Protein AF-A0A8C0J5W0-F1 (afdb_monomer_lite)

Radius of gyration: 32.65 Å; chains: 1; bounding box: 94×63×84 Å

pLDDT: mean 86.7, std 15.34, range [29.44, 98.12]

Structure (mmCIF, N/CA/C/O backbone):
data_AF-A0A8C0J5W0-F1
#
_entry.id   AF-A0A8C0J5W0-F1
#
loop_
_atom_site.group_PDB
_atom_site.id
_atom_site.type_symbol
_atom_site.label_atom_id
_atom_site.label_alt_id
_atom_site.label_comp_id
_atom_site.label_asym_id
_atom_site.label_entity_id
_atom_site.label_seq_id
_atom_site.pdbx_PDB_ins_code
_atom_site.Cartn_x
_atom_site.Cartn_y
_atom_site.Cartn_z
_atom_site.occupancy
_atom_site.B_iso_or_equiv
_atom_site.auth_seq_id
_atom_site.auth_comp_id
_atom_site.auth_asym_id
_atom_site.auth_atom_id
_atom_site.pdbx_PDB_model_num
ATOM 1 N N . MET A 1 1 ? 12.563 29.951 -26.095 1.00 89.62 1 MET A N 1
ATOM 2 C CA . MET A 1 1 ? 12.897 28.520 -25.918 1.00 89.62 1 MET A CA 1
ATOM 3 C C . MET A 1 1 ? 12.861 28.134 -24.445 1.00 89.62 1 MET A C 1
ATOM 5 O O . MET A 1 1 ? 12.051 27.298 -24.085 1.00 89.62 1 MET A O 1
ATOM 9 N N . GLU A 1 2 ? 13.643 28.791 -23.590 1.00 89.81 2 GLU A N 1
ATOM 10 C CA . GLU A 1 2 ? 13.725 28.536 -22.140 1.00 89.81 2 GLU A CA 1
ATOM 11 C C . GLU A 1 2 ? 12.363 28.408 -21.432 1.00 89.81 2 GLU A C 1
ATOM 13 O O . GLU A 1 2 ? 12.077 27.363 -20.859 1.00 89.81 2 GLU A O 1
ATOM 18 N N . HIS A 1 3 ? 11.456 29.377 -21.612 1.00 92.81 3 HIS A N 1
ATOM 19 C CA . HIS A 1 3 ? 10.097 29.312 -21.053 1.00 92.81 3 HIS A CA 1
ATOM 20 C C . HIS A 1 3 ? 9.329 28.031 -21.443 1.00 92.81 3 HIS A C 1
ATOM 22 O O . HIS A 1 3 ? 8.628 27.449 -20.619 1.00 92.81 3 HIS A O 1
ATOM 28 N N . LEU A 1 4 ? 9.468 27.550 -22.687 1.00 94.25 4 LEU A N 1
ATOM 29 C CA . LEU A 1 4 ? 8.811 26.310 -23.125 1.00 94.25 4 LEU A CA 1
ATOM 30 C C . LEU A 1 4 ? 9.419 25.072 -22.454 1.00 94.25 4 LEU A C 1
ATOM 32 O O . LEU A 1 4 ? 8.687 24.121 -22.191 1.00 94.25 4 LEU A O 1
ATOM 36 N N . LEU A 1 5 ? 10.724 25.077 -22.162 1.00 94.44 5 LEU A N 1
ATOM 37 C CA . LEU A 1 5 ? 11.393 23.979 -21.459 1.00 94.44 5 LEU A CA 1
ATOM 38 C C . LEU A 1 5 ? 10.988 23.927 -19.985 1.00 94.44 5 LEU A C 1
ATOM 40 O O . LEU A 1 5 ? 10.656 22.849 -19.500 1.00 94.44 5 LEU A O 1
ATOM 44 N N . THR A 1 6 ? 10.911 25.073 -19.305 1.00 94.75 6 THR A N 1
ATOM 45 C CA . THR A 1 6 ? 10.405 25.154 -17.924 1.00 94.75 6 THR A CA 1
ATOM 46 C C . THR A 1 6 ? 8.957 24.671 -17.835 1.00 94.75 6 THR A C 1
ATOM 48 O O . THR A 1 6 ? 8.604 23.880 -16.962 1.00 94.75 6 THR A O 1
ATOM 51 N N . ARG A 1 7 ? 8.105 25.082 -18.786 1.00 95.25 7 ARG A N 1
ATOM 52 C CA . ARG A 1 7 ? 6.726 24.578 -18.891 1.00 95.25 7 ARG A CA 1
ATOM 53 C C . ARG A 1 7 ? 6.699 23.073 -19.142 1.00 95.25 7 ARG A C 1
ATOM 55 O O . ARG A 1 7 ? 5.933 22.363 -18.497 1.00 95.25 7 ARG A O 1
ATOM 62 N N . LEU A 1 8 ? 7.558 22.571 -20.035 1.00 95.12 8 LEU A N 1
ATOM 63 C CA . LEU A 1 8 ? 7.656 21.140 -20.297 1.00 95.12 8 LEU A CA 1
ATOM 64 C C . LEU A 1 8 ? 8.014 20.386 -19.018 1.00 95.12 8 LEU A C 1
ATOM 66 O O . LEU A 1 8 ? 7.311 19.440 -18.696 1.00 95.12 8 LEU A O 1
ATOM 70 N N . GLU A 1 9 ? 9.017 20.816 -18.259 1.00 94.44 9 GLU A N 1
ATOM 71 C CA . GLU A 1 9 ? 9.415 20.205 -16.987 1.00 94.44 9 GLU A CA 1
ATOM 72 C C . GLU A 1 9 ? 8.251 20.080 -15.988 1.00 94.44 9 GLU A C 1
ATOM 74 O O . GLU A 1 9 ? 7.986 18.977 -15.499 1.00 94.44 9 GLU A O 1
ATOM 79 N N . VAL A 1 10 ? 7.501 21.160 -15.756 1.00 94.38 10 VAL A N 1
ATOM 80 C CA . VAL A 1 10 ? 6.530 21.245 -14.648 1.00 94.38 10 VAL A CA 1
ATOM 81 C C . VAL A 1 10 ? 5.125 20.757 -15.025 1.00 94.38 10 VAL A C 1
ATOM 83 O O . VAL A 1 10 ? 4.437 20.153 -14.206 1.00 94.38 10 VAL A O 1
ATOM 86 N N . ASP A 1 11 ? 4.684 20.957 -16.268 1.00 94.88 11 ASP A N 1
ATOM 87 C CA . ASP A 1 11 ? 3.265 20.800 -16.611 1.00 94.88 11 ASP A CA 1
ATOM 88 C C . ASP A 1 11 ? 2.746 19.351 -16.621 1.00 94.88 11 ASP A C 1
ATOM 90 O O . ASP A 1 11 ? 3.482 18.375 -16.754 1.00 94.88 11 ASP A O 1
ATOM 94 N N . SER A 1 12 ? 1.426 19.184 -16.565 1.00 93.94 12 SER A N 1
ATOM 95 C CA . SER A 1 12 ? 0.773 17.874 -16.619 1.00 93.94 12 SER A CA 1
ATOM 96 C C . SER A 1 12 ? 0.935 17.158 -17.972 1.00 93.94 12 SER A C 1
ATOM 98 O O . SER A 1 12 ? 1.233 17.756 -19.013 1.00 93.94 12 SER A O 1
ATOM 100 N N . ARG A 1 13 ? 0.688 15.839 -17.975 1.00 93.00 13 ARG A N 1
ATOM 101 C CA . ARG A 1 13 ? 0.836 14.959 -19.152 1.00 93.00 13 ARG A CA 1
ATOM 102 C C . ARG A 1 13 ? 0.183 15.505 -20.438 1.00 93.00 13 ARG A C 1
ATOM 104 O O . ARG A 1 13 ? 0.864 15.476 -21.463 1.00 93.00 13 ARG A O 1
ATOM 111 N N . PRO A 1 14 ? -1.074 15.997 -20.450 1.00 94.56 14 PRO A N 1
ATOM 112 C CA . PRO A 1 14 ? -1.694 16.507 -21.676 1.00 94.56 14 PRO A CA 1
ATOM 113 C C . PRO A 1 14 ? -0.937 17.688 -22.293 1.00 94.56 14 PRO A C 1
ATOM 115 O O . PRO A 1 14 ? -0.770 17.749 -23.511 1.00 94.56 14 PRO A O 1
ATOM 118 N N . VAL A 1 15 ? -0.445 18.603 -21.455 1.00 94.56 15 VAL A N 1
ATOM 119 C CA . VAL A 1 15 ? 0.298 19.787 -21.900 1.00 94.56 15 VAL A CA 1
ATOM 120 C C . VAL A 1 15 ? 1.690 19.390 -22.378 1.00 94.56 15 VAL A C 1
ATOM 122 O O . VAL A 1 15 ? 2.095 19.791 -23.467 1.00 94.56 15 VAL A O 1
ATOM 125 N N . SER A 1 16 ? 2.385 18.522 -21.633 1.00 94.69 16 SER A N 1
ATOM 126 C CA . SER A 1 16 ? 3.701 18.016 -22.037 1.00 94.69 16 SER A CA 1
ATOM 127 C C . SER A 1 16 ? 3.665 17.359 -23.415 1.00 94.69 16 SER A C 1
ATOM 129 O O . SER A 1 16 ? 4.517 17.658 -24.240 1.00 94.69 16 SER A O 1
ATOM 131 N N . ARG A 1 17 ? 2.656 16.527 -23.716 1.00 95.19 17 ARG A N 1
ATOM 132 C CA . ARG A 1 17 ? 2.522 15.889 -25.039 1.00 95.19 17 ARG A CA 1
ATOM 133 C C . ARG A 1 17 ? 2.436 16.921 -26.165 1.00 95.19 17 ARG A C 1
ATOM 135 O O . ARG A 1 17 ? 3.114 16.759 -27.175 1.00 95.19 17 ARG A O 1
ATOM 142 N N . ARG A 1 18 ? 1.651 17.990 -25.986 1.00 95.56 18 ARG A N 1
ATOM 143 C CA . ARG A 1 18 ? 1.516 19.074 -26.978 1.00 95.56 18 ARG A CA 1
ATOM 144 C C . ARG A 1 18 ? 2.814 19.862 -27.152 1.00 95.56 18 ARG A C 1
ATOM 146 O O . ARG A 1 18 ? 3.192 20.155 -28.281 1.00 95.56 18 ARG A O 1
ATOM 153 N N . LEU A 1 19 ? 3.504 20.167 -26.052 1.00 96.38 19 LEU A N 1
ATOM 154 C CA . LEU A 1 19 ? 4.811 20.827 -26.091 1.00 96.38 19 LEU A CA 1
ATOM 155 C C . LEU A 1 19 ? 5.858 19.960 -26.800 1.00 96.38 19 LEU A C 1
ATOM 157 O O . LEU A 1 19 ? 6.627 20.477 -27.602 1.00 96.38 19 LEU A O 1
ATOM 161 N N . VAL A 1 20 ? 5.856 18.644 -26.570 1.00 96.75 20 VAL A N 1
ATOM 162 C CA . VAL A 1 20 ? 6.746 17.719 -27.284 1.00 96.75 20 VAL A CA 1
ATOM 163 C C . VAL A 1 20 ? 6.456 17.714 -28.779 1.00 96.75 20 VAL A C 1
ATOM 165 O O . VAL A 1 20 ? 7.408 17.793 -29.543 1.00 96.75 20 VAL A O 1
ATOM 168 N N . ASN A 1 21 ? 5.187 17.712 -29.205 1.00 96.50 21 ASN A N 1
ATOM 169 C CA . ASN A 1 21 ? 4.839 17.831 -30.628 1.00 96.50 21 ASN A CA 1
ATOM 170 C C . ASN A 1 21 ? 5.426 19.108 -31.251 1.00 96.50 21 ASN A C 1
ATOM 172 O O . ASN A 1 21 ? 6.081 19.061 -32.287 1.00 96.50 21 ASN A O 1
ATOM 176 N N . LEU A 1 22 ? 5.236 20.248 -30.576 1.00 96.50 22 LEU A N 1
ATOM 177 C CA . LEU A 1 22 ? 5.738 21.546 -31.032 1.00 96.50 22 LEU A CA 1
ATOM 178 C C . LEU A 1 22 ? 7.266 21.552 -31.183 1.00 96.50 22 LEU A C 1
ATOM 180 O O . LEU A 1 22 ? 7.796 22.117 -32.134 1.00 96.50 22 LEU A O 1
ATOM 184 N N . LEU A 1 23 ? 7.967 20.928 -30.237 1.00 96.38 23 LEU A N 1
ATOM 185 C CA . LEU A 1 23 ? 9.426 20.914 -30.167 1.00 96.38 23 LEU A CA 1
ATOM 186 C C . LEU A 1 23 ? 10.059 19.718 -30.896 1.00 96.38 23 LEU A C 1
ATOM 188 O O . LEU A 1 23 ? 11.286 19.613 -30.936 1.00 96.38 23 LEU A O 1
ATOM 192 N N . PHE A 1 24 ? 9.254 18.812 -31.462 1.00 96.50 24 PHE A N 1
ATOM 193 C CA . PHE A 1 24 ? 9.718 17.507 -31.930 1.00 96.50 24 PHE A CA 1
ATOM 194 C C . PHE A 1 24 ? 10.827 17.638 -32.976 1.00 96.50 24 PHE A C 1
ATOM 196 O O . PHE A 1 24 ? 11.931 17.133 -32.790 1.00 96.50 24 PHE A O 1
ATOM 203 N N . ASN A 1 25 ? 10.572 18.417 -34.026 1.00 94.81 25 ASN A N 1
ATOM 204 C CA . ASN A 1 25 ? 11.530 18.635 -35.110 1.00 94.81 25 ASN A CA 1
ATOM 205 C C . ASN A 1 25 ? 12.759 19.455 -34.683 1.00 94.81 25 ASN A C 1
ATOM 207 O O . ASN A 1 25 ? 13.753 19.469 -35.400 1.00 94.81 25 ASN A O 1
ATOM 211 N N . SER A 1 26 ? 12.720 20.136 -33.534 1.00 95.00 26 SER A N 1
ATOM 212 C CA . SER A 1 26 ? 13.878 20.865 -33.007 1.00 95.00 26 SER A CA 1
ATOM 213 C C . SER A 1 26 ? 14.868 19.941 -32.297 1.00 95.00 26 SER A C 1
ATOM 215 O O . SER A 1 26 ? 16.073 20.167 -32.390 1.00 95.00 26 SER A O 1
ATOM 217 N N . PHE A 1 27 ? 14.376 18.902 -31.609 1.00 95.00 27 PHE A N 1
ATOM 218 C CA . PHE A 1 27 ? 15.203 18.042 -30.748 1.00 95.00 27 PHE A CA 1
ATOM 219 C C . PHE A 1 27 ? 15.281 16.566 -31.168 1.00 95.00 27 PHE A C 1
ATOM 221 O O . PHE A 1 27 ? 16.108 15.824 -30.638 1.00 95.00 27 PHE A O 1
ATOM 228 N N . LEU A 1 28 ? 14.468 16.136 -32.135 1.00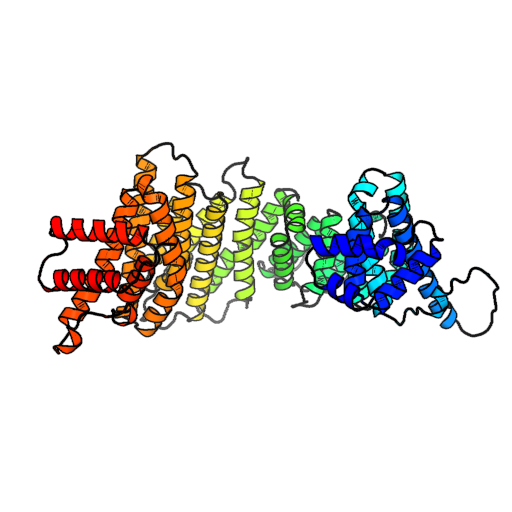 95.44 28 LEU A N 1
ATOM 229 C CA . LEU A 1 28 ? 14.586 14.844 -32.813 1.00 95.44 28 LEU A CA 1
ATOM 230 C C . LEU A 1 28 ? 14.163 14.965 -34.296 1.00 95.44 28 LEU A C 1
ATOM 232 O O . LEU A 1 28 ? 13.132 14.422 -34.699 1.00 95.44 28 LEU A O 1
ATOM 236 N N . PRO A 1 29 ? 14.929 15.695 -35.131 1.00 93.25 29 PRO A N 1
ATOM 237 C CA . PRO A 1 29 ? 14.618 15.878 -36.548 1.00 93.25 29 PRO A CA 1
ATOM 238 C C . PRO A 1 29 ? 14.876 14.593 -37.346 1.00 93.25 29 PRO A C 1
ATOM 240 O O . PRO A 1 29 ? 15.928 14.439 -37.959 1.00 93.25 29 PRO A O 1
ATOM 243 N N . VAL A 1 30 ? 13.903 13.681 -37.394 1.00 92.88 30 VAL A N 1
ATOM 244 C CA . VAL A 1 30 ? 14.032 12.339 -38.013 1.00 92.88 30 VAL A CA 1
ATOM 245 C C . VAL A 1 30 ? 14.437 12.329 -39.496 1.00 92.88 30 VAL A C 1
ATOM 247 O O . VAL A 1 30 ? 14.829 11.289 -40.013 1.00 92.88 30 VAL A O 1
ATOM 250 N N . ASN A 1 31 ? 14.358 13.477 -40.173 1.00 91.44 31 ASN A N 1
ATOM 251 C CA . ASN A 1 31 ? 14.766 13.655 -41.570 1.00 91.44 31 ASN A CA 1
ATOM 252 C C . ASN A 1 31 ? 16.243 14.073 -41.734 1.00 91.44 31 ASN A C 1
ATOM 254 O O . ASN A 1 31 ? 16.716 14.199 -42.858 1.00 91.44 31 ASN A O 1
ATOM 258 N N . GLN A 1 32 ? 16.956 14.341 -40.638 1.00 93.06 32 GLN A N 1
ATOM 259 C CA . GLN A 1 32 ? 18.378 14.700 -40.626 1.00 93.06 32 GLN A CA 1
ATOM 260 C C . GLN A 1 32 ? 19.254 13.495 -40.236 1.00 93.06 32 GLN A C 1
ATOM 262 O O . GLN A 1 32 ? 18.717 12.514 -39.715 1.00 93.06 32 GLN A O 1
ATOM 267 N N . PRO A 1 33 ? 20.583 13.552 -40.460 1.00 90.69 33 PRO A N 1
ATOM 268 C CA . PRO A 1 33 ? 21.510 12.499 -40.041 1.00 90.69 33 PRO A CA 1
ATOM 269 C C . PRO A 1 33 ? 21.443 12.191 -38.537 1.00 90.69 33 PRO A C 1
ATOM 271 O O . PRO A 1 33 ? 21.146 13.072 -37.725 1.00 90.69 33 PRO A O 1
ATOM 274 N N . GLU A 1 34 ? 21.746 10.941 -38.168 1.00 88.62 34 GLU A N 1
ATOM 275 C CA . GLU A 1 34 ? 21.653 10.437 -36.789 1.00 88.62 34 GLU A CA 1
ATOM 276 C C . GLU A 1 34 ? 22.533 11.245 -35.817 1.00 88.62 34 GLU A C 1
ATOM 278 O O . GLU A 1 34 ? 22.159 11.444 -34.661 1.00 88.62 34 GLU A O 1
ATOM 283 N N . GLU A 1 35 ? 23.677 11.752 -36.284 1.00 85.44 35 GLU A N 1
ATOM 284 C CA . GLU A 1 35 ? 24.617 12.572 -35.514 1.00 85.44 35 GLU A CA 1
ATOM 285 C C . GLU A 1 35 ? 23.940 13.837 -34.975 1.00 85.44 35 GLU A C 1
ATOM 287 O O . GLU A 1 35 ? 24.080 14.168 -33.794 1.00 85.44 35 GLU A O 1
ATOM 292 N N . VAL A 1 36 ? 23.107 14.479 -35.802 1.00 90.19 36 VAL A N 1
ATOM 293 C CA . VAL A 1 36 ? 22.391 15.701 -35.418 1.00 90.19 36 VAL A CA 1
ATOM 294 C C . VAL A 1 36 ? 21.372 15.416 -34.317 1.00 90.19 36 VAL A C 1
ATOM 296 O O . VAL A 1 36 ? 21.150 16.251 -33.442 1.00 90.19 36 VAL A O 1
ATOM 299 N N . TRP A 1 37 ? 20.767 14.225 -34.295 1.00 93.50 37 TRP A N 1
ATOM 300 C CA . TRP A 1 37 ? 19.818 13.855 -33.238 1.00 93.50 37 TRP A CA 1
ATOM 301 C C . TRP A 1 37 ? 20.509 13.826 -31.873 1.00 93.50 37 TRP A C 1
ATOM 303 O O . TRP A 1 37 ? 19.961 14.309 -30.882 1.00 93.50 37 TRP A O 1
ATOM 313 N N . CYS A 1 38 ? 21.730 13.287 -31.824 1.00 91.12 38 CYS A N 1
ATOM 314 C CA . CYS A 1 38 ? 22.518 13.207 -30.599 1.00 91.12 38 CYS A CA 1
ATOM 315 C C . CYS A 1 38 ? 23.009 14.587 -30.144 1.00 91.12 38 CYS A C 1
ATOM 317 O O . CYS A 1 38 ? 22.914 14.904 -28.961 1.00 91.12 38 CYS A O 1
ATOM 319 N N . GLU A 1 39 ? 23.447 15.443 -31.068 1.00 90.69 39 GLU A N 1
ATOM 320 C CA . GLU A 1 39 ? 23.841 16.825 -30.757 1.00 90.69 39 GLU A CA 1
ATOM 321 C C . GLU A 1 39 ? 22.677 17.640 -30.177 1.00 90.69 39 GLU A C 1
ATOM 323 O O . GLU A 1 39 ? 22.827 18.331 -29.164 1.00 90.69 39 GLU A O 1
ATOM 328 N N . ARG A 1 40 ? 21.478 17.514 -30.762 1.00 93.88 40 ARG A N 1
ATOM 329 C CA . ARG A 1 40 ? 20.272 18.187 -30.256 1.00 93.88 40 ARG A CA 1
ATOM 330 C C . ARG A 1 40 ? 19.827 17.656 -28.897 1.00 93.88 40 ARG A C 1
ATOM 332 O O . ARG A 1 40 ? 19.370 18.440 -28.069 1.00 93.88 40 ARG A O 1
ATOM 339 N N . CYS A 1 41 ? 20.004 16.362 -28.648 1.00 95.19 41 CYS A N 1
ATOM 340 C CA . CYS A 1 41 ? 19.763 15.756 -27.342 1.00 95.19 41 CYS A CA 1
ATOM 341 C C . CYS A 1 41 ? 20.665 16.335 -26.263 1.00 95.19 41 CYS A C 1
ATOM 343 O O . CYS A 1 41 ? 20.186 16.758 -25.214 1.00 95.19 41 CYS A O 1
ATOM 345 N N . VAL A 1 42 ? 21.962 16.411 -26.547 1.00 92.31 42 VAL A N 1
ATOM 346 C CA . VAL A 1 42 ? 22.951 16.960 -25.617 1.00 92.31 42 VAL A CA 1
ATOM 347 C C . VAL A 1 42 ? 22.694 18.440 -25.374 1.00 92.31 42 VAL A C 1
ATOM 349 O O . VAL A 1 42 ? 22.684 18.869 -24.225 1.00 92.31 42 VAL A O 1
ATOM 352 N N . THR A 1 43 ? 22.357 19.194 -26.422 1.00 92.88 43 THR A N 1
ATOM 353 C CA . THR A 1 43 ? 21.920 20.590 -26.284 1.00 92.88 43 THR A CA 1
ATOM 354 C C . THR A 1 43 ? 20.711 20.694 -25.351 1.00 92.88 43 THR A C 1
ATOM 356 O O . THR A 1 43 ? 20.697 21.518 -24.443 1.00 92.88 43 THR A O 1
ATOM 359 N N . LEU A 1 44 ? 19.697 19.840 -25.523 1.00 95.62 44 LEU A N 1
ATOM 360 C CA . LEU A 1 44 ? 18.506 19.858 -24.674 1.00 95.62 44 LEU A CA 1
ATOM 361 C C . LEU A 1 44 ? 18.821 19.496 -23.216 1.00 95.62 44 LEU A C 1
ATOM 363 O O . LEU A 1 44 ? 18.286 20.135 -22.313 1.00 95.62 44 LEU A O 1
ATOM 367 N N . ILE A 1 45 ? 19.703 18.517 -22.985 1.00 94.75 45 ILE A N 1
ATOM 368 C CA . ILE A 1 45 ? 20.204 18.168 -21.647 1.00 94.75 45 ILE A CA 1
ATOM 369 C C . ILE A 1 45 ? 20.879 19.380 -20.999 1.00 94.75 45 ILE A C 1
ATOM 371 O O . ILE A 1 45 ? 20.557 19.707 -19.859 1.00 94.75 45 ILE A O 1
ATOM 375 N N . GLN A 1 46 ? 21.779 20.048 -21.725 1.00 91.38 46 GLN A N 1
ATOM 376 C CA . GLN A 1 46 ? 22.519 21.216 -21.237 1.00 91.38 46 GLN A CA 1
ATOM 377 C C . GLN A 1 46 ? 21.595 22.404 -20.946 1.00 91.38 46 GLN A C 1
ATOM 379 O O . GLN A 1 46 ? 21.837 23.150 -20.003 1.00 91.38 46 GLN A O 1
ATOM 384 N N . MET A 1 47 ? 20.522 22.570 -21.725 1.00 93.94 47 MET A N 1
ATOM 385 C CA . MET A 1 47 ? 19.528 23.619 -21.494 1.00 93.94 47 MET A CA 1
ATOM 386 C C . MET A 1 47 ? 18.632 23.324 -20.288 1.00 93.94 47 MET A C 1
ATOM 388 O O . MET A 1 47 ? 18.393 24.212 -19.476 1.00 93.94 47 MET A O 1
ATOM 392 N N . ASN A 1 48 ? 18.079 22.109 -20.195 1.00 95.25 48 ASN A N 1
ATOM 393 C CA . ASN A 1 48 ? 17.266 21.670 -19.061 1.00 95.25 48 ASN A CA 1
ATOM 394 C C . ASN A 1 48 ? 17.144 20.123 -19.044 1.00 95.25 48 ASN A C 1
ATOM 396 O O . ASN A 1 48 ? 16.374 19.553 -19.829 1.00 95.25 48 ASN A O 1
ATOM 400 N N . PRO A 1 49 ? 17.823 19.417 -18.119 1.00 94.25 49 PRO A N 1
ATOM 401 C CA . PRO A 1 49 ? 17.847 17.953 -18.095 1.00 94.25 49 PRO A CA 1
ATOM 402 C C . PRO A 1 49 ? 16.491 17.331 -17.725 1.00 94.25 49 PRO A C 1
ATOM 404 O O . PRO A 1 49 ? 16.140 16.251 -18.208 1.00 94.25 49 PRO A O 1
ATOM 407 N N 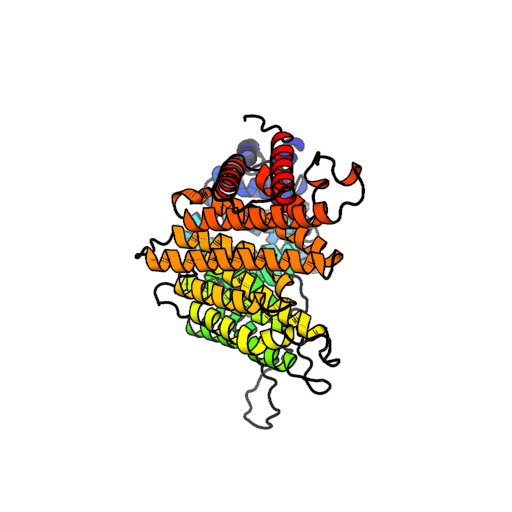. ALA A 1 50 ? 15.684 18.003 -16.900 1.00 95.06 50 ALA A N 1
ATOM 408 C CA . ALA A 1 50 ? 14.360 17.515 -16.527 1.00 95.06 50 ALA A CA 1
ATOM 409 C C . ALA A 1 50 ? 13.372 17.610 -17.700 1.00 95.06 50 ALA A C 1
ATOM 411 O O . ALA A 1 50 ? 12.639 16.652 -17.979 1.00 95.06 50 ALA A O 1
ATOM 412 N N . ALA A 1 51 ? 13.414 18.715 -18.448 1.00 96.62 51 ALA A N 1
ATOM 413 C CA . ALA A 1 51 ? 12.678 18.876 -19.694 1.00 96.62 51 ALA A CA 1
ATOM 414 C C . ALA A 1 51 ? 13.139 17.859 -20.750 1.00 96.62 51 ALA A C 1
ATOM 416 O O . ALA A 1 51 ? 12.289 17.270 -21.417 1.00 96.62 51 ALA A O 1
ATOM 417 N N . ALA A 1 52 ? 14.446 17.577 -20.852 1.00 97.56 52 ALA A N 1
ATOM 418 C CA . ALA A 1 52 ? 14.992 16.560 -21.754 1.00 97.56 52 ALA A CA 1
ATOM 419 C C . ALA A 1 52 ? 14.398 15.169 -21.481 1.00 97.56 52 ALA A C 1
ATOM 421 O O . ALA A 1 52 ? 13.840 14.538 -22.384 1.00 97.56 52 ALA A O 1
ATOM 422 N N . ARG A 1 53 ? 14.421 14.713 -20.219 1.00 96.75 53 ARG A N 1
ATOM 423 C CA . ARG A 1 53 ? 13.796 13.439 -19.818 1.00 96.75 53 ARG A CA 1
ATOM 424 C C . ARG A 1 53 ? 12.324 13.379 -20.213 1.00 96.75 53 ARG A C 1
ATOM 426 O O . ARG A 1 53 ? 11.856 12.366 -20.735 1.00 96.75 53 ARG A O 1
ATOM 433 N N . LYS A 1 54 ? 11.577 14.460 -19.977 1.00 96.12 54 LYS A N 1
ATOM 434 C CA . LYS A 1 54 ? 10.144 14.507 -20.285 1.00 96.12 54 LYS A CA 1
ATOM 435 C C . LYS A 1 54 ? 9.864 14.582 -21.785 1.00 96.12 54 LYS A C 1
ATOM 437 O O . LYS A 1 54 ? 8.893 13.979 -22.236 1.00 96.12 54 LYS A O 1
ATOM 442 N N . PHE A 1 55 ? 10.719 15.261 -22.548 1.00 98.06 55 PHE A N 1
ATOM 443 C CA . PHE A 1 55 ? 10.656 15.301 -24.004 1.00 98.06 55 PHE A CA 1
ATOM 444 C C . PHE A 1 55 ? 10.779 13.891 -24.583 1.00 98.06 55 PHE A C 1
ATOM 446 O O . PHE A 1 55 ? 9.857 13.397 -25.235 1.00 98.06 55 PHE A O 1
ATOM 453 N N . TYR A 1 56 ? 11.870 13.195 -24.255 1.00 97.88 56 TYR A N 1
ATOM 454 C CA . TYR A 1 56 ? 12.133 11.857 -24.783 1.00 97.88 56 TYR A CA 1
ATOM 455 C C . TYR A 1 56 ? 11.167 10.793 -24.254 1.00 97.88 56 TYR A C 1
ATOM 457 O O . TYR A 1 56 ? 10.898 9.817 -24.952 1.00 97.88 56 TYR A O 1
ATOM 465 N N . ARG A 1 57 ? 10.544 11.013 -23.088 1.00 96.38 57 ARG A N 1
ATOM 466 C CA . ARG A 1 57 ? 9.456 10.161 -22.580 1.00 96.38 57 ARG A CA 1
ATOM 467 C C . ARG A 1 57 ? 8.243 10.113 -23.510 1.00 96.38 57 ARG A C 1
ATOM 469 O O . ARG A 1 57 ? 7.581 9.080 -23.553 1.00 96.38 57 ARG A O 1
ATOM 476 N N . TYR A 1 58 ? 7.937 11.197 -24.223 1.00 96.62 58 TYR A N 1
ATOM 477 C CA . TYR A 1 58 ? 6.782 11.273 -25.130 1.00 96.62 58 TYR A CA 1
ATOM 478 C C . TYR A 1 58 ? 7.167 11.287 -26.616 1.00 96.62 58 TYR A C 1
ATOM 480 O O . TYR A 1 58 ? 6.283 11.279 -27.467 1.00 96.62 58 TYR A O 1
ATOM 488 N N . ALA A 1 59 ? 8.461 11.257 -26.947 1.00 96.31 59 ALA A N 1
ATOM 489 C CA . ALA A 1 59 ? 8.938 11.281 -28.331 1.00 96.31 59 ALA A CA 1
ATOM 490 C C . ALA A 1 59 ? 8.407 10.108 -29.177 1.00 96.31 59 ALA A C 1
ATOM 492 O O . ALA A 1 59 ? 8.123 10.295 -30.357 1.00 96.31 59 ALA A O 1
ATOM 493 N N . TYR A 1 60 ? 8.212 8.928 -28.573 1.00 95.50 60 TYR A N 1
ATOM 494 C CA . TYR A 1 60 ? 7.691 7.728 -29.248 1.00 95.50 60 TYR A CA 1
ATOM 495 C C . TYR A 1 60 ? 6.298 7.916 -29.878 1.00 95.50 60 TYR A C 1
ATOM 497 O O . TYR A 1 60 ? 5.914 7.134 -30.740 1.00 95.50 60 TYR A O 1
ATOM 505 N N . GLU A 1 61 ? 5.534 8.933 -29.466 1.00 95.62 61 GLU A N 1
ATOM 506 C CA . GLU A 1 61 ? 4.205 9.214 -30.024 1.00 95.62 61 GLU A CA 1
ATOM 507 C C . GLU A 1 61 ? 4.262 9.912 -31.390 1.00 95.62 61 GLU A C 1
ATOM 509 O O . GLU A 1 61 ? 3.269 9.922 -32.114 1.00 95.62 61 GLU A O 1
ATOM 514 N N . TYR A 1 62 ? 5.414 10.484 -31.746 1.00 95.25 62 TYR A N 1
ATOM 515 C CA . TYR A 1 62 ? 5.597 11.307 -32.944 1.00 95.25 62 TYR A CA 1
ATOM 516 C C . TYR A 1 62 ? 6.601 10.707 -33.935 1.00 95.25 62 TYR A C 1
ATOM 518 O O . TYR A 1 62 ? 6.953 11.337 -34.929 1.00 95.25 62 TYR A O 1
ATOM 526 N N . THR A 1 63 ? 7.083 9.487 -33.686 1.00 95.62 63 THR A N 1
ATOM 527 C CA . THR A 1 63 ? 8.023 8.798 -34.575 1.00 95.62 63 THR A CA 1
ATOM 528 C C . THR A 1 63 ? 7.905 7.286 -34.477 1.00 95.62 63 THR A C 1
ATOM 530 O O . THR A 1 63 ? 7.397 6.742 -33.499 1.00 95.62 63 THR A O 1
ATOM 533 N N . ALA A 1 64 ? 8.399 6.588 -35.497 1.00 95.19 64 ALA A N 1
ATOM 534 C CA . ALA A 1 64 ? 8.409 5.136 -35.516 1.00 95.19 64 ALA A CA 1
ATOM 535 C C . ALA A 1 64 ? 9.359 4.563 -34.440 1.00 95.19 64 ALA A C 1
ATOM 537 O O . ALA A 1 64 ? 10.446 5.113 -34.223 1.00 95.19 64 ALA A O 1
ATOM 538 N N . PRO A 1 65 ? 9.034 3.403 -33.832 1.00 95.69 65 PRO A N 1
ATOM 539 C CA . PRO A 1 65 ? 9.919 2.728 -32.879 1.00 95.69 65 PRO A CA 1
ATOM 540 C C . PRO A 1 65 ? 11.330 2.454 -33.419 1.00 95.69 65 PRO A C 1
ATOM 542 O O . PRO A 1 65 ? 12.301 2.462 -32.666 1.00 95.69 65 PRO A O 1
ATOM 545 N N . THR A 1 66 ? 11.465 2.265 -34.735 1.00 94.50 66 THR A N 1
ATOM 546 C CA . THR A 1 66 ? 12.752 2.080 -35.418 1.00 94.50 66 THR A CA 1
ATOM 547 C C . THR A 1 66 ? 13.662 3.303 -35.301 1.00 94.50 66 THR A C 1
ATOM 549 O O . THR A 1 66 ? 14.863 3.143 -35.094 1.00 94.50 66 THR A O 1
ATOM 552 N N . ASN A 1 67 ? 13.114 4.520 -35.369 1.00 96.00 67 ASN A N 1
ATOM 553 C CA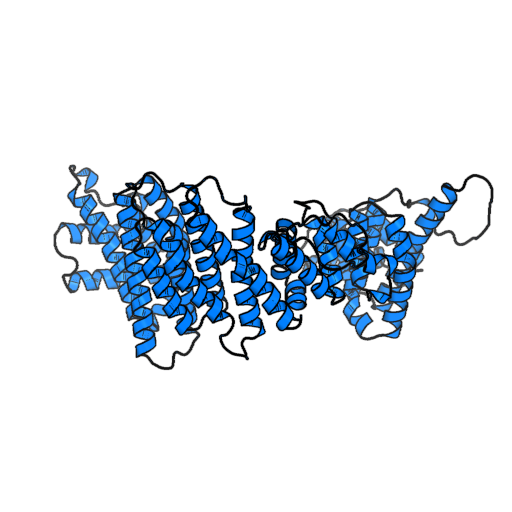 . ASN A 1 67 ? 13.880 5.756 -35.191 1.00 96.00 67 ASN A CA 1
ATOM 554 C C . ASN A 1 67 ? 14.340 5.919 -33.739 1.00 96.00 67 ASN A C 1
ATOM 556 O O . ASN A 1 67 ? 15.475 6.321 -33.502 1.00 96.00 67 ASN A O 1
ATOM 560 N N . ILE A 1 68 ? 13.501 5.538 -32.771 1.00 97.00 68 ILE A N 1
ATOM 561 C CA . ILE A 1 68 ? 13.883 5.520 -31.352 1.00 97.00 68 ILE A CA 1
ATOM 562 C C . ILE A 1 68 ? 15.021 4.518 -31.107 1.00 97.00 68 ILE A C 1
ATOM 564 O O . ILE A 1 68 ? 16.011 4.866 -30.468 1.00 97.00 68 ILE A O 1
ATOM 568 N N . ALA A 1 69 ? 14.931 3.306 -31.664 1.00 95.50 69 ALA A N 1
ATOM 569 C CA . ALA A 1 69 ? 15.990 2.302 -31.550 1.00 95.50 69 ALA A CA 1
ATOM 570 C C . ALA A 1 69 ? 17.309 2.773 -32.189 1.00 95.50 69 ALA A C 1
ATOM 572 O O . ALA A 1 69 ? 18.374 2.618 -31.589 1.00 95.50 69 ALA A O 1
ATOM 573 N N . LYS A 1 70 ? 17.252 3.401 -33.374 1.00 95.12 70 LYS A N 1
ATOM 574 C CA . LYS A 1 70 ? 18.422 4.042 -34.002 1.00 95.12 70 LYS A CA 1
ATOM 575 C C . LYS A 1 70 ? 19.023 5.105 -33.091 1.00 95.12 70 LYS A C 1
ATOM 577 O O . LYS A 1 70 ? 20.216 5.062 -32.816 1.00 95.12 70 LYS A O 1
ATOM 582 N N . PHE A 1 71 ? 18.191 5.988 -32.546 1.00 97.06 71 PHE A N 1
ATOM 583 C CA . PHE A 1 71 ? 18.644 7.059 -31.671 1.00 97.06 71 PHE A CA 1
ATOM 584 C C . PHE A 1 71 ? 19.315 6.538 -30.388 1.00 97.06 71 PHE A C 1
ATOM 586 O O . PHE A 1 71 ? 20.384 7.020 -30.016 1.00 97.06 71 PHE A O 1
ATOM 593 N N . MET A 1 72 ? 18.772 5.487 -29.765 1.00 97.31 72 MET A N 1
ATOM 594 C CA . MET A 1 72 ? 19.424 4.793 -28.645 1.00 97.31 72 MET A CA 1
ATOM 595 C C . MET A 1 72 ? 20.823 4.286 -29.026 1.00 97.31 72 MET A C 1
ATOM 597 O O . MET A 1 72 ? 21.783 4.452 -28.271 1.00 97.31 72 MET A O 1
ATOM 601 N N . LEU A 1 73 ? 20.965 3.678 -30.208 1.00 95.50 73 LEU A N 1
ATOM 602 C CA . LEU A 1 73 ? 22.258 3.199 -30.700 1.00 95.50 73 LEU A CA 1
ATOM 603 C C . LEU A 1 73 ? 23.231 4.347 -30.988 1.00 95.50 73 LEU A C 1
ATOM 605 O O . LEU A 1 73 ? 24.430 4.169 -30.769 1.00 95.50 73 LEU A O 1
ATOM 609 N N . THR A 1 74 ? 22.741 5.504 -31.429 1.00 95.31 74 THR A N 1
ATOM 610 C CA . THR A 1 74 ? 23.550 6.714 -31.618 1.00 95.31 74 THR A CA 1
ATOM 611 C C . THR A 1 74 ? 24.062 7.256 -30.289 1.00 95.31 74 THR A C 1
ATOM 613 O O . THR A 1 74 ? 25.264 7.487 -30.167 1.00 95.31 74 THR A O 1
ATOM 616 N N . ILE A 1 75 ? 23.210 7.353 -29.261 1.00 95.62 75 ILE A N 1
ATOM 617 C CA . ILE A 1 75 ? 23.646 7.733 -27.906 1.00 95.62 75 ILE A CA 1
ATOM 618 C C . ILE A 1 75 ? 24.719 6.756 -27.405 1.00 95.62 75 ILE A C 1
ATOM 620 O O . ILE A 1 75 ? 25.768 7.178 -26.924 1.00 95.62 75 ILE A O 1
ATOM 624 N N . ARG A 1 76 ? 24.525 5.445 -27.598 1.00 95.38 76 ARG A N 1
ATOM 625 C CA . ARG A 1 76 ? 25.533 4.424 -27.261 1.00 95.38 76 ARG A CA 1
ATOM 626 C C . ARG A 1 76 ? 26.867 4.649 -27.989 1.00 95.38 76 ARG A C 1
ATOM 628 O O . ARG A 1 76 ? 27.927 4.493 -27.387 1.00 95.38 76 ARG A O 1
ATOM 635 N N . ARG A 1 77 ? 26.846 4.994 -29.285 1.00 92.94 77 ARG A N 1
ATOM 636 C CA . ARG A 1 77 ? 28.069 5.325 -30.047 1.00 92.94 77 ARG A CA 1
ATOM 637 C C . ARG A 1 77 ? 28.757 6.565 -29.465 1.00 92.94 77 ARG A C 1
ATOM 639 O O . ARG A 1 77 ? 29.970 6.527 -29.288 1.00 92.94 77 ARG A O 1
ATOM 646 N N . CYS A 1 78 ? 27.995 7.603 -29.116 1.00 91.38 78 CYS A N 1
ATOM 647 C CA . CYS A 1 78 ? 28.508 8.815 -28.473 1.00 91.38 78 CYS A CA 1
ATOM 648 C C . CYS A 1 78 ? 29.190 8.508 -27.130 1.00 91.38 78 CYS A C 1
ATOM 650 O O . CYS A 1 78 ? 30.329 8.915 -26.904 1.00 91.38 78 CYS A O 1
ATOM 652 N N . LEU A 1 79 ? 28.534 7.736 -26.258 1.00 92.56 79 LEU A N 1
ATOM 653 C CA . LEU A 1 79 ? 29.097 7.314 -24.971 1.00 92.56 79 LEU A CA 1
ATOM 654 C C . LEU A 1 79 ? 30.392 6.510 -25.161 1.00 92.56 79 LEU A C 1
ATOM 656 O O . LEU A 1 79 ? 31.394 6.783 -24.504 1.00 92.56 79 LEU A O 1
ATOM 660 N N . ASN A 1 80 ? 30.413 5.569 -26.111 1.00 92.06 80 ASN A N 1
ATOM 661 C CA . ASN A 1 80 ? 31.624 4.814 -26.440 1.00 92.06 80 ASN A CA 1
ATOM 662 C C . ASN A 1 80 ? 32.765 5.715 -26.920 1.00 92.06 80 ASN A C 1
ATOM 664 O O . ASN A 1 80 ? 33.904 5.498 -26.521 1.00 92.06 80 ASN A O 1
ATOM 668 N N . ALA A 1 81 ? 32.478 6.698 -27.774 1.00 89.19 81 ALA A N 1
ATOM 669 C CA . ALA A 1 81 ? 33.491 7.621 -28.275 1.00 89.19 81 ALA A CA 1
ATOM 670 C C . ALA A 1 81 ? 34.099 8.463 -27.142 1.00 89.19 81 ALA A C 1
ATOM 672 O O . ALA A 1 81 ? 35.313 8.657 -27.112 1.00 89.19 81 ALA A O 1
ATOM 673 N N . CYS A 1 82 ? 33.283 8.888 -26.170 1.00 89.00 82 CYS A N 1
ATOM 674 C CA . CYS A 1 82 ? 33.767 9.555 -24.960 1.00 89.00 82 CYS A CA 1
ATOM 675 C C . CYS A 1 82 ? 34.703 8.641 -24.155 1.00 89.00 82 CYS A C 1
ATOM 677 O O . CYS A 1 82 ? 35.796 9.069 -23.797 1.00 89.00 82 CYS A O 1
ATOM 679 N N . ILE A 1 83 ? 34.320 7.372 -23.950 1.00 89.50 83 ILE A N 1
ATOM 680 C CA . ILE A 1 83 ? 35.145 6.364 -23.260 1.00 89.50 83 ILE A CA 1
ATOM 681 C C . ILE A 1 83 ? 36.489 6.138 -23.947 1.00 89.50 83 ILE A C 1
ATOM 683 O O . ILE A 1 83 ? 37.532 6.225 -23.306 1.00 89.50 83 ILE A O 1
ATOM 687 N N . GLN A 1 84 ? 36.477 5.870 -25.251 1.00 87.50 84 GLN A N 1
ATOM 688 C CA . GLN A 1 84 ? 37.699 5.581 -26.001 1.00 87.50 84 GLN A CA 1
ATOM 689 C C . GLN A 1 84 ? 38.670 6.760 -26.003 1.00 87.50 84 GLN A C 1
ATOM 691 O O . GLN A 1 84 ? 39.876 6.556 -25.924 1.00 87.50 84 GLN A O 1
ATOM 696 N N . ARG A 1 85 ? 38.154 7.989 -26.055 1.00 84.56 85 ARG A N 1
ATOM 697 C CA . ARG A 1 85 ? 38.978 9.194 -25.986 1.00 84.56 85 ARG A CA 1
ATOM 698 C C . ARG A 1 85 ? 39.666 9.347 -24.635 1.00 84.56 85 ARG A C 1
ATOM 700 O O . ARG A 1 85 ? 40.875 9.511 -24.626 1.00 84.56 85 ARG A O 1
ATOM 707 N N . ALA A 1 86 ? 38.954 9.182 -23.521 1.00 84.19 86 ALA A N 1
ATOM 708 C CA . ALA A 1 86 ? 39.612 9.251 -22.215 1.00 84.19 86 ALA A CA 1
ATOM 709 C C . ALA A 1 86 ? 40.624 8.114 -22.008 1.00 84.19 86 ALA A C 1
ATOM 711 O O . ALA A 1 86 ? 41.610 8.295 -21.307 1.00 84.19 86 ALA A O 1
ATOM 712 N N . ILE A 1 87 ? 40.407 6.932 -22.597 1.00 82.50 87 ILE A N 1
ATOM 713 C CA . ILE A 1 87 ? 41.406 5.852 -22.552 1.00 82.50 87 ILE A CA 1
ATOM 714 C C . ILE A 1 87 ? 42.672 6.265 -23.311 1.00 82.50 87 ILE A C 1
ATOM 716 O O . ILE A 1 87 ? 43.760 6.082 -22.779 1.00 82.50 87 ILE A O 1
ATOM 720 N N . LYS A 1 88 ? 42.532 6.852 -24.508 1.00 80.62 88 LYS A N 1
ATOM 721 C CA . LYS A 1 88 ? 43.662 7.362 -25.301 1.00 80.62 88 LYS A CA 1
ATOM 722 C C . LYS A 1 88 ? 44.400 8.505 -24.598 1.00 80.62 88 LYS A C 1
ATOM 724 O O . LYS A 1 88 ? 45.617 8.482 -24.546 1.00 80.62 88 LYS A O 1
ATOM 729 N N . GLU A 1 89 ? 43.673 9.447 -23.999 1.00 74.31 89 GLU A N 1
ATOM 730 C CA . GLU A 1 89 ? 44.248 10.561 -23.225 1.00 74.31 89 GLU A CA 1
ATOM 731 C C . GLU A 1 89 ? 45.018 10.091 -21.974 1.00 74.31 89 GLU A C 1
ATOM 733 O O . GLU A 1 89 ? 45.885 10.808 -21.492 1.00 74.31 89 GLU A O 1
ATOM 738 N N . ASN A 1 90 ? 44.731 8.891 -21.453 1.00 65.38 90 ASN A N 1
ATOM 739 C CA . ASN A 1 90 ? 45.417 8.305 -20.293 1.00 65.38 90 ASN A CA 1
ATOM 740 C C . ASN A 1 90 ? 46.574 7.348 -20.663 1.00 65.38 90 ASN A C 1
ATOM 742 O O . ASN A 1 90 ? 47.189 6.790 -19.756 1.00 65.38 90 ASN A O 1
ATOM 746 N N . GLN A 1 91 ? 46.826 7.080 -21.953 1.00 69.00 91 GLN A N 1
ATOM 747 C CA . GLN A 1 91 ? 47.837 6.115 -22.428 1.00 69.00 91 GLN A CA 1
ATOM 748 C C . GLN A 1 91 ? 49.124 6.762 -22.993 1.00 69.00 91 GLN A C 1
ATOM 750 O O . GLN A 1 91 ? 49.951 6.034 -23.531 1.00 69.00 91 GLN A O 1
ATOM 755 N N . ASP A 1 92 ? 49.319 8.065 -22.749 1.00 50.81 92 ASP A N 1
ATOM 756 C CA . ASP A 1 92 ? 50.479 8.915 -23.089 1.00 50.81 92 ASP A CA 1
ATOM 757 C C . ASP A 1 92 ? 50.713 9.261 -24.574 1.00 50.81 92 ASP A C 1
ATOM 759 O O . ASP A 1 92 ? 50.199 8.620 -25.488 1.00 50.81 92 ASP A O 1
ATOM 763 N N . ASP A 1 93 ? 51.460 10.365 -24.731 1.00 51.75 93 ASP A N 1
ATOM 764 C CA . ASP A 1 93 ? 51.999 11.009 -25.933 1.00 51.75 93 ASP A CA 1
ATOM 765 C C . ASP A 1 93 ? 52.299 10.073 -27.120 1.00 51.75 93 ASP A C 1
ATOM 767 O O . ASP A 1 93 ? 52.791 8.958 -26.964 1.00 51.75 93 ASP A O 1
ATOM 771 N N . ASP A 1 94 ? 52.100 10.629 -28.318 1.00 47.69 94 ASP A N 1
ATOM 772 C CA . ASP A 1 94 ? 52.468 10.085 -29.627 1.00 47.69 94 ASP A CA 1
ATOM 773 C C . ASP A 1 94 ? 51.700 8.836 -30.091 1.00 47.69 94 ASP A C 1
ATOM 775 O O . ASP A 1 94 ? 52.134 7.701 -29.946 1.00 47.69 94 ASP A O 1
ATOM 779 N N . GLU A 1 95 ? 50.584 9.075 -30.788 1.00 40.91 95 GLU A N 1
ATOM 780 C CA . GLU A 1 95 ? 50.399 8.574 -32.160 1.00 40.91 95 GLU A CA 1
ATOM 781 C C . GLU A 1 95 ? 49.127 9.191 -32.774 1.00 40.91 95 GLU A C 1
ATOM 783 O O . GLU A 1 95 ? 47.989 8.775 -32.515 1.00 40.91 95 GLU A O 1
ATOM 788 N N . GLU A 1 96 ? 49.328 10.202 -33.628 1.00 45.75 96 GLU A N 1
ATOM 789 C CA . GLU A 1 96 ? 48.343 10.644 -34.617 1.00 45.75 96 GLU A CA 1
ATOM 790 C C . GLU A 1 96 ? 47.966 9.451 -35.506 1.00 45.75 96 GLU A C 1
ATOM 792 O O . GLU A 1 96 ? 48.648 9.114 -36.470 1.00 45.75 96 GLU A O 1
ATOM 797 N N . SER A 1 97 ? 46.851 8.794 -35.186 1.00 38.16 97 SER A N 1
ATOM 798 C CA . SER A 1 97 ? 46.182 7.896 -36.124 1.00 38.16 97 SER A CA 1
ATOM 799 C C . SER A 1 97 ? 44.909 8.554 -36.639 1.00 38.16 97 SER A C 1
ATOM 801 O O . SER A 1 97 ? 43.858 8.574 -35.990 1.00 38.16 97 SER A O 1
ATOM 803 N N . GLU A 1 98 ? 45.037 9.095 -37.848 1.00 44.56 98 GLU A N 1
ATOM 804 C CA . GLU A 1 98 ? 43.959 9.523 -38.728 1.00 44.56 98 GLU A CA 1
ATOM 805 C C . GLU A 1 98 ? 42.860 8.451 -38.817 1.00 44.56 98 GLU A C 1
ATOM 807 O O . GLU A 1 98 ? 43.044 7.386 -39.408 1.00 44.56 98 GLU A O 1
ATOM 812 N N . LYS A 1 99 ? 41.677 8.755 -38.272 1.00 40.69 99 LYS A N 1
ATOM 813 C CA . LYS A 1 99 ? 40.394 8.251 -38.783 1.00 40.69 99 LYS A CA 1
ATOM 814 C C . LYS A 1 99 ? 39.350 9.356 -38.702 1.00 40.69 99 LYS A C 1
ATOM 816 O O . LYS A 1 99 ? 38.644 9.520 -37.707 1.00 40.69 99 LYS A O 1
ATOM 821 N N . GLU A 1 100 ? 39.270 10.094 -39.801 1.00 37.59 100 GLU A N 1
ATOM 822 C CA . GLU A 1 100 ? 38.203 11.024 -40.143 1.00 37.59 100 GLU A CA 1
ATOM 823 C C . GLU A 1 100 ? 36.843 10.310 -40.135 1.00 37.59 100 GLU A C 1
ATOM 825 O O . GLU A 1 100 ? 36.474 9.577 -41.048 1.00 37.59 100 GLU A O 1
ATOM 830 N N . ASN A 1 101 ? 36.126 10.474 -39.028 1.00 41.62 101 ASN A N 1
ATOM 831 C CA . ASN A 1 101 ? 34.673 10.642 -38.940 1.00 41.62 101 ASN A CA 1
ATOM 832 C C . ASN A 1 101 ? 34.386 11.134 -37.514 1.00 41.62 101 ASN A C 1
ATOM 834 O O . ASN A 1 101 ? 33.800 10.447 -36.675 1.00 41.62 101 ASN A O 1
ATOM 838 N N . ILE A 1 102 ? 34.931 12.313 -37.206 1.00 43.66 102 ILE A N 1
ATOM 839 C CA . ILE A 1 102 ? 34.893 12.931 -35.882 1.00 43.66 102 ILE A CA 1
ATOM 840 C C . ILE A 1 102 ? 33.660 13.841 -35.842 1.00 43.66 102 ILE A C 1
ATOM 842 O O . ILE A 1 102 ? 33.669 14.949 -36.367 1.00 43.66 102 ILE A O 1
ATOM 846 N N . SER A 1 103 ? 32.572 13.350 -35.248 1.00 52.62 103 SER A N 1
ATOM 847 C CA . SER A 1 103 ? 31.401 14.172 -34.909 1.00 52.62 103 SER A CA 1
ATOM 848 C C . SER A 1 103 ? 31.816 15.313 -33.965 1.00 52.62 103 SER A C 1
ATOM 850 O O . SER A 1 103 ? 32.570 15.075 -33.019 1.00 52.62 103 SER A O 1
ATOM 852 N N . MET A 1 104 ? 31.297 16.533 -34.182 1.00 51.75 104 MET A N 1
ATOM 853 C CA . MET A 1 104 ? 31.556 17.723 -33.344 1.00 51.75 104 MET A CA 1
ATOM 854 C C . MET A 1 104 ? 31.248 17.490 -31.856 1.00 51.75 104 MET A C 1
ATOM 856 O O . MET A 1 104 ? 31.846 18.119 -30.982 1.00 51.75 104 MET A O 1
ATOM 860 N N . LEU A 1 105 ? 30.362 16.540 -31.555 1.00 54.88 105 LEU A N 1
ATOM 861 C CA . LEU A 1 105 ? 29.995 16.152 -30.199 1.00 54.88 105 LEU A CA 1
ATOM 862 C C . LEU A 1 105 ? 31.173 15.577 -29.393 1.00 54.88 105 LEU A C 1
ATOM 864 O O . LEU A 1 105 ? 31.222 15.730 -28.170 1.00 54.88 105 LEU A O 1
ATOM 868 N N . ASN A 1 106 ? 32.156 14.983 -30.080 1.00 53.59 106 ASN A N 1
ATOM 869 C CA . ASN A 1 106 ? 33.379 14.478 -29.463 1.00 53.59 106 ASN A CA 1
ATOM 870 C C . ASN A 1 106 ? 34.280 15.595 -28.923 1.00 53.59 106 ASN A C 1
ATOM 872 O O . ASN A 1 106 ? 35.135 15.296 -28.109 1.00 53.59 106 ASN A O 1
ATOM 876 N N . ASN A 1 107 ? 34.099 16.860 -29.305 1.00 56.56 107 ASN A N 1
ATOM 877 C CA . ASN A 1 107 ? 34.910 17.954 -28.757 1.00 56.56 107 ASN A CA 1
ATOM 878 C C . ASN A 1 107 ? 34.243 18.641 -27.552 1.00 56.56 107 ASN A C 1
ATOM 880 O O . ASN A 1 107 ? 34.904 19.376 -26.827 1.00 56.56 107 ASN A O 1
ATOM 884 N N . VAL A 1 108 ? 32.943 18.401 -27.327 1.00 63.22 108 VAL A N 1
ATOM 885 C CA . VAL A 1 108 ? 32.133 19.107 -26.313 1.00 63.22 108 VAL A CA 1
ATOM 886 C C . VAL A 1 108 ? 31.854 18.244 -25.082 1.00 63.22 108 VAL A C 1
ATOM 888 O O . VAL A 1 108 ? 31.818 18.758 -23.968 1.00 63.22 108 VAL A O 1
ATOM 891 N N . LEU A 1 109 ? 31.661 16.933 -25.253 1.00 76.06 109 LEU A N 1
ATOM 892 C CA . LEU A 1 109 ? 31.397 16.019 -24.140 1.00 76.06 109 LEU A CA 1
ATOM 893 C C . LEU A 1 109 ? 32.677 15.358 -23.630 1.00 76.06 109 LEU A C 1
ATOM 895 O O . LEU A 1 109 ? 33.497 14.904 -24.424 1.00 76.06 109 LEU A O 1
ATOM 899 N N . SER A 1 110 ? 32.809 15.220 -22.313 1.00 77.50 110 SER A N 1
ATOM 900 C CA . SER A 1 110 ? 33.861 14.439 -21.649 1.00 77.50 110 SER A CA 1
ATOM 901 C C . SER A 1 110 ? 33.230 13.480 -20.642 1.00 77.50 110 SER A C 1
ATOM 903 O O . SER A 1 110 ? 32.167 13.769 -20.100 1.00 77.50 110 SER A O 1
ATOM 905 N N . ILE A 1 111 ? 33.884 12.350 -20.356 1.00 79.31 111 ILE A N 1
ATOM 906 C CA . ILE A 1 111 ? 33.445 11.416 -19.298 1.00 79.31 111 ILE A CA 1
ATOM 907 C C . ILE A 1 111 ? 33.393 12.113 -17.934 1.00 79.31 111 ILE A C 1
ATOM 909 O O . ILE A 1 111 ? 32.581 11.747 -17.088 1.00 79.31 111 ILE A O 1
ATOM 913 N N . ASN A 1 112 ? 34.224 13.141 -17.748 1.00 80.06 112 ASN A N 1
ATOM 914 C CA . ASN A 1 112 ? 34.261 13.944 -16.532 1.00 80.06 112 ASN A CA 1
ATOM 915 C C . ASN A 1 112 ? 32.990 14.797 -16.351 1.00 80.06 112 ASN A C 1
ATOM 917 O O . ASN A 1 112 ? 32.683 15.193 -15.229 1.00 80.06 112 ASN A O 1
ATOM 921 N N . ASP A 1 113 ? 32.213 15.041 -17.415 1.00 87.12 113 ASP A N 1
ATOM 922 C CA . ASP A 1 113 ? 30.874 15.630 -17.312 1.00 87.12 113 ASP A CA 1
ATOM 923 C C . ASP A 1 113 ? 29.848 14.553 -16.925 1.00 87.12 113 ASP A C 1
ATOM 925 O O . ASP A 1 113 ? 29.035 14.072 -17.725 1.00 87.12 113 ASP A O 1
ATOM 929 N N . VAL A 1 114 ? 29.906 14.165 -15.650 1.00 88.88 114 VAL A N 1
ATOM 930 C CA . VAL A 1 114 ? 29.036 13.146 -15.049 1.00 88.88 114 VAL A CA 1
ATOM 931 C C . VAL A 1 114 ? 27.556 13.479 -15.256 1.00 88.88 114 VAL A C 1
ATOM 933 O O . VAL A 1 114 ? 26.752 12.579 -15.494 1.00 88.88 114 VAL A O 1
ATOM 936 N N . ALA A 1 115 ? 27.177 14.760 -15.214 1.00 90.38 115 ALA A N 1
ATOM 937 C CA . ALA A 1 115 ? 25.787 15.180 -15.356 1.00 90.38 115 ALA A CA 1
ATOM 938 C C . ALA A 1 115 ? 25.239 14.892 -16.763 1.00 90.38 115 ALA A C 1
ATOM 940 O O . ALA A 1 115 ? 24.133 14.350 -16.885 1.00 90.38 115 ALA A O 1
ATOM 941 N N . SER A 1 116 ? 26.007 15.198 -17.812 1.00 91.25 116 SER A N 1
ATOM 942 C CA . SER A 1 116 ? 25.618 14.881 -19.191 1.00 91.25 116 SER A CA 1
ATOM 943 C C . SER A 1 116 ? 25.644 13.377 -19.462 1.00 91.25 116 SER A C 1
ATOM 945 O O . SER A 1 116 ? 24.704 12.854 -20.063 1.00 91.25 116 SER A O 1
ATOM 947 N N . MET A 1 117 ? 26.664 12.658 -18.976 1.00 94.00 117 MET A N 1
ATOM 948 C CA . MET A 1 117 ? 26.766 11.199 -19.140 1.00 94.00 117 MET A CA 1
ATOM 949 C C . MET A 1 117 ? 25.596 10.468 -18.471 1.00 94.00 117 MET A C 1
ATOM 951 O O . MET A 1 117 ? 24.938 9.642 -19.109 1.00 94.00 117 MET A O 1
ATOM 955 N N . ALA A 1 118 ? 25.274 10.825 -17.224 1.00 94.88 118 ALA A N 1
ATOM 956 C CA . ALA A 1 118 ? 24.114 10.298 -16.511 1.00 94.88 118 ALA A CA 1
ATOM 957 C C . ALA A 1 118 ? 22.815 10.590 -17.275 1.00 94.88 118 ALA A C 1
ATOM 959 O O . ALA A 1 118 ? 22.020 9.683 -17.509 1.00 94.88 118 ALA A O 1
ATOM 960 N N . SER A 1 119 ? 22.629 11.827 -17.750 1.00 96.00 119 SER A N 1
ATOM 961 C CA . SER A 1 119 ? 21.421 12.223 -18.488 1.00 96.00 119 SER A CA 1
ATOM 962 C C . SER A 1 119 ? 21.259 11.459 -19.809 1.00 96.00 119 SER A C 1
ATOM 964 O O . SER A 1 119 ? 20.148 11.067 -20.163 1.00 96.00 119 SER A O 1
ATOM 966 N N . LEU A 1 120 ? 22.349 11.185 -20.533 1.00 96.62 120 LEU A N 1
ATOM 967 C CA . LEU A 1 120 ? 22.321 10.367 -21.752 1.00 96.62 120 LEU A CA 1
ATOM 968 C C . LEU A 1 120 ? 21.952 8.903 -21.464 1.00 96.62 120 LEU A C 1
ATOM 970 O O . LEU A 1 120 ? 21.175 8.296 -22.211 1.00 96.62 120 LEU A O 1
ATOM 974 N N . LEU A 1 121 ? 22.471 8.335 -20.373 1.00 97.44 121 LEU A N 1
ATOM 975 C CA . LEU A 1 121 ? 22.108 6.993 -19.913 1.00 97.44 121 LEU A CA 1
ATOM 976 C C . LEU A 1 121 ? 20.632 6.929 -19.486 1.00 97.44 121 LEU A C 1
ATOM 978 O O . LEU A 1 121 ? 19.911 6.020 -19.898 1.00 97.44 121 LEU A O 1
ATOM 982 N N . GLU A 1 122 ? 20.152 7.922 -18.734 1.00 97.19 122 GLU A N 1
ATOM 983 C CA . GLU A 1 122 ? 18.743 8.060 -18.345 1.00 97.19 122 GLU A CA 1
ATOM 984 C C . GLU A 1 122 ? 17.824 8.163 -19.568 1.00 97.19 122 GLU A C 1
ATOM 986 O O . GLU A 1 122 ? 16.816 7.460 -19.649 1.00 97.19 122 GLU A O 1
ATOM 991 N N . ILE A 1 123 ? 18.178 8.993 -20.554 1.00 98.12 123 ILE A N 1
ATOM 992 C CA . ILE A 1 123 ? 17.420 9.112 -21.804 1.00 98.12 123 ILE A CA 1
ATOM 993 C C . ILE A 1 123 ? 17.410 7.778 -22.547 1.00 98.12 123 ILE A C 1
ATOM 995 O O . ILE A 1 123 ? 16.353 7.355 -23.005 1.00 98.12 123 ILE A O 1
ATOM 999 N N . THR A 1 124 ? 18.532 7.060 -22.604 1.00 98.06 124 THR A N 1
ATOM 1000 C CA . THR A 1 124 ? 18.582 5.723 -23.218 1.00 98.06 124 THR A CA 1
ATOM 1001 C C . THR A 1 124 ? 17.601 4.758 -22.547 1.00 98.06 124 THR A C 1
ATOM 1003 O O . THR A 1 124 ? 16.861 4.050 -23.234 1.00 98.06 124 THR A O 1
ATOM 1006 N N . VAL A 1 125 ? 17.537 4.765 -21.212 1.00 97.69 125 VAL A N 1
ATOM 1007 C CA . VAL A 1 125 ? 16.576 3.970 -20.432 1.00 97.69 125 VAL A CA 1
ATOM 1008 C C . VAL A 1 125 ? 15.129 4.371 -20.743 1.00 97.69 125 VAL A C 1
ATOM 1010 O O . VAL A 1 125 ? 14.280 3.503 -20.961 1.00 97.69 125 VAL A O 1
ATOM 1013 N N . ILE A 1 126 ? 14.838 5.675 -20.792 1.00 98.06 126 ILE A N 1
ATOM 1014 C CA . ILE A 1 126 ? 13.506 6.212 -21.110 1.00 98.06 126 ILE A CA 1
ATOM 1015 C C . ILE A 1 126 ? 13.065 5.777 -22.511 1.00 98.06 126 ILE A C 1
ATOM 1017 O O . ILE A 1 126 ? 11.950 5.278 -22.681 1.00 98.06 126 ILE A O 1
ATOM 1021 N N . LEU A 1 127 ? 13.948 5.928 -23.499 1.00 97.94 127 LEU A N 1
ATOM 1022 C CA . LEU A 1 127 ? 13.698 5.558 -24.887 1.00 97.94 127 LEU A CA 1
ATOM 1023 C C . LEU A 1 127 ? 13.434 4.057 -25.008 1.00 97.94 127 LEU A C 1
ATOM 1025 O O . LEU A 1 127 ? 12.400 3.677 -25.556 1.00 97.94 127 LEU A O 1
ATOM 1029 N N . TRP A 1 128 ? 14.281 3.206 -24.417 1.00 97.44 128 TRP A N 1
ATOM 1030 C CA . TRP A 1 128 ? 14.060 1.756 -24.422 1.00 97.44 128 TRP A CA 1
ATOM 1031 C C . TRP A 1 128 ? 12.686 1.406 -23.853 1.00 97.44 128 TRP A C 1
ATOM 1033 O O . TRP A 1 128 ? 11.917 0.672 -24.474 1.00 97.44 128 TRP A O 1
ATOM 1043 N N . ARG A 1 129 ? 12.336 1.972 -22.691 1.00 96.12 129 ARG A N 1
ATOM 1044 C CA . ARG A 1 129 ? 11.045 1.723 -22.038 1.00 96.12 129 ARG A CA 1
ATOM 1045 C C . ARG A 1 129 ? 9.866 2.138 -22.919 1.00 96.12 129 ARG A C 1
ATOM 1047 O O . ARG A 1 129 ? 8.862 1.431 -22.946 1.00 96.12 129 ARG A O 1
ATOM 1054 N N . SER A 1 130 ? 9.991 3.246 -23.650 1.00 96.25 130 SER A N 1
ATOM 1055 C CA . SER A 1 130 ? 8.932 3.750 -24.534 1.00 96.25 130 SER A CA 1
ATOM 1056 C C . SER A 1 130 ? 8.637 2.835 -25.727 1.00 96.25 130 SER A C 1
ATOM 1058 O O . SER A 1 130 ? 7.492 2.765 -26.167 1.00 96.25 130 SER A O 1
ATOM 1060 N N . ILE A 1 131 ? 9.634 2.079 -26.204 1.00 95.62 131 ILE A N 1
ATOM 1061 C CA . ILE A 1 131 ? 9.480 1.139 -27.324 1.00 95.62 131 ILE A CA 1
ATOM 1062 C C . ILE A 1 131 ? 9.520 -0.333 -26.908 1.00 95.62 131 ILE A C 1
ATOM 1064 O O . ILE A 1 131 ? 9.497 -1.199 -27.778 1.00 95.62 131 ILE A O 1
ATOM 1068 N N . HIS A 1 132 ? 9.538 -0.641 -25.607 1.00 93.50 132 HIS A N 1
ATOM 1069 C CA . HIS A 1 132 ? 9.667 -2.010 -25.095 1.00 93.50 132 HIS A CA 1
ATOM 1070 C C . HIS A 1 132 ? 8.649 -2.966 -25.727 1.00 93.50 132 HIS A C 1
ATOM 1072 O O . HIS A 1 132 ? 9.025 -4.003 -26.263 1.00 93.50 132 HIS A O 1
ATOM 1078 N N . LYS A 1 133 ? 7.367 -2.571 -25.757 1.00 93.81 133 LYS A N 1
ATOM 1079 C CA . LYS A 1 133 ? 6.310 -3.370 -26.391 1.00 93.81 133 LYS A CA 1
ATOM 1080 C C . LYS A 1 133 ? 6.582 -3.600 -27.877 1.00 93.81 133 LYS A C 1
ATOM 1082 O O . LYS A 1 133 ? 6.374 -4.702 -28.356 1.00 93.81 133 LYS A O 1
ATOM 1087 N N . ALA A 1 134 ? 7.046 -2.588 -28.609 1.00 94.38 134 ALA A N 1
ATOM 1088 C CA . ALA A 1 134 ? 7.349 -2.732 -30.033 1.00 94.38 134 ALA A CA 1
ATOM 1089 C C . ALA A 1 134 ? 8.547 -3.668 -30.274 1.00 94.38 134 ALA A C 1
ATOM 1091 O O . ALA A 1 134 ? 8.525 -4.445 -31.224 1.00 94.38 134 ALA A O 1
ATOM 1092 N N . LEU A 1 135 ? 9.557 -3.632 -29.397 1.00 93.56 135 LEU A N 1
ATOM 1093 C CA . LEU A 1 135 ? 10.684 -4.565 -29.433 1.00 93.56 135 LEU A CA 1
ATOM 1094 C C . LEU A 1 135 ? 10.240 -6.002 -29.131 1.00 93.56 135 LEU A C 1
ATOM 1096 O O . LEU A 1 135 ? 10.678 -6.914 -29.819 1.00 93.56 135 LEU A O 1
ATOM 1100 N N . ASP A 1 136 ? 9.330 -6.219 -28.179 1.00 91.81 136 ASP A N 1
ATOM 1101 C CA . ASP A 1 136 ? 8.802 -7.562 -27.880 1.00 91.81 136 ASP A CA 1
ATOM 1102 C C . ASP A 1 136 ? 8.043 -8.202 -29.055 1.00 91.81 136 ASP A C 1
ATOM 1104 O O . ASP A 1 136 ? 7.970 -9.421 -29.137 1.00 91.81 136 ASP A O 1
ATOM 1108 N N . HIS A 1 137 ? 7.507 -7.406 -29.987 1.00 93.69 137 HIS A N 1
ATOM 1109 C CA . HIS A 1 137 ? 6.857 -7.921 -31.201 1.00 93.69 137 HIS A CA 1
ATOM 1110 C C . HIS A 1 137 ? 7.840 -8.155 -32.362 1.00 93.69 137 HIS A C 1
ATOM 1112 O O . HIS A 1 137 ? 7.439 -8.661 -33.409 1.00 93.69 137 HIS A O 1
ATOM 1118 N N . ASN A 1 138 ? 9.115 -7.779 -32.214 1.00 93.88 138 ASN A N 1
ATOM 1119 C CA . ASN A 1 138 ? 10.146 -7.945 -33.236 1.00 93.88 138 ASN A CA 1
ATOM 1120 C C . ASN A 1 138 ? 11.430 -8.515 -32.616 1.00 93.88 138 ASN A C 1
ATOM 1122 O O . ASN A 1 138 ? 12.344 -7.782 -32.227 1.00 93.88 138 ASN A O 1
ATOM 1126 N N . GLU A 1 139 ? 11.499 -9.846 -32.564 1.00 92.19 139 GLU A N 1
ATOM 1127 C CA . GLU A 1 139 ? 12.607 -10.585 -31.947 1.00 92.19 139 GLU A CA 1
ATOM 1128 C C . GLU A 1 139 ? 13.974 -10.283 -32.577 1.00 92.19 139 GLU A C 1
ATOM 1130 O O . GLU A 1 139 ? 14.980 -10.211 -31.869 1.00 92.19 139 GLU A O 1
ATOM 1135 N N . GLU A 1 140 ? 14.041 -10.029 -33.888 1.00 94.06 140 GLU A N 1
ATOM 1136 C CA . GLU A 1 140 ? 15.302 -9.682 -34.551 1.00 94.06 140 GLU A CA 1
ATOM 1137 C C . GLU A 1 140 ? 15.819 -8.314 -34.083 1.00 94.06 140 GLU A C 1
ATOM 1139 O O . GLU A 1 140 ? 16.977 -8.183 -33.669 1.00 94.06 140 GLU A O 1
ATOM 1144 N N . ALA A 1 141 ? 14.950 -7.299 -34.088 1.00 93.06 141 ALA A N 1
ATOM 1145 C CA . ALA A 1 141 ? 15.293 -5.955 -33.636 1.00 93.06 141 ALA A CA 1
ATOM 1146 C C . ALA A 1 141 ? 15.640 -5.937 -32.139 1.00 93.06 141 ALA A C 1
ATOM 1148 O O . ALA A 1 141 ? 16.613 -5.292 -31.728 1.00 93.06 141 ALA A O 1
ATOM 1149 N N . LYS A 1 142 ? 14.891 -6.685 -31.322 1.00 94.75 142 LYS A N 1
ATOM 1150 C CA . LYS A 1 142 ? 15.159 -6.872 -29.893 1.00 94.75 142 LYS A CA 1
ATOM 1151 C C . LYS A 1 142 ? 16.507 -7.547 -29.665 1.00 94.75 142 LYS A C 1
ATOM 1153 O O . LYS A 1 142 ? 17.352 -6.991 -28.963 1.00 94.75 142 LYS A O 1
ATOM 1158 N N . GLY A 1 143 ? 16.763 -8.680 -30.315 1.00 95.69 143 GLY A N 1
ATOM 1159 C CA . GLY A 1 143 ? 18.028 -9.408 -30.219 1.00 95.69 143 GLY A CA 1
ATOM 1160 C C . GLY A 1 143 ? 19.227 -8.593 -30.711 1.00 95.69 143 GLY A C 1
ATOM 1161 O O . GLY A 1 143 ? 20.309 -8.647 -30.122 1.00 95.69 143 GLY A O 1
ATOM 1162 N N . TYR A 1 144 ? 19.064 -7.791 -31.765 1.00 96.00 144 TYR A N 1
ATOM 1163 C CA . TYR A 1 144 ? 20.095 -6.859 -32.222 1.00 96.00 144 TYR A CA 1
ATOM 1164 C C . TYR A 1 144 ? 20.385 -5.766 -31.184 1.00 96.00 144 TYR A C 1
ATOM 1166 O O . TYR A 1 144 ? 21.547 -5.546 -30.834 1.00 96.00 144 TYR A O 1
ATOM 1174 N N . THR A 1 145 ? 19.342 -5.126 -30.649 1.00 95.25 145 THR A N 1
ATOM 1175 C CA . THR A 1 145 ? 19.471 -4.052 -29.651 1.00 95.25 145 THR A CA 1
ATOM 1176 C C . THR A 1 145 ? 20.123 -4.572 -28.367 1.00 95.25 145 THR A C 1
ATOM 1178 O O . THR A 1 145 ? 21.104 -3.988 -27.904 1.00 95.25 145 THR A O 1
ATOM 1181 N N . ILE A 1 146 ? 19.671 -5.725 -27.855 1.00 96.50 146 ILE A N 1
ATOM 1182 C CA . ILE A 1 146 ? 20.264 -6.402 -26.690 1.00 96.50 146 ILE A CA 1
ATOM 1183 C C . ILE A 1 146 ? 21.751 -6.665 -26.923 1.00 96.50 146 ILE A C 1
ATOM 1185 O O . ILE A 1 146 ? 22.568 -6.240 -26.115 1.00 96.50 146 ILE A O 1
ATOM 1189 N N . ARG A 1 147 ? 22.139 -7.295 -28.043 1.00 97.00 147 ARG A N 1
ATOM 1190 C CA . ARG A 1 147 ? 23.556 -7.594 -28.325 1.00 97.00 147 ARG A CA 1
ATOM 1191 C C . ARG A 1 147 ? 24.431 -6.341 -28.334 1.00 97.00 147 ARG A C 1
ATOM 1193 O O . ARG A 1 147 ? 25.540 -6.370 -27.806 1.00 97.00 147 ARG A O 1
ATOM 1200 N N . LYS A 1 148 ? 23.950 -5.238 -28.919 1.00 96.88 148 LYS A N 1
ATOM 1201 C CA . LYS A 1 148 ? 24.716 -3.983 -29.005 1.00 96.88 148 LYS A CA 1
ATOM 1202 C C . LYS A 1 148 ? 24.904 -3.304 -27.650 1.00 96.88 148 LYS A C 1
ATOM 1204 O O . LYS A 1 148 ? 25.964 -2.720 -27.430 1.00 96.88 148 LYS A O 1
ATOM 1209 N N . PHE A 1 149 ? 23.911 -3.345 -26.768 1.00 97.12 149 PHE A N 1
ATOM 1210 C CA . PHE A 1 149 ? 24.031 -2.757 -25.431 1.00 97.12 149 PHE A CA 1
ATOM 1211 C C . PHE A 1 149 ? 24.756 -3.681 -24.450 1.00 97.12 149 PHE A C 1
ATOM 1213 O O . PHE A 1 149 ? 25.626 -3.222 -23.713 1.00 97.12 149 PHE A O 1
ATOM 1220 N N . ALA A 1 150 ? 24.500 -4.986 -24.509 1.00 96.31 150 ALA A N 1
ATOM 1221 C CA . ALA A 1 150 ? 25.191 -5.977 -23.693 1.00 96.31 150 ALA A CA 1
ATOM 1222 C C . ALA A 1 150 ? 26.712 -5.949 -23.908 1.00 96.31 150 ALA A C 1
ATOM 1224 O O . ALA A 1 150 ? 27.466 -6.046 -22.945 1.00 96.31 150 ALA A O 1
ATOM 1225 N N . SER A 1 151 ? 27.177 -5.738 -25.148 1.00 95.69 151 SER A N 1
ATOM 1226 C CA . SER A 1 151 ? 28.612 -5.724 -25.457 1.00 95.69 151 SER A CA 1
ATOM 1227 C C . SER A 1 151 ? 29.383 -4.550 -24.843 1.00 95.69 151 SER A C 1
ATOM 1229 O O . SER A 1 151 ? 30.601 -4.627 -24.740 1.00 95.69 151 SER A O 1
ATOM 1231 N N . VAL A 1 152 ? 28.713 -3.443 -24.500 1.00 95.19 152 VAL A N 1
ATOM 1232 C CA . VAL A 1 152 ? 29.366 -2.228 -23.965 1.00 95.19 152 VAL A CA 1
ATOM 1233 C C . VAL A 1 152 ? 29.191 -2.083 -22.456 1.00 95.19 152 VAL A C 1
ATOM 1235 O O . VAL A 1 152 ? 29.974 -1.401 -21.802 1.00 95.19 152 VAL A O 1
ATOM 1238 N N . LEU A 1 153 ? 28.181 -2.747 -21.892 1.00 95.06 153 LEU A N 1
ATOM 1239 C CA . LEU A 1 153 ? 27.799 -2.592 -20.495 1.00 95.06 153 LEU A CA 1
ATOM 1240 C C . LEU A 1 153 ? 28.911 -2.946 -19.485 1.00 95.06 153 LEU A C 1
ATOM 1242 O O . LEU A 1 153 ? 29.042 -2.217 -18.502 1.00 95.06 153 LEU A O 1
ATOM 1246 N N . PRO A 1 154 ? 29.742 -3.993 -19.694 1.00 94.06 154 PRO A N 1
ATOM 1247 C CA . PRO A 1 154 ? 30.860 -4.280 -18.795 1.00 94.06 154 PRO A CA 1
ATOM 1248 C C . PRO A 1 154 ? 31.849 -3.114 -18.688 1.00 94.06 154 PRO A C 1
ATOM 1250 O O . PRO A 1 154 ? 32.275 -2.777 -17.585 1.00 94.06 154 PRO A O 1
ATOM 1253 N N . GLU A 1 155 ? 32.162 -2.466 -19.814 1.00 94.06 155 GLU A N 1
ATOM 1254 C CA . GLU A 1 155 ? 33.052 -1.303 -19.827 1.00 94.06 155 GLU A CA 1
ATOM 1255 C C . GLU A 1 155 ? 32.373 -0.090 -19.184 1.00 94.06 155 GLU A C 1
ATOM 1257 O O . GLU A 1 155 ? 32.997 0.627 -18.410 1.00 94.06 155 GLU A O 1
ATOM 1262 N N . TYR A 1 156 ? 31.068 0.099 -19.399 1.00 95.69 156 TYR A N 1
ATOM 1263 C CA . TYR A 1 156 ? 30.325 1.190 -18.757 1.00 95.69 156 TYR A CA 1
ATOM 1264 C C . TYR A 1 156 ? 30.334 1.057 -17.233 1.00 95.69 156 TYR A C 1
ATOM 1266 O O . TYR A 1 156 ? 30.619 2.031 -16.546 1.00 95.69 156 TYR A O 1
ATOM 1274 N N . PHE A 1 157 ? 30.114 -0.145 -16.693 1.00 94.06 157 PHE A N 1
ATOM 1275 C CA . PHE A 1 157 ? 30.233 -0.395 -15.252 1.00 94.06 157 PHE A CA 1
ATOM 1276 C C . PHE A 1 157 ? 31.667 -0.243 -14.725 1.00 94.06 157 PHE A C 1
ATOM 1278 O O . PHE A 1 157 ? 31.870 -0.026 -13.526 1.00 94.06 157 PHE A O 1
ATOM 1285 N N . LYS A 1 158 ? 32.682 -0.391 -15.583 1.00 92.81 158 LYS A N 1
ATOM 1286 C CA . LYS A 1 158 ? 34.084 -0.175 -15.219 1.00 92.81 158 LYS A CA 1
ATOM 1287 C C . LYS A 1 158 ? 34.421 1.313 -15.157 1.00 92.81 158 LYS A C 1
ATOM 1289 O O . LYS A 1 158 ? 35.081 1.708 -14.204 1.00 92.81 158 LYS A O 1
ATOM 1294 N N . VAL A 1 159 ? 33.955 2.102 -16.120 1.00 93.06 159 VAL A N 1
ATOM 1295 C CA . VAL A 1 159 ? 34.296 3.524 -16.266 1.00 93.06 159 VAL A CA 1
ATOM 1296 C C . VAL A 1 159 ? 33.410 4.420 -15.405 1.00 93.06 159 VAL A C 1
ATOM 1298 O O . VAL A 1 159 ? 33.916 5.256 -14.661 1.00 93.06 159 VAL A O 1
ATOM 1301 N N . PHE A 1 160 ? 32.091 4.244 -15.459 1.00 93.19 160 PHE A N 1
ATOM 1302 C CA . PHE A 1 160 ? 31.164 5.084 -14.711 1.00 93.19 160 PHE A CA 1
ATOM 1303 C C . PHE A 1 160 ? 31.003 4.553 -13.286 1.00 93.19 160 PHE A C 1
ATOM 1305 O O . PHE A 1 160 ? 30.495 3.451 -13.085 1.00 93.19 160 PHE A O 1
ATOM 1312 N N . LYS A 1 161 ? 31.458 5.335 -12.301 1.00 90.69 161 LYS A N 1
ATOM 1313 C CA . LYS A 1 161 ? 31.385 4.989 -10.869 1.00 90.69 161 LYS A CA 1
ATOM 1314 C C . LYS A 1 161 ? 30.416 5.839 -10.062 1.00 90.69 161 LYS A C 1
ATOM 1316 O O . LYS A 1 161 ? 30.041 5.422 -8.975 1.00 90.69 161 LYS A O 1
ATOM 1321 N N . ASP A 1 162 ? 30.021 6.992 -10.589 1.00 91.94 162 ASP A N 1
ATOM 1322 C CA . ASP A 1 162 ? 29.061 7.876 -9.936 1.00 91.94 162 ASP A CA 1
ATOM 1323 C C . ASP A 1 162 ? 27.670 7.231 -9.871 1.00 91.94 162 ASP A C 1
ATOM 1325 O O . ASP A 1 162 ? 27.203 6.641 -10.854 1.00 91.94 162 ASP A O 1
ATOM 1329 N N . ASP A 1 163 ? 26.993 7.374 -8.732 1.00 87.12 163 ASP A N 1
ATOM 1330 C CA . ASP A 1 163 ? 25.675 6.784 -8.488 1.00 87.12 163 ASP A CA 1
ATOM 1331 C C . ASP A 1 163 ? 24.632 7.225 -9.528 1.00 87.12 163 ASP A C 1
ATOM 1333 O O . ASP A 1 163 ? 23.806 6.413 -9.962 1.00 87.12 163 ASP A O 1
ATOM 1337 N N . ARG A 1 164 ? 24.713 8.470 -10.023 1.00 91.12 164 ARG A N 1
ATOM 1338 C CA . ARG A 1 164 ? 23.813 8.995 -11.064 1.00 91.12 164 ARG A CA 1
ATOM 1339 C C . ARG A 1 164 ? 23.966 8.271 -12.397 1.00 91.12 164 ARG A C 1
ATOM 1341 O O . ARG A 1 164 ? 23.007 8.204 -13.158 1.00 91.12 164 ARG A O 1
ATOM 1348 N N . CYS A 1 165 ? 25.141 7.714 -12.685 1.00 94.44 165 CYS A N 1
ATOM 1349 C CA . CYS A 1 165 ? 25.361 6.861 -13.852 1.00 94.44 165 CYS A CA 1
ATOM 1350 C C . CYS A 1 165 ? 25.057 5.391 -13.539 1.00 94.44 165 CYS A C 1
ATOM 1352 O O . CYS A 1 165 ? 24.513 4.676 -14.381 1.00 94.44 165 CYS A O 1
ATOM 1354 N N . MET A 1 166 ? 25.378 4.924 -12.331 1.00 93.38 166 MET A N 1
ATOM 1355 C CA . MET A 1 166 ? 25.176 3.528 -11.940 1.00 93.38 166 MET A CA 1
ATOM 1356 C C . MET A 1 166 ? 23.701 3.124 -11.963 1.00 93.38 166 MET A C 1
ATOM 1358 O O . MET A 1 166 ? 23.380 2.063 -12.498 1.00 93.38 166 MET A O 1
ATOM 1362 N N . ILE A 1 167 ? 22.797 3.968 -11.459 1.00 93.56 167 ILE A N 1
ATOM 1363 C CA . ILE A 1 167 ? 21.352 3.690 -11.449 1.00 93.56 167 ILE A CA 1
ATOM 1364 C C . ILE A 1 167 ? 20.813 3.399 -12.865 1.00 93.56 167 ILE A C 1
ATOM 1366 O O . ILE A 1 167 ? 20.304 2.294 -13.086 1.00 93.56 167 ILE A O 1
ATOM 1370 N N . PRO A 1 168 ? 20.935 4.301 -13.864 1.00 95.88 168 PRO A N 1
ATOM 1371 C CA . PRO A 1 168 ? 20.443 4.023 -15.209 1.00 95.88 168 PRO A CA 1
ATOM 1372 C C . PRO A 1 168 ? 21.178 2.857 -15.882 1.00 95.88 168 PRO A C 1
ATOM 1374 O O . PRO A 1 168 ? 20.553 2.145 -16.664 1.00 95.88 168 PRO A O 1
ATOM 1377 N N . LEU A 1 169 ? 22.448 2.579 -15.555 1.00 96.69 169 LEU A N 1
ATOM 1378 C CA . LEU A 1 169 ? 23.145 1.386 -16.057 1.00 96.69 169 LEU A CA 1
ATOM 1379 C C . LEU A 1 169 ? 22.540 0.082 -15.530 1.00 96.69 169 LEU A C 1
ATOM 1381 O O . LEU A 1 169 ? 22.355 -0.856 -16.306 1.00 96.69 169 LEU A O 1
ATOM 1385 N N . VAL A 1 170 ? 22.196 0.009 -14.241 1.00 96.44 170 VAL A N 1
ATOM 1386 C CA . VAL A 1 170 ? 21.521 -1.168 -13.667 1.00 96.44 170 VAL A CA 1
ATOM 1387 C C . VAL A 1 170 ? 20.105 -1.311 -14.234 1.00 96.44 170 VAL A C 1
ATOM 1389 O O . VAL A 1 170 ? 19.677 -2.424 -14.552 1.00 96.44 170 VAL A O 1
ATOM 1392 N N . ILE A 1 171 ? 19.381 -0.206 -14.443 1.00 95.62 171 ILE A N 1
ATOM 1393 C CA . ILE A 1 171 ? 18.067 -0.256 -15.100 1.00 95.62 171 ILE A CA 1
ATOM 1394 C C . ILE A 1 171 ? 18.211 -0.748 -16.544 1.00 95.62 171 ILE A C 1
ATOM 1396 O O . ILE A 1 171 ? 17.464 -1.630 -16.963 1.00 95.62 171 ILE A O 1
ATOM 1400 N N . LEU A 1 172 ? 19.191 -0.247 -17.294 1.00 96.00 172 LEU A N 1
ATOM 1401 C CA . LEU A 1 172 ? 19.464 -0.699 -18.655 1.00 96.00 172 LEU A CA 1
ATOM 1402 C C . LEU A 1 172 ? 19.820 -2.193 -18.686 1.00 96.00 172 LEU A C 1
ATOM 1404 O O . LEU A 1 172 ? 19.294 -2.926 -19.520 1.00 96.00 172 LEU A O 1
ATOM 1408 N N . ALA A 1 173 ? 20.637 -2.661 -17.734 1.00 96.44 173 ALA A N 1
ATOM 1409 C CA . ALA A 1 173 ? 20.953 -4.077 -17.537 1.00 96.44 173 ALA A CA 1
ATOM 1410 C C . ALA A 1 173 ? 19.688 -4.935 -17.386 1.00 96.44 173 ALA A C 1
ATOM 1412 O O . ALA A 1 173 ? 19.587 -6.016 -17.964 1.00 96.44 173 ALA A O 1
ATOM 1413 N N . SER A 1 174 ? 18.702 -4.429 -16.642 1.00 95.06 174 SER A N 1
ATOM 1414 C CA . SER A 1 174 ? 17.456 -5.142 -16.353 1.00 95.06 174 SER A CA 1
ATOM 1415 C C . SER A 1 174 ? 16.521 -5.310 -17.559 1.00 95.06 174 SER A C 1
ATOM 1417 O O . SER A 1 174 ? 15.598 -6.117 -17.502 1.00 95.06 174 SER A O 1
ATOM 1419 N N . PHE A 1 175 ? 16.740 -4.565 -18.649 1.00 93.75 175 PHE A N 1
ATOM 1420 C CA . PHE A 1 175 ? 15.995 -4.733 -19.905 1.00 93.75 175 PHE A CA 1
ATOM 1421 C C . PHE A 1 175 ? 16.540 -5.867 -20.779 1.00 93.75 175 PHE A C 1
ATOM 1423 O O . PHE A 1 175 ? 15.978 -6.172 -21.831 1.00 93.75 175 PHE A O 1
ATOM 1430 N N . MET A 1 176 ? 17.645 -6.485 -20.363 1.00 94.06 176 MET A N 1
ATOM 1431 C CA . MET A 1 176 ? 18.311 -7.566 -21.073 1.00 94.06 176 MET A CA 1
ATOM 1432 C C . MET A 1 176 ? 18.262 -8.850 -20.236 1.00 94.06 176 MET A C 1
ATOM 1434 O O . MET A 1 176 ? 18.242 -8.775 -19.007 1.00 94.06 176 MET A O 1
ATOM 1438 N N . PRO A 1 177 ? 18.288 -10.042 -20.860 1.00 94.00 177 PRO A N 1
ATOM 1439 C CA . PRO A 1 177 ? 18.451 -11.292 -20.126 1.00 94.00 177 PRO A CA 1
ATOM 1440 C C . PRO A 1 177 ? 19.765 -11.310 -19.333 1.00 94.00 177 PRO A C 1
ATOM 1442 O O . PRO A 1 177 ? 20.803 -10.888 -19.845 1.00 94.00 177 PRO A O 1
ATOM 1445 N N . ALA A 1 178 ? 19.754 -11.882 -18.125 1.00 94.56 178 ALA A N 1
ATOM 1446 C CA . ALA A 1 178 ? 20.947 -12.009 -17.277 1.00 94.56 178 ALA A CA 1
ATOM 1447 C C . ALA A 1 178 ? 22.131 -12.707 -17.978 1.00 94.56 178 ALA A C 1
ATOM 1449 O O . ALA A 1 178 ? 23.292 -12.401 -17.697 1.00 94.56 178 ALA A O 1
ATOM 1450 N N . SER A 1 179 ? 21.842 -13.629 -18.903 1.00 94.75 179 SER A N 1
ATOM 1451 C CA . SER A 1 179 ? 22.835 -14.354 -19.705 1.00 94.75 179 SER A CA 1
ATOM 1452 C C . SER A 1 179 ? 23.576 -13.478 -20.719 1.00 94.75 179 SER A C 1
ATOM 1454 O O . SER A 1 179 ? 24.666 -13.849 -21.144 1.00 94.75 179 SER A O 1
ATOM 1456 N N . ALA A 1 180 ? 23.032 -12.317 -21.096 1.00 94.94 180 ALA A N 1
ATOM 1457 C CA . ALA A 1 180 ? 23.686 -11.397 -22.026 1.00 94.94 180 ALA A CA 1
ATOM 1458 C C . ALA A 1 180 ? 24.828 -10.602 -21.367 1.00 94.94 180 ALA A C 1
ATOM 1460 O O . ALA A 1 180 ? 25.711 -10.107 -22.062 1.00 94.94 180 ALA A O 1
ATOM 1461 N N . ILE A 1 181 ? 24.819 -10.478 -20.035 1.00 94.12 181 ILE A N 1
ATOM 1462 C CA . ILE A 1 181 ? 25.751 -9.641 -19.260 1.00 94.12 181 ILE A CA 1
ATOM 1463 C C . ILE A 1 181 ? 26.288 -10.374 -18.014 1.00 94.12 181 ILE A C 1
ATOM 1465 O O . ILE A 1 181 ? 26.149 -9.884 -16.888 1.00 94.12 181 ILE A O 1
ATOM 1469 N N . PRO A 1 182 ? 26.932 -11.545 -18.189 1.00 92.56 182 PRO A N 1
ATOM 1470 C CA . PRO A 1 182 ? 27.329 -12.429 -17.089 1.00 92.56 182 PRO A CA 1
ATOM 1471 C C . PRO A 1 182 ? 28.308 -11.790 -16.095 1.00 92.56 182 PRO A C 1
ATOM 1473 O O . PRO A 1 182 ? 28.268 -12.091 -14.904 1.00 92.56 182 PRO A O 1
ATOM 1476 N N . THR A 1 183 ? 29.166 -10.874 -16.556 1.00 90.50 183 THR A N 1
ATOM 1477 C CA . THR A 1 183 ? 30.138 -10.165 -15.704 1.00 90.50 183 THR A CA 1
ATOM 1478 C C . THR A 1 183 ? 29.469 -9.310 -14.631 1.00 90.50 183 THR A C 1
ATOM 1480 O O . THR A 1 183 ? 30.015 -9.152 -13.541 1.00 90.50 183 THR A O 1
ATOM 1483 N N . PHE A 1 184 ? 28.281 -8.778 -14.921 1.00 93.12 184 PHE A N 1
ATOM 1484 C CA . PHE A 1 184 ? 27.477 -8.038 -13.958 1.00 93.12 184 PHE A CA 1
ATOM 1485 C C . PHE A 1 184 ? 26.485 -8.957 -13.240 1.00 93.12 184 PHE A C 1
ATOM 1487 O O . PHE A 1 184 ? 26.441 -8.940 -12.009 1.00 93.12 184 PHE A O 1
ATOM 1494 N N . SER A 1 185 ? 25.724 -9.776 -13.980 1.00 93.31 185 SER A N 1
ATOM 1495 C CA . SER A 1 185 ? 24.601 -10.549 -13.428 1.00 93.31 185 SER A CA 1
ATOM 1496 C C . SER A 1 185 ? 25.025 -11.518 -12.321 1.00 93.31 185 SER A C 1
ATOM 1498 O O . SER A 1 185 ? 24.410 -11.531 -11.255 1.00 93.31 185 SER A O 1
ATOM 1500 N N . CYS A 1 186 ? 26.141 -12.233 -12.498 1.00 91.50 186 CYS A N 1
ATOM 1501 C CA . CYS A 1 186 ? 26.676 -13.155 -11.491 1.00 91.50 186 CYS A CA 1
ATOM 1502 C C . CYS A 1 186 ? 27.111 -12.451 -10.191 1.00 91.50 186 CYS A C 1
ATOM 1504 O O . CYS A 1 186 ? 27.189 -13.082 -9.138 1.00 91.50 186 CYS A O 1
ATOM 1506 N N . GLY A 1 187 ? 27.395 -11.146 -10.246 1.00 92.44 187 GLY A N 1
ATOM 1507 C CA . GLY A 1 187 ? 27.843 -10.354 -9.103 1.00 92.44 187 GLY A CA 1
ATOM 1508 C C . GLY A 1 187 ? 26.722 -9.687 -8.302 1.00 92.44 187 GLY A C 1
ATOM 1509 O O . GLY A 1 187 ? 26.986 -9.245 -7.187 1.00 92.44 187 GLY A O 1
ATOM 1510 N N . VAL A 1 188 ? 25.489 -9.596 -8.818 1.00 94.75 188 VAL A N 1
ATOM 1511 C CA . VAL A 1 188 ? 24.423 -8.776 -8.199 1.00 94.75 188 VAL A CA 1
ATOM 1512 C C . VAL A 1 188 ? 24.038 -9.273 -6.803 1.00 94.75 188 VAL A C 1
ATOM 1514 O O . VAL A 1 188 ? 24.006 -8.482 -5.862 1.00 94.75 188 VAL A O 1
ATOM 1517 N N . ILE A 1 189 ? 23.831 -10.583 -6.630 1.00 94.62 189 ILE A N 1
ATOM 1518 C CA . ILE A 1 189 ? 23.535 -11.173 -5.311 1.00 94.62 189 ILE A CA 1
ATOM 1519 C C . ILE A 1 189 ? 24.701 -10.974 -4.335 1.00 94.62 189 ILE A C 1
ATOM 1521 O O . ILE A 1 189 ? 24.482 -10.697 -3.159 1.00 94.62 189 ILE A O 1
ATOM 1525 N N . SER A 1 190 ? 25.944 -11.073 -4.817 1.00 93.38 190 SER A N 1
ATOM 1526 C CA . SER A 1 190 ? 27.133 -10.816 -3.995 1.00 93.38 190 SER A CA 1
ATOM 1527 C C . SER A 1 190 ? 27.192 -9.354 -3.540 1.00 93.38 190 SER A C 1
ATOM 1529 O O . SER A 1 190 ? 27.460 -9.084 -2.372 1.00 93.38 190 SER A O 1
ATOM 1531 N N . LYS A 1 191 ? 26.858 -8.403 -4.425 1.00 93.50 191 LYS A N 1
ATOM 1532 C CA . LYS A 1 191 ? 26.751 -6.980 -4.073 1.00 93.50 191 LYS A CA 1
ATOM 1533 C C . LYS A 1 191 ? 25.706 -6.749 -2.984 1.00 93.50 191 LYS A C 1
ATOM 1535 O O . LYS A 1 191 ? 26.053 -6.149 -1.977 1.00 93.50 191 LYS A O 1
ATOM 1540 N N . LEU A 1 192 ? 24.489 -7.285 -3.140 1.00 95.31 192 LEU A N 1
ATOM 1541 C CA . LEU A 1 192 ? 23.440 -7.201 -2.111 1.00 95.31 192 LEU A CA 1
ATOM 1542 C C . LEU A 1 192 ? 23.915 -7.785 -0.774 1.00 95.31 192 LEU A C 1
ATOM 1544 O O . LEU A 1 192 ? 23.820 -7.141 0.265 1.00 95.31 192 LEU A O 1
ATOM 1548 N N . ARG A 1 193 ? 24.529 -8.972 -0.803 1.00 94.19 193 ARG A N 1
ATOM 1549 C CA . ARG A 1 193 ? 25.075 -9.626 0.395 1.00 94.19 193 ARG A CA 1
ATOM 1550 C C . ARG A 1 193 ? 26.121 -8.772 1.120 1.00 94.19 193 ARG A C 1
ATOM 1552 O O . ARG A 1 193 ? 26.196 -8.811 2.349 1.00 94.19 193 ARG A O 1
ATOM 1559 N N . ASN A 1 194 ? 26.930 -8.021 0.379 1.00 93.25 194 ASN A N 1
ATOM 1560 C CA . ASN A 1 194 ? 28.041 -7.239 0.917 1.00 93.25 194 ASN A CA 1
ATOM 1561 C C . ASN A 1 194 ? 27.658 -5.816 1.345 1.00 93.25 194 ASN A C 1
ATOM 1563 O O . ASN A 1 194 ? 28.492 -5.156 1.957 1.00 93.25 194 ASN A O 1
ATOM 1567 N N . LEU A 1 195 ? 26.424 -5.359 1.100 1.00 93.56 195 LEU A N 1
ATOM 1568 C CA . LEU A 1 195 ? 25.958 -4.053 1.578 1.00 93.56 195 LEU A CA 1
ATOM 1569 C C . LEU A 1 195 ? 26.037 -3.949 3.106 1.00 93.56 195 LEU A C 1
ATOM 1571 O O . LEU A 1 195 ? 25.798 -4.924 3.822 1.00 93.56 195 LEU A O 1
ATOM 1575 N N . GLU A 1 196 ? 26.402 -2.775 3.608 1.00 90.75 196 GLU A N 1
ATOM 1576 C CA . GLU A 1 196 ? 26.507 -2.509 5.044 1.00 90.75 196 GLU A CA 1
ATOM 1577 C C . GLU A 1 196 ? 25.139 -2.604 5.741 1.00 90.75 196 GLU A C 1
ATOM 1579 O O . GLU A 1 196 ? 24.085 -2.493 5.108 1.00 90.75 196 GLU A O 1
ATOM 1584 N N . LYS A 1 197 ? 25.144 -2.842 7.059 1.00 86.75 197 LYS A N 1
ATOM 1585 C CA . LYS A 1 197 ? 23.912 -2.772 7.858 1.00 86.75 197 LYS A CA 1
ATOM 1586 C C . LYS A 1 197 ? 23.390 -1.330 7.827 1.00 86.75 197 LYS A C 1
ATOM 1588 O O . LYS A 1 197 ? 24.186 -0.406 7.957 1.00 86.75 197 LYS A O 1
ATOM 1593 N N . GLY A 1 198 ? 22.082 -1.151 7.641 1.00 85.38 198 GLY A N 1
ATOM 1594 C CA . GLY A 1 198 ? 21.476 0.178 7.491 1.00 85.38 198 GLY A CA 1
ATOM 1595 C C . GLY A 1 198 ? 21.720 0.838 6.127 1.00 85.38 198 GLY A C 1
ATOM 1596 O O . GLY A 1 198 ? 21.670 2.058 6.027 1.00 85.38 198 GLY A O 1
ATOM 1597 N N . ALA A 1 199 ? 22.021 0.061 5.080 1.00 91.69 199 ALA A N 1
ATOM 1598 C CA . ALA A 1 199 ? 22.157 0.599 3.729 1.00 91.69 199 ALA A CA 1
ATOM 1599 C C . ALA A 1 199 ? 20.848 1.242 3.234 1.00 91.69 199 ALA A C 1
ATOM 1601 O O . ALA A 1 199 ? 19.781 0.639 3.320 1.00 91.69 199 ALA A O 1
ATOM 1602 N N . ASP A 1 200 ? 20.961 2.434 2.645 1.00 91.81 200 ASP A N 1
ATOM 1603 C CA . ASP A 1 200 ? 19.827 3.167 2.077 1.00 91.81 200 ASP A CA 1
ATOM 1604 C C . ASP A 1 200 ? 19.116 2.376 0.973 1.00 91.81 200 ASP A C 1
ATOM 1606 O O . ASP A 1 200 ? 19.762 1.690 0.172 1.00 91.81 200 ASP A O 1
ATOM 1610 N N . GLU A 1 201 ? 17.797 2.565 0.852 1.00 93.62 201 GLU A N 1
ATOM 1611 C CA . GLU A 1 201 ? 16.970 1.904 -0.166 1.00 93.62 201 GLU A CA 1
ATOM 1612 C C . GLU A 1 201 ? 17.536 2.054 -1.582 1.00 93.62 201 GLU A C 1
ATOM 1614 O O . GLU A 1 201 ? 17.601 1.085 -2.339 1.00 93.62 201 GLU A O 1
ATOM 1619 N N . ASN A 1 202 ? 18.061 3.235 -1.916 1.00 89.62 202 ASN A N 1
ATOM 1620 C CA . ASN A 1 202 ? 18.657 3.535 -3.221 1.00 89.62 202 ASN A CA 1
ATOM 1621 C C . ASN A 1 202 ? 19.818 2.598 -3.608 1.00 89.62 202 ASN A C 1
ATOM 1623 O O . ASN A 1 202 ? 20.070 2.398 -4.797 1.00 89.62 202 ASN A O 1
ATOM 1627 N N . LYS A 1 203 ? 20.516 2.004 -2.629 1.00 91.12 203 LYS A N 1
ATOM 1628 C CA . LYS A 1 203 ? 21.666 1.115 -2.865 1.00 91.12 203 LYS A CA 1
ATOM 1629 C C . LYS A 1 203 ? 21.249 -0.301 -3.261 1.00 91.12 203 LYS A C 1
ATOM 1631 O O . LYS A 1 203 ? 22.009 -0.981 -3.953 1.00 91.12 203 LYS A O 1
ATOM 1636 N N . TYR A 1 204 ? 20.067 -0.760 -2.843 1.00 94.88 204 TYR A N 1
ATOM 1637 C CA . TYR A 1 204 ? 19.590 -2.118 -3.123 1.00 94.88 204 TYR A CA 1
ATOM 1638 C C . TYR A 1 204 ? 18.378 -2.175 -4.058 1.00 94.88 204 TYR A C 1
ATOM 1640 O O . TYR A 1 204 ? 18.257 -3.145 -4.805 1.00 94.88 204 TYR A O 1
ATOM 1648 N N . SER A 1 205 ? 17.518 -1.154 -4.081 1.00 95.38 205 SER A N 1
ATOM 1649 C CA . SER A 1 205 ? 16.241 -1.142 -4.812 1.00 95.38 205 SER A CA 1
ATOM 1650 C C . SER A 1 205 ? 16.400 -1.504 -6.287 1.00 95.38 205 SER A C 1
ATOM 1652 O O . SER A 1 205 ? 15.816 -2.470 -6.775 1.00 95.38 205 SER A O 1
ATOM 1654 N N . THR A 1 206 ? 17.299 -0.810 -6.985 1.00 94.56 206 THR A N 1
ATOM 1655 C CA . THR A 1 206 ? 17.535 -1.027 -8.421 1.00 94.56 206 THR A CA 1
ATOM 1656 C C . THR A 1 206 ? 18.149 -2.407 -8.704 1.00 94.56 206 THR A C 1
ATOM 1658 O O . THR A 1 206 ? 17.893 -2.998 -9.753 1.00 94.56 206 THR A O 1
ATOM 1661 N N . LEU A 1 207 ? 18.939 -2.959 -7.773 1.00 96.62 207 LEU A N 1
ATOM 1662 C CA . LEU A 1 207 ? 19.500 -4.313 -7.888 1.00 96.62 207 LEU A CA 1
ATOM 1663 C C . LEU A 1 207 ? 18.418 -5.384 -7.681 1.00 96.62 207 LEU A C 1
ATOM 1665 O O . LEU A 1 207 ? 18.392 -6.369 -8.421 1.00 96.62 207 LEU A O 1
ATOM 1669 N N . ILE A 1 208 ? 17.512 -5.179 -6.718 1.00 97.69 208 ILE A N 1
ATOM 1670 C CA . ILE A 1 208 ? 16.356 -6.052 -6.478 1.00 97.69 208 ILE A CA 1
ATOM 1671 C C . ILE A 1 208 ? 15.418 -6.041 -7.688 1.00 97.69 208 ILE A C 1
ATOM 1673 O O . ILE A 1 208 ? 15.066 -7.112 -8.185 1.00 97.69 208 ILE A O 1
ATOM 1677 N N . ASP A 1 209 ? 15.084 -4.862 -8.215 1.00 96.50 209 ASP A N 1
ATOM 1678 C CA . ASP A 1 209 ? 14.293 -4.703 -9.442 1.00 96.50 209 ASP A CA 1
ATOM 1679 C C . ASP A 1 209 ? 14.907 -5.477 -10.615 1.00 96.50 209 ASP A C 1
ATOM 1681 O O . ASP A 1 209 ? 14.205 -6.142 -11.382 1.00 96.50 209 ASP A O 1
ATOM 1685 N N . CYS A 1 210 ? 16.233 -5.395 -10.752 1.00 95.81 210 CYS A N 1
ATOM 1686 C CA . CYS A 1 210 ? 16.990 -6.075 -11.796 1.00 95.81 210 CYS A CA 1
ATOM 1687 C C . CYS A 1 210 ? 16.847 -7.601 -11.686 1.00 95.81 210 CYS A C 1
ATOM 1689 O O . CYS A 1 210 ? 16.460 -8.264 -12.649 1.00 95.81 210 CYS A O 1
ATOM 1691 N N . LEU A 1 211 ? 17.065 -8.151 -10.489 1.00 96.88 211 LEU A N 1
ATOM 1692 C CA . LEU A 1 211 ? 16.903 -9.579 -10.211 1.00 96.88 211 LEU A CA 1
ATOM 1693 C C . LEU A 1 211 ? 15.456 -10.051 -10.399 1.00 96.88 211 LEU A C 1
ATOM 1695 O O . LEU A 1 211 ? 15.241 -11.144 -10.925 1.00 96.88 211 LEU A O 1
ATOM 1699 N N . CYS A 1 212 ? 14.465 -9.243 -10.015 1.00 96.50 212 CYS A N 1
ATOM 1700 C CA . CYS A 1 212 ? 13.054 -9.559 -10.233 1.00 96.50 212 CYS A CA 1
ATOM 1701 C C . CYS A 1 212 ? 12.735 -9.667 -11.730 1.00 96.50 212 CYS A C 1
ATOM 1703 O O . CYS A 1 212 ? 12.164 -10.671 -12.157 1.00 96.50 212 CYS A O 1
ATOM 1705 N N . ARG A 1 213 ? 13.194 -8.710 -12.551 1.00 93.69 213 ARG A N 1
ATOM 1706 C CA . ARG A 1 213 ? 13.028 -8.747 -14.020 1.00 93.69 213 ARG A CA 1
ATOM 1707 C C . ARG A 1 213 ? 13.742 -9.924 -14.680 1.00 93.69 213 ARG A C 1
ATOM 1709 O O . ARG A 1 213 ? 13.277 -10.423 -15.699 1.00 93.69 213 ARG A O 1
ATOM 1716 N N . TRP A 1 214 ? 14.835 -10.403 -14.092 1.00 95.44 214 TRP A N 1
ATOM 1717 C CA . TRP A 1 214 ? 15.519 -11.617 -14.544 1.00 95.44 214 TRP A CA 1
ATOM 1718 C C . TRP A 1 214 ? 14.880 -12.922 -14.054 1.00 95.44 214 TRP A C 1
ATOM 1720 O O . TRP A 1 214 ? 15.392 -13.994 -14.372 1.00 95.44 214 TRP A O 1
ATOM 1730 N N . GLY A 1 215 ? 13.800 -12.868 -13.268 1.00 93.88 215 GLY A N 1
ATOM 1731 C CA . GLY A 1 215 ? 13.187 -14.058 -12.669 1.00 93.88 215 GLY A CA 1
ATOM 1732 C C . GLY A 1 215 ? 14.045 -14.704 -11.573 1.00 93.88 215 GLY A C 1
ATOM 1733 O O . GLY A 1 215 ? 13.866 -15.873 -11.245 1.00 93.88 215 GLY A O 1
ATOM 1734 N N . GLN A 1 216 ? 14.986 -13.954 -10.995 1.00 94.38 216 GLN A N 1
ATOM 1735 C CA . GLN A 1 216 ? 15.969 -14.419 -10.011 1.00 94.38 216 GLN A CA 1
ATOM 1736 C C . GLN A 1 216 ? 15.616 -14.042 -8.563 1.00 94.38 216 GLN A C 1
ATOM 1738 O O . GLN A 1 216 ? 16.441 -14.192 -7.661 1.00 94.38 216 GLN A O 1
ATOM 1743 N N . VAL A 1 217 ? 14.377 -13.612 -8.305 1.00 95.75 217 VAL A N 1
ATOM 1744 C CA . VAL A 1 217 ? 13.875 -13.279 -6.956 1.00 95.75 217 VAL A CA 1
ATOM 1745 C C . VAL A 1 217 ? 14.050 -14.428 -5.948 1.00 95.75 217 VAL A C 1
ATOM 1747 O O . VAL A 1 217 ? 14.260 -14.187 -4.762 1.00 95.75 217 VAL A O 1
ATOM 1750 N N . GLY A 1 218 ? 14.073 -15.684 -6.412 1.00 95.00 218 GLY A N 1
ATOM 1751 C CA . GLY A 1 218 ? 14.346 -16.848 -5.565 1.00 95.00 218 GLY A CA 1
ATOM 1752 C C . GLY A 1 218 ? 15.706 -16.794 -4.854 1.00 95.00 218 GLY A C 1
ATOM 1753 O O . GLY A 1 218 ? 15.798 -17.244 -3.718 1.00 95.00 218 GLY A O 1
ATOM 1754 N N . HIS A 1 219 ? 16.733 -16.196 -5.467 1.00 94.75 219 HIS A N 1
ATOM 1755 C CA . HIS A 1 219 ? 18.040 -16.016 -4.823 1.00 94.75 219 HIS A CA 1
ATOM 1756 C C . HIS A 1 219 ? 18.013 -14.939 -3.733 1.00 94.75 219 HIS A C 1
ATOM 1758 O O . HIS A 1 219 ? 18.735 -15.050 -2.744 1.00 94.75 219 HIS A O 1
ATOM 1764 N N . ILE A 1 220 ? 17.164 -13.917 -3.889 1.00 96.38 220 ILE A N 1
ATOM 1765 C CA . ILE A 1 220 ? 16.923 -12.919 -2.839 1.00 96.38 220 ILE A CA 1
ATOM 1766 C C . ILE A 1 220 ? 16.210 -13.590 -1.664 1.00 96.38 220 ILE A C 1
ATOM 1768 O O . ILE A 1 220 ? 16.629 -13.430 -0.525 1.00 96.38 220 ILE A O 1
ATOM 1772 N N . MET A 1 221 ? 15.178 -14.396 -1.934 1.00 96.00 221 MET A N 1
ATOM 1773 C CA . MET A 1 221 ? 14.468 -15.141 -0.889 1.00 96.00 221 MET A CA 1
ATOM 1774 C C . MET A 1 221 ? 15.377 -16.100 -0.123 1.00 96.00 221 MET A C 1
ATOM 1776 O O . MET A 1 221 ? 15.252 -16.200 1.093 1.00 96.00 221 MET A O 1
ATOM 1780 N N . GLU A 1 222 ? 16.272 -16.806 -0.816 1.00 94.81 222 GLU A N 1
ATOM 1781 C CA . GLU A 1 222 ? 17.265 -17.680 -0.183 1.00 94.81 222 GLU A CA 1
ATOM 1782 C C . GLU A 1 222 ? 18.172 -16.875 0.754 1.00 94.81 222 GLU A C 1
ATOM 1784 O O . GLU A 1 222 ? 18.306 -17.239 1.916 1.00 94.81 222 GLU A O 1
ATOM 1789 N N . LEU A 1 223 ? 18.689 -15.727 0.297 1.00 94.81 223 LEU A N 1
ATOM 1790 C CA . LEU A 1 223 ? 19.488 -14.822 1.130 1.00 94.81 223 LEU A CA 1
ATOM 1791 C C . LEU A 1 223 ? 18.718 -14.323 2.365 1.00 94.81 223 LEU A C 1
ATOM 1793 O O . LEU A 1 223 ? 19.273 -14.298 3.461 1.00 94.81 223 LEU A O 1
ATOM 1797 N N . ILE A 1 224 ? 17.444 -13.953 2.196 1.00 95.50 224 ILE A N 1
ATOM 1798 C CA . ILE A 1 224 ? 16.573 -13.509 3.292 1.00 95.50 224 ILE A CA 1
ATOM 1799 C C . ILE A 1 224 ? 16.359 -14.642 4.300 1.00 95.50 224 ILE A C 1
ATOM 1801 O O . ILE A 1 224 ? 16.526 -14.438 5.501 1.00 95.50 224 ILE A O 1
ATOM 1805 N N . CYS A 1 225 ? 16.011 -15.841 3.824 1.00 94.31 225 CYS A N 1
ATOM 1806 C CA . CYS A 1 225 ? 15.781 -16.998 4.687 1.00 94.31 225 CYS A CA 1
ATOM 1807 C C . CYS A 1 225 ? 17.042 -17.374 5.463 1.00 94.31 225 CYS A C 1
ATOM 1809 O O . CYS A 1 225 ? 16.943 -17.662 6.652 1.00 94.31 225 CYS A O 1
ATOM 1811 N N . ASP A 1 226 ? 18.200 -17.354 4.806 1.00 91.88 226 ASP A N 1
ATOM 1812 C CA . ASP A 1 226 ? 19.496 -17.648 5.409 1.00 91.88 226 ASP A CA 1
ATOM 1813 C C . ASP A 1 226 ? 19.803 -16.653 6.549 1.00 91.88 226 ASP A C 1
ATOM 1815 O O . ASP A 1 226 ? 20.010 -17.065 7.690 1.00 91.88 226 ASP A O 1
ATOM 1819 N N . TRP A 1 227 ? 19.716 -15.340 6.288 1.00 92.50 227 TRP A N 1
ATOM 1820 C CA . TRP A 1 227 ? 19.975 -14.305 7.300 1.00 92.50 227 TRP A CA 1
ATOM 1821 C C . TRP A 1 227 ? 18.987 -14.322 8.473 1.00 92.50 227 TRP A C 1
ATOM 1823 O O . TRP A 1 227 ? 19.402 -14.167 9.621 1.00 92.50 227 TRP A O 1
ATOM 1833 N N . ILE A 1 228 ? 17.693 -14.530 8.220 1.00 90.75 228 ILE A N 1
ATOM 1834 C CA . ILE A 1 228 ? 16.702 -14.582 9.303 1.00 90.75 228 ILE A CA 1
ATOM 1835 C C . ILE A 1 228 ? 16.846 -15.883 10.101 1.00 90.75 228 ILE A C 1
ATOM 1837 O O . ILE A 1 228 ? 16.799 -15.846 11.325 1.00 90.75 228 ILE A O 1
ATOM 1841 N N . SER A 1 229 ? 17.067 -17.030 9.452 1.00 87.81 229 SER A N 1
ATOM 1842 C CA . SER A 1 229 ? 17.189 -18.314 10.162 1.00 87.81 229 SER A CA 1
ATOM 1843 C C . SER A 1 229 ? 18.415 -18.356 11.072 1.00 87.81 229 SER A C 1
ATOM 1845 O O . SER A 1 229 ? 18.323 -18.880 12.181 1.00 87.81 229 SER A O 1
ATOM 1847 N N . ASP A 1 230 ? 19.545 -17.800 10.628 1.00 79.94 230 ASP A N 1
ATOM 1848 C CA . ASP A 1 230 ? 20.761 -17.739 11.445 1.00 79.94 230 ASP A CA 1
ATOM 1849 C C . ASP A 1 230 ? 20.595 -16.842 12.680 1.00 79.94 230 ASP A C 1
ATOM 1851 O O . ASP A 1 230 ? 21.215 -17.111 13.707 1.00 79.94 230 ASP A O 1
ATOM 1855 N N . GLU A 1 231 ? 19.744 -15.814 12.598 1.00 73.25 231 GLU A N 1
ATOM 1856 C CA . GLU A 1 231 ? 19.360 -15.004 13.756 1.00 73.25 231 GLU A CA 1
ATOM 1857 C C . GLU A 1 231 ? 18.408 -15.799 14.662 1.00 73.25 231 GLU A C 1
ATOM 1859 O O . GLU A 1 231 ? 18.716 -16.056 15.819 1.00 73.25 231 GLU A O 1
ATOM 1864 N N . MET A 1 232 ? 17.277 -16.272 14.132 1.00 69.81 232 MET A N 1
ATOM 1865 C CA . MET A 1 232 ? 16.194 -16.860 14.934 1.00 69.81 232 MET A CA 1
ATOM 1866 C C . MET A 1 232 ? 16.525 -18.248 15.513 1.00 69.81 232 MET A C 1
ATOM 1868 O O . MET A 1 232 ? 15.873 -18.707 16.450 1.00 69.81 232 MET A O 1
ATOM 1872 N N . THR A 1 233 ? 17.543 -18.933 14.983 1.00 63.72 233 THR A N 1
ATOM 1873 C CA . THR A 1 233 ? 18.056 -20.198 15.524 1.00 63.72 233 THR A CA 1
ATOM 1874 C C . THR A 1 233 ? 19.556 -20.088 15.790 1.00 63.72 233 THR A C 1
ATOM 1876 O O . THR A 1 233 ? 20.362 -20.466 14.937 1.00 63.72 233 THR A O 1
ATOM 1879 N N . PRO A 1 234 ? 19.985 -19.608 16.974 1.00 51.78 234 PRO A N 1
ATOM 1880 C CA . PRO A 1 234 ? 21.399 -19.634 17.305 1.00 51.78 234 PRO A CA 1
ATOM 1881 C C . PRO A 1 234 ? 21.861 -21.090 17.263 1.00 51.78 234 PRO A C 1
ATOM 1883 O O . PRO A 1 234 ? 21.380 -21.940 18.020 1.00 51.78 234 PRO A O 1
ATOM 1886 N N . ARG A 1 235 ? 22.768 -21.406 16.329 1.00 43.25 235 ARG A N 1
ATOM 1887 C CA . ARG A 1 235 ? 23.372 -22.736 16.247 1.00 43.25 235 ARG A CA 1
ATOM 1888 C C . ARG A 1 235 ? 23.954 -23.060 17.615 1.00 43.25 235 ARG A C 1
ATOM 1890 O O . ARG A 1 235 ? 24.940 -22.453 18.028 1.00 43.25 235 ARG A O 1
ATOM 1897 N N . LYS A 1 236 ? 23.385 -24.066 18.288 1.00 36.94 236 LYS A N 1
ATOM 1898 C CA . LYS A 1 236 ? 24.108 -24.788 19.336 1.00 36.94 236 LYS A CA 1
ATOM 1899 C C . LYS A 1 236 ? 25.452 -25.170 18.728 1.00 36.94 236 LYS A C 1
ATOM 1901 O O . LYS A 1 236 ? 25.488 -25.717 17.624 1.00 36.94 236 LYS A O 1
ATOM 1906 N N . SER A 1 237 ? 26.537 -24.811 19.401 1.00 33.84 237 SER A N 1
ATOM 1907 C CA . SER A 1 237 ? 27.901 -25.133 19.002 1.00 33.84 237 SER A CA 1
ATOM 1908 C C . SER A 1 237 ? 28.096 -26.651 19.004 1.00 33.84 237 SER A C 1
ATOM 1910 O O . SER A 1 237 ? 28.663 -27.214 19.935 1.00 33.84 237 SER A O 1
ATOM 1912 N N . ASN A 1 238 ? 27.605 -27.332 17.976 1.00 30.30 238 ASN A N 1
ATOM 1913 C CA . ASN A 1 238 ? 27.948 -28.715 17.730 1.00 30.30 238 ASN A CA 1
ATOM 1914 C C . ASN A 1 238 ? 29.222 -28.704 16.898 1.00 30.30 238 ASN A C 1
ATOM 1916 O O . ASN A 1 238 ? 29.232 -28.428 15.696 1.00 30.30 238 ASN A O 1
ATOM 1920 N N . THR A 1 239 ? 30.318 -28.953 17.600 1.00 37.94 239 THR A N 1
ATOM 1921 C CA . THR A 1 239 ? 31.554 -29.449 17.022 1.00 37.94 239 THR A CA 1
ATOM 1922 C C . THR A 1 239 ? 31.254 -30.676 16.152 1.00 37.94 239 THR A C 1
ATOM 1924 O O . THR A 1 239 ? 30.471 -31.543 16.524 1.00 37.94 239 THR A O 1
ATOM 1927 N N . ALA A 1 240 ? 31.919 -30.722 14.994 1.00 39.84 240 ALA A N 1
ATOM 1928 C CA . ALA A 1 240 ? 31.973 -31.826 14.031 1.00 39.84 240 ALA A CA 1
ATOM 1929 C C . ALA A 1 240 ? 30.704 -32.117 13.196 1.00 39.84 240 ALA A C 1
ATOM 1931 O O . ALA A 1 240 ? 29.820 -32.854 13.609 1.00 39.84 240 ALA A O 1
ATOM 1932 N N . SER A 1 241 ? 30.705 -31.661 11.935 1.00 32.28 241 SER A N 1
ATOM 1933 C CA . SER A 1 241 ? 30.521 -32.570 10.790 1.00 32.28 241 SER A CA 1
ATOM 1934 C C . SER A 1 241 ? 30.896 -31.903 9.453 1.00 32.28 241 SER A C 1
ATOM 1936 O O . SER A 1 241 ? 30.358 -30.867 9.073 1.00 32.28 241 SER A O 1
ATOM 1938 N N . GLU A 1 242 ? 31.857 -32.547 8.791 1.00 33.12 242 GLU A N 1
ATOM 1939 C CA . GLU A 1 242 ? 32.151 -32.615 7.353 1.00 33.12 242 GLU A CA 1
ATOM 1940 C C . GLU A 1 242 ? 32.540 -31.358 6.546 1.00 33.12 242 GLU A C 1
ATOM 1942 O O . GLU A 1 242 ? 31.753 -30.494 6.158 1.00 33.12 242 GLU A O 1
ATOM 1947 N N . ARG A 1 243 ? 33.832 -31.366 6.184 1.00 35.34 243 ARG A N 1
ATOM 1948 C CA . ARG A 1 243 ? 34.501 -30.563 5.155 1.00 35.34 243 ARG A CA 1
ATOM 1949 C C . ARG A 1 243 ? 33.659 -30.446 3.876 1.00 35.34 243 ARG A C 1
ATOM 1951 O O . ARG A 1 243 ? 33.701 -31.311 3.006 1.00 35.34 243 ARG A O 1
ATOM 1958 N N . ARG A 1 244 ? 33.036 -29.286 3.682 1.00 29.44 244 ARG A N 1
ATOM 1959 C CA . ARG A 1 244 ? 32.895 -28.674 2.354 1.00 29.44 244 ARG A CA 1
ATOM 1960 C C . ARG A 1 244 ? 33.836 -27.484 2.298 1.00 29.44 244 ARG A C 1
ATOM 1962 O O . ARG A 1 244 ? 33.776 -26.620 3.168 1.00 29.44 244 ARG A O 1
ATOM 1969 N N . VAL A 1 245 ? 34.706 -27.450 1.290 1.00 29.95 245 VAL A N 1
ATOM 1970 C CA . VAL A 1 245 ? 35.560 -26.295 0.991 1.00 29.95 245 VAL A CA 1
ATOM 1971 C C . VAL A 1 245 ? 34.638 -25.121 0.654 1.00 29.95 245 VAL A C 1
ATOM 1973 O O . VAL A 1 245 ? 34.154 -24.991 -0.466 1.00 29.95 245 VAL A O 1
ATOM 1976 N N . ARG A 1 246 ? 34.311 -24.312 1.663 1.00 31.36 246 ARG A N 1
ATOM 1977 C CA . ARG A 1 246 ? 33.607 -23.039 1.520 1.00 31.36 246 ARG A CA 1
ATOM 1978 C C . ARG A 1 246 ? 34.661 -21.947 1.564 1.00 31.36 246 ARG A C 1
ATOM 1980 O O . ARG A 1 246 ? 35.366 -21.811 2.560 1.00 31.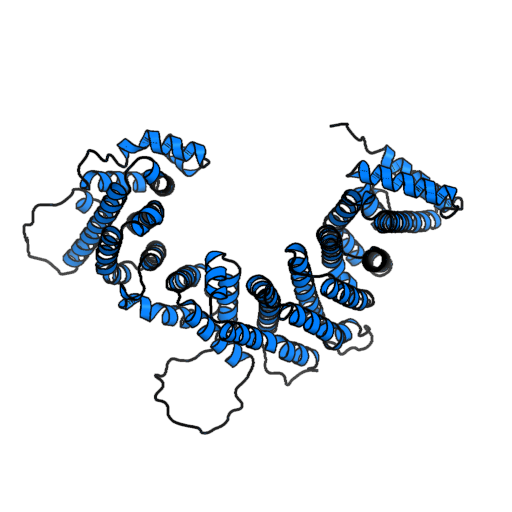36 246 ARG A O 1
ATOM 1987 N N . ILE A 1 247 ? 34.766 -21.206 0.466 1.00 35.06 247 ILE A N 1
ATOM 1988 C CA . ILE A 1 247 ? 35.525 -19.957 0.380 1.00 35.06 247 ILE A CA 1
ATOM 1989 C C . ILE A 1 247 ? 35.134 -19.105 1.594 1.00 35.06 247 ILE A C 1
ATOM 1991 O O . ILE A 1 247 ? 33.943 -18.907 1.841 1.00 35.06 247 ILE A O 1
ATOM 1995 N N . GLN A 1 248 ? 36.131 -18.668 2.367 1.00 30.81 248 GLN A N 1
ATOM 1996 C CA . GLN A 1 248 ? 35.978 -17.777 3.517 1.00 30.81 248 GLN A CA 1
ATOM 1997 C C . GLN A 1 248 ? 35.461 -16.411 3.041 1.00 30.81 248 GLN A C 1
ATOM 1999 O O . GLN A 1 248 ? 36.215 -15.459 2.890 1.00 30.81 248 GLN A O 1
ATOM 2004 N N . VAL A 1 249 ? 34.163 -16.316 2.773 1.00 45.47 249 VAL A N 1
ATOM 2005 C CA . VAL A 1 249 ? 33.449 -15.043 2.795 1.00 45.47 249 VAL A CA 1
ATOM 2006 C C . VAL A 1 249 ? 32.937 -14.911 4.218 1.00 45.47 249 VAL A C 1
ATOM 2008 O O . VAL A 1 249 ? 32.229 -15.799 4.692 1.00 45.47 249 VAL A O 1
ATOM 2011 N N . THR A 1 250 ? 33.346 -13.854 4.914 1.00 46.47 250 THR A N 1
ATOM 2012 C CA . THR A 1 250 ? 32.891 -13.490 6.258 1.00 46.47 250 THR A CA 1
ATOM 2013 C C . THR A 1 250 ? 31.366 -13.441 6.255 1.00 46.47 250 THR A C 1
ATOM 2015 O O . THR A 1 250 ? 30.745 -12.478 5.812 1.00 46.47 250 THR A O 1
ATOM 2018 N N . TYR A 1 251 ? 30.748 -14.542 6.669 1.00 59.34 251 TYR A N 1
ATOM 2019 C CA . TYR A 1 251 ? 29.307 -14.695 6.679 1.00 59.34 251 TYR A CA 1
ATOM 2020 C C . TYR A 1 251 ? 28.787 -13.993 7.932 1.00 59.34 251 TYR A C 1
ATOM 2022 O O . TYR A 1 251 ? 28.664 -14.592 8.997 1.00 59.34 251 TYR A O 1
ATOM 2030 N N . GLN A 1 252 ? 28.584 -12.681 7.833 1.00 77.19 252 GLN A N 1
ATOM 2031 C CA . GLN A 1 252 ? 27.887 -11.932 8.867 1.00 77.19 252 GLN A CA 1
ATOM 2032 C C . GLN A 1 252 ? 26.399 -11.935 8.522 1.00 77.19 252 GLN A C 1
ATOM 2034 O O . GLN A 1 252 ? 26.018 -11.459 7.450 1.00 77.19 252 GLN A O 1
ATOM 2039 N N . SER A 1 253 ? 25.572 -12.479 9.416 1.00 84.88 253 SER A N 1
ATOM 2040 C CA . SER A 1 253 ? 24.119 -12.395 9.272 1.00 84.88 253 SER A CA 1
ATOM 2041 C C . SER A 1 253 ? 23.651 -10.934 9.360 1.00 84.88 253 SER A C 1
ATOM 2043 O O . SER A 1 253 ? 24.177 -10.145 10.159 1.00 84.88 253 SER A O 1
ATOM 2045 N N . LYS A 1 254 ? 22.693 -10.558 8.503 1.00 91.31 254 LYS A N 1
ATOM 2046 C CA . LYS A 1 254 ? 22.137 -9.198 8.388 1.00 91.31 254 LYS A CA 1
ATOM 2047 C C . LYS A 1 254 ? 20.599 -9.251 8.371 1.00 91.31 254 LYS A C 1
ATOM 2049 O O . LYS A 1 254 ? 19.998 -8.977 7.334 1.00 91.31 254 LYS A O 1
ATOM 2054 N N . PRO A 1 255 ? 19.949 -9.611 9.494 1.00 91.25 255 PRO A N 1
ATOM 2055 C CA . PRO A 1 255 ? 18.499 -9.804 9.539 1.00 91.25 255 PRO A CA 1
ATOM 2056 C C . PRO A 1 255 ? 17.718 -8.519 9.234 1.00 91.25 255 PRO A C 1
ATOM 2058 O O . PRO A 1 255 ? 16.746 -8.574 8.498 1.00 91.25 255 PRO A O 1
ATOM 2061 N N . GLU A 1 256 ? 18.162 -7.351 9.706 1.00 92.94 256 GLU A N 1
ATOM 2062 C CA . GLU A 1 256 ? 17.504 -6.064 9.411 1.00 92.94 256 GLU A CA 1
ATOM 2063 C C . GLU A 1 256 ? 17.446 -5.781 7.905 1.00 92.94 256 GLU A C 1
ATOM 2065 O O . GLU A 1 256 ? 16.373 -5.536 7.365 1.00 92.94 256 GLU A O 1
ATOM 2070 N N . LEU A 1 257 ? 18.579 -5.941 7.215 1.00 94.69 257 LEU A N 1
ATOM 2071 C CA . LEU A 1 257 ? 18.670 -5.755 5.768 1.00 94.69 257 LEU A CA 1
ATOM 2072 C C . LEU A 1 257 ? 17.848 -6.807 4.999 1.00 94.69 257 LEU A C 1
ATOM 2074 O O . LEU A 1 257 ? 17.290 -6.515 3.945 1.00 94.69 257 LEU A O 1
ATOM 2078 N N . ALA A 1 258 ? 17.736 -8.029 5.534 1.00 95.69 258 ALA A N 1
ATOM 2079 C CA . ALA A 1 258 ? 16.850 -9.059 4.991 1.00 95.69 258 ALA A CA 1
ATOM 2080 C C . ALA A 1 258 ? 15.379 -8.610 5.011 1.00 95.69 258 ALA A C 1
ATOM 2082 O O . ALA A 1 258 ? 14.651 -8.806 4.035 1.00 95.69 258 ALA A O 1
ATOM 2083 N N . LEU A 1 259 ? 14.951 -8.010 6.126 1.00 96.50 259 LEU A N 1
ATOM 2084 C CA . LEU A 1 259 ? 13.596 -7.489 6.287 1.00 96.50 259 LEU A CA 1
ATOM 2085 C C . LEU A 1 259 ? 13.367 -6.265 5.395 1.00 96.50 259 LEU A C 1
ATOM 2087 O O . LEU A 1 259 ? 12.311 -6.193 4.775 1.00 96.50 259 LEU A O 1
ATOM 2091 N N . ASP A 1 260 ? 14.360 -5.383 5.239 1.00 96.94 260 ASP A N 1
ATOM 2092 C CA . ASP A 1 260 ? 14.294 -4.249 4.303 1.00 96.94 260 ASP A CA 1
ATOM 2093 C C . ASP A 1 260 ? 14.072 -4.731 2.859 1.00 96.94 260 ASP A C 1
ATOM 2095 O O . ASP A 1 260 ? 13.211 -4.220 2.141 1.00 96.94 260 ASP A O 1
ATOM 2099 N N . TYR A 1 261 ? 14.781 -5.784 2.435 1.00 97.75 261 TYR A N 1
ATOM 2100 C CA . TYR A 1 261 ? 14.593 -6.369 1.103 1.00 97.75 261 TYR A CA 1
ATOM 2101 C C . TYR A 1 261 ? 13.199 -6.966 0.929 1.00 97.75 261 TYR A C 1
ATOM 2103 O O . TYR A 1 261 ? 12.573 -6.771 -0.114 1.00 97.75 261 TYR A O 1
ATOM 2111 N N . LEU A 1 262 ? 12.701 -7.698 1.928 1.00 98.00 262 LEU A N 1
ATOM 2112 C CA . LEU A 1 262 ? 11.365 -8.286 1.867 1.00 98.00 262 LEU A CA 1
ATOM 2113 C C . LEU A 1 262 ? 10.272 -7.211 1.842 1.00 98.00 262 LEU A C 1
ATOM 2115 O O . LEU A 1 262 ? 9.321 -7.312 1.068 1.00 98.00 262 LEU A O 1
ATOM 2119 N N . GLU A 1 263 ? 10.414 -6.173 2.658 1.00 97.19 263 GLU A N 1
ATOM 2120 C CA . GLU A 1 263 ? 9.492 -5.044 2.709 1.00 97.19 263 GLU A CA 1
ATOM 2121 C C . GLU A 1 263 ? 9.447 -4.292 1.372 1.00 97.19 263 GLU A C 1
ATOM 2123 O O . GLU A 1 263 ? 8.359 -4.017 0.851 1.00 97.19 263 GLU A O 1
ATOM 2128 N N . TYR A 1 264 ? 10.609 -4.063 0.754 1.00 97.69 264 TYR A N 1
ATOM 2129 C CA . TYR A 1 264 ? 10.708 -3.488 -0.586 1.00 97.69 264 TYR A CA 1
ATOM 2130 C C . TYR A 1 264 ? 10.006 -4.360 -1.639 1.00 97.69 264 TYR A C 1
ATOM 2132 O O . TYR A 1 264 ? 9.229 -3.843 -2.451 1.00 97.69 264 TYR A O 1
ATOM 2140 N N . LEU A 1 265 ? 10.226 -5.684 -1.600 1.00 97.69 265 LEU A N 1
ATOM 2141 C CA . LEU A 1 265 ? 9.584 -6.647 -2.502 1.00 97.69 265 LEU A CA 1
ATOM 2142 C C . LEU A 1 265 ? 8.052 -6.623 -2.380 1.00 97.69 265 LEU A C 1
ATOM 2144 O O . LEU A 1 265 ? 7.371 -6.650 -3.399 1.00 97.69 265 LEU A O 1
ATOM 2148 N N . LEU A 1 266 ? 7.502 -6.564 -1.163 1.00 96.38 266 LEU A N 1
ATOM 2149 C CA . LEU A 1 266 ? 6.049 -6.586 -0.934 1.00 96.38 266 LEU A CA 1
ATOM 2150 C C . LEU A 1 266 ? 5.357 -5.255 -1.271 1.00 96.38 266 LEU A C 1
ATOM 2152 O O . LEU A 1 266 ? 4.192 -5.242 -1.685 1.00 96.38 266 LEU A O 1
ATOM 2156 N N . THR A 1 267 ? 6.069 -4.138 -1.113 1.00 94.75 267 THR A N 1
ATOM 2157 C CA . THR A 1 267 ? 5.525 -2.788 -1.326 1.00 94.75 267 THR A CA 1
ATOM 2158 C C . THR A 1 267 ? 5.430 -2.431 -2.814 1.00 94.75 267 THR A C 1
ATOM 2160 O O . THR A 1 267 ? 4.466 -1.794 -3.241 1.00 94.75 267 THR A O 1
ATOM 2163 N N . HIS A 1 268 ? 6.371 -2.897 -3.639 1.00 94.62 268 HIS A N 1
ATOM 2164 C CA . HIS A 1 268 ? 6.416 -2.585 -5.069 1.00 94.62 268 HIS A CA 1
ATOM 2165 C C . HIS A 1 268 ? 5.664 -3.629 -5.903 1.00 94.62 268 HIS A C 1
ATOM 2167 O O . HIS A 1 268 ? 6.036 -4.798 -5.915 1.00 94.62 268 HIS A O 1
ATOM 2173 N N . SER A 1 269 ? 4.641 -3.211 -6.661 1.00 93.62 269 SER A N 1
ATOM 2174 C CA . SER A 1 269 ? 3.726 -4.123 -7.377 1.00 93.62 269 SER A CA 1
ATOM 2175 C C . SER A 1 269 ? 4.431 -5.150 -8.271 1.00 93.62 269 SER A C 1
ATOM 2177 O O . SER A 1 269 ? 4.197 -6.342 -8.114 1.00 93.62 269 SER A O 1
ATOM 2179 N N . MET A 1 270 ? 5.347 -4.713 -9.144 1.00 94.44 270 MET A N 1
ATOM 2180 C CA . MET A 1 270 ? 6.104 -5.615 -10.026 1.00 94.44 270 MET A CA 1
ATOM 2181 C C . MET A 1 270 ? 6.922 -6.642 -9.229 1.00 94.44 270 MET A C 1
ATOM 2183 O O . MET A 1 270 ? 6.932 -7.824 -9.560 1.00 94.44 270 MET A O 1
ATOM 2187 N N . ASN A 1 271 ? 7.604 -6.199 -8.171 1.00 96.75 271 ASN A N 1
ATOM 2188 C CA . ASN A 1 271 ? 8.444 -7.065 -7.347 1.00 96.75 271 ASN A CA 1
ATOM 2189 C C . ASN A 1 271 ? 7.606 -8.062 -6.545 1.00 96.75 271 ASN A C 1
ATOM 2191 O O . ASN A 1 271 ? 7.978 -9.232 -6.438 1.00 96.75 271 ASN A O 1
ATOM 2195 N N . ARG A 1 272 ? 6.450 -7.620 -6.045 1.00 96.75 272 ARG A N 1
ATOM 2196 C CA . ARG A 1 272 ? 5.476 -8.468 -5.365 1.00 96.75 272 ARG A CA 1
ATOM 2197 C C . ARG A 1 272 ? 4.958 -9.554 -6.300 1.00 96.75 272 ARG A C 1
ATOM 2199 O O . ARG A 1 272 ? 4.923 -10.715 -5.904 1.00 96.75 272 ARG A O 1
ATOM 2206 N N . ASP A 1 273 ? 4.628 -9.211 -7.543 1.00 95.94 273 ASP A N 1
ATOM 2207 C CA . ASP A 1 273 ? 4.185 -10.187 -8.542 1.00 95.94 273 ASP A CA 1
ATOM 2208 C C . ASP A 1 273 ? 5.289 -11.209 -8.856 1.00 95.94 273 ASP A C 1
ATOM 2210 O O . ASP A 1 273 ? 5.021 -12.412 -8.932 1.00 95.94 273 ASP A O 1
ATOM 2214 N N . CYS A 1 274 ? 6.548 -10.764 -8.961 1.00 96.44 274 CYS A N 1
ATOM 2215 C CA . CYS A 1 274 ? 7.699 -11.656 -9.107 1.00 96.44 274 CYS A CA 1
ATOM 2216 C C . CYS A 1 274 ? 7.854 -12.592 -7.898 1.00 96.44 274 CYS A C 1
ATOM 2218 O O . CYS A 1 274 ? 7.997 -13.801 -8.084 1.00 96.44 274 CYS A O 1
ATOM 2220 N N . LEU A 1 275 ? 7.795 -12.061 -6.671 1.00 97.00 275 LEU A N 1
ATOM 2221 C CA . LEU A 1 275 ? 7.889 -12.839 -5.433 1.00 97.00 275 LEU A CA 1
ATOM 2222 C C . LEU A 1 275 ? 6.787 -13.903 -5.361 1.00 97.00 275 LEU A C 1
ATOM 2224 O O . LEU A 1 275 ? 7.074 -15.078 -5.150 1.00 97.00 275 LEU A O 1
ATOM 2228 N N . LEU A 1 276 ? 5.533 -13.516 -5.601 1.00 95.44 276 LEU A N 1
ATOM 2229 C CA . LEU A 1 276 ? 4.376 -14.417 -5.554 1.00 95.44 276 LEU A CA 1
ATOM 2230 C C . LEU A 1 276 ? 4.337 -15.430 -6.710 1.00 95.44 276 LEU A C 1
ATOM 2232 O O . LEU A 1 276 ? 3.525 -16.354 -6.687 1.00 95.44 276 LEU A O 1
ATOM 2236 N N . SER A 1 277 ? 5.206 -15.280 -7.713 1.00 95.00 277 SER A N 1
ATOM 2237 C CA . SER A 1 277 ? 5.383 -16.250 -8.802 1.00 95.00 277 SER A CA 1
ATOM 2238 C C . SER A 1 277 ? 6.390 -17.360 -8.466 1.00 95.00 277 SER A C 1
ATOM 2240 O O . SER A 1 277 ? 6.528 -18.322 -9.222 1.00 95.00 277 SER A O 1
ATOM 2242 N N . VAL A 1 278 ? 7.101 -17.258 -7.338 1.00 94.88 278 VAL A N 1
ATOM 2243 C CA . VAL A 1 278 ? 8.026 -18.296 -6.859 1.00 94.88 278 VAL A CA 1
ATOM 2244 C C . VAL A 1 278 ? 7.245 -19.549 -6.424 1.00 94.88 278 VAL A C 1
ATOM 2246 O O . VAL A 1 278 ? 6.123 -19.431 -5.931 1.00 94.88 278 VAL A O 1
ATOM 2249 N N . PRO A 1 279 ? 7.813 -20.771 -6.544 1.00 94.44 279 PRO A N 1
ATOM 2250 C CA . PRO A 1 279 ? 7.134 -21.986 -6.103 1.00 94.44 279 PRO A CA 1
ATOM 2251 C C . PRO A 1 279 ? 6.626 -21.914 -4.655 1.00 94.44 279 PRO A C 1
ATOM 2253 O O . PRO A 1 279 ? 7.390 -21.605 -3.736 1.00 94.44 279 PRO A O 1
ATOM 2256 N N . LYS A 1 280 ? 5.364 -22.315 -4.446 1.00 92.81 280 LYS A N 1
ATOM 2257 C CA . LYS A 1 280 ? 4.650 -22.301 -3.151 1.00 92.81 280 LYS A CA 1
ATOM 2258 C C . LYS A 1 280 ? 5.471 -22.862 -1.988 1.00 92.81 280 LYS A C 1
ATOM 2260 O O . LYS A 1 280 ? 5.486 -22.293 -0.904 1.00 92.81 280 LYS A O 1
ATOM 2265 N N . LYS A 1 281 ? 6.227 -23.942 -2.217 1.00 93.81 281 LYS A N 1
ATOM 2266 C CA . LYS A 1 281 ? 7.107 -24.547 -1.203 1.00 93.81 281 LYS A CA 1
ATOM 2267 C C . LYS A 1 281 ? 8.135 -23.555 -0.636 1.00 93.81 281 LYS A C 1
ATOM 2269 O O . LYS A 1 281 ? 8.363 -23.558 0.569 1.00 93.81 281 LYS A O 1
ATOM 2274 N N . LYS A 1 282 ? 8.737 -22.710 -1.482 1.00 94.75 282 LYS A N 1
ATOM 2275 C CA . LYS A 1 282 ? 9.699 -21.683 -1.047 1.00 94.75 282 LYS A CA 1
ATOM 2276 C C . LYS A 1 282 ? 8.999 -20.531 -0.320 1.00 94.75 282 LYS A C 1
ATOM 2278 O O . LYS A 1 282 ? 9.527 -20.041 0.670 1.00 94.75 282 LYS A O 1
ATOM 2283 N N . LEU A 1 283 ? 7.805 -20.137 -0.767 1.00 96.38 283 LEU A N 1
ATOM 2284 C CA . LEU A 1 283 ? 6.997 -19.115 -0.088 1.00 96.38 283 LEU A CA 1
ATOM 2285 C C . LEU A 1 283 ? 6.571 -19.568 1.316 1.00 96.38 283 LEU A C 1
ATOM 2287 O O . LEU A 1 283 ? 6.733 -18.821 2.274 1.00 96.38 283 LEU A O 1
ATOM 2291 N N . ASN A 1 284 ? 6.135 -20.820 1.461 1.00 94.81 284 ASN A N 1
ATOM 2292 C CA . ASN A 1 284 ? 5.805 -21.404 2.763 1.00 94.81 284 ASN A CA 1
ATOM 2293 C C . ASN A 1 284 ? 7.035 -21.532 3.671 1.00 94.81 284 ASN A C 1
ATOM 2295 O O . ASN A 1 284 ? 6.921 -21.382 4.883 1.00 94.81 284 ASN A O 1
ATOM 2299 N N . GLN A 1 285 ? 8.218 -21.792 3.104 1.00 95.31 285 GLN A N 1
ATOM 2300 C CA . GLN A 1 285 ? 9.464 -21.768 3.869 1.00 95.31 285 GLN A CA 1
ATOM 2301 C C . GLN A 1 285 ? 9.766 -20.361 4.395 1.00 95.31 285 GLN A C 1
ATOM 2303 O O . GLN A 1 285 ? 10.073 -20.227 5.575 1.00 95.31 285 GLN A O 1
ATOM 2308 N N . LEU A 1 286 ? 9.640 -19.327 3.558 1.00 96.62 286 LEU A N 1
ATOM 2309 C CA . LEU A 1 286 ? 9.811 -17.937 3.987 1.00 96.62 286 LEU A CA 1
ATOM 2310 C C . LEU A 1 286 ? 8.811 -17.571 5.092 1.00 96.62 286 LEU A C 1
ATOM 2312 O O . LEU A 1 286 ? 9.211 -17.035 6.123 1.00 96.62 286 LEU A O 1
ATOM 2316 N N . LEU A 1 287 ? 7.534 -17.923 4.914 1.00 96.12 287 LEU A N 1
ATOM 2317 C CA . LEU A 1 287 ? 6.497 -17.693 5.918 1.00 96.12 287 LEU A CA 1
ATOM 2318 C C . LEU A 1 287 ? 6.837 -18.385 7.244 1.00 96.12 287 LEU A C 1
ATOM 2320 O O . LEU A 1 287 ? 6.755 -17.764 8.297 1.00 96.12 287 LEU A O 1
ATOM 2324 N N . LYS A 1 288 ? 7.297 -19.641 7.200 1.00 94.94 288 LYS A N 1
ATOM 2325 C CA . LYS A 1 288 ? 7.733 -20.383 8.390 1.00 94.94 288 LYS A CA 1
ATOM 2326 C C . LYS A 1 288 ? 8.918 -19.716 9.097 1.00 94.94 288 LYS A C 1
ATOM 2328 O O . LYS A 1 288 ? 8.924 -19.646 10.321 1.00 94.94 288 LYS A O 1
ATOM 2333 N N . VAL A 1 289 ? 9.913 -19.246 8.342 1.00 95.00 289 VAL A N 1
ATOM 2334 C CA . VAL A 1 289 ? 11.097 -18.564 8.894 1.00 95.00 289 VAL A CA 1
ATOM 2335 C C . VAL A 1 289 ? 10.702 -17.263 9.595 1.00 95.00 289 VAL A C 1
ATOM 2337 O O . VAL A 1 289 ? 11.165 -17.012 10.703 1.00 95.00 289 VAL A O 1
ATOM 2340 N N . LEU A 1 290 ? 9.806 -16.471 8.999 1.00 96.25 290 LEU A N 1
ATOM 2341 C CA . LEU A 1 290 ? 9.275 -15.259 9.634 1.00 96.25 290 LEU A CA 1
ATOM 2342 C C . LEU A 1 290 ? 8.394 -15.591 10.849 1.00 96.25 290 LEU A C 1
ATOM 2344 O O . LEU A 1 290 ? 8.465 -14.905 11.864 1.00 96.25 290 LEU A O 1
ATOM 2348 N N . GLY A 1 291 ? 7.606 -16.666 10.774 1.00 93.94 291 GLY A N 1
ATOM 2349 C CA . GLY A 1 291 ? 6.712 -17.114 11.844 1.00 93.94 291 GLY A CA 1
ATOM 2350 C C . GLY A 1 291 ? 7.430 -17.505 13.140 1.00 93.94 291 GLY A C 1
ATOM 2351 O O . GLY A 1 291 ? 6.854 -17.346 14.214 1.00 93.94 291 GLY A O 1
ATOM 2352 N N . ALA A 1 292 ? 8.706 -17.911 13.067 1.00 92.81 292 ALA A N 1
ATOM 2353 C CA . ALA A 1 292 ? 9.551 -18.160 14.242 1.00 92.81 292 ALA A CA 1
ATOM 2354 C C . ALA A 1 292 ? 9.704 -16.922 15.152 1.00 92.81 292 ALA A C 1
ATOM 2356 O O . ALA A 1 292 ? 10.032 -17.053 16.332 1.00 92.81 292 ALA A O 1
ATOM 2357 N N . ALA A 1 293 ? 9.407 -15.721 14.639 1.00 92.38 293 ALA A N 1
ATOM 2358 C CA . ALA A 1 293 ? 9.325 -14.509 15.444 1.00 92.38 293 ALA A CA 1
ATOM 2359 C C . ALA A 1 293 ? 8.316 -14.632 16.601 1.00 92.38 293 ALA A C 1
ATOM 2361 O O . ALA A 1 293 ? 8.575 -14.087 17.669 1.00 92.38 293 ALA A O 1
ATOM 2362 N N . LYS A 1 294 ? 7.207 -15.376 16.443 1.00 92.06 294 LYS A N 1
ATOM 2363 C CA . LYS A 1 294 ? 6.211 -15.579 17.516 1.00 92.06 294 LYS A CA 1
ATOM 2364 C C . LYS A 1 294 ? 6.824 -16.266 18.737 1.00 92.06 294 LYS A C 1
ATOM 2366 O O . LYS A 1 294 ? 6.620 -15.816 19.862 1.00 92.06 294 LYS A O 1
ATOM 2371 N N . ASP A 1 295 ? 7.615 -17.313 18.516 1.00 89.06 295 ASP A N 1
ATOM 2372 C CA . ASP A 1 295 ? 8.252 -18.078 19.595 1.00 89.06 295 ASP A CA 1
ATOM 2373 C C . ASP A 1 295 ? 9.278 -17.225 20.354 1.00 89.06 295 ASP A C 1
ATOM 2375 O O . ASP A 1 295 ? 9.377 -17.282 21.584 1.00 89.06 295 ASP A O 1
ATOM 2379 N N . ILE A 1 296 ? 10.016 -16.384 19.624 1.00 88.12 296 ILE A N 1
ATOM 2380 C CA . ILE A 1 296 ? 11.012 -15.478 20.201 1.00 88.12 296 ILE A CA 1
ATOM 2381 C C . ILE A 1 296 ? 10.333 -14.347 20.968 1.00 88.12 296 ILE A C 1
ATOM 2383 O O . ILE A 1 296 ? 10.723 -14.090 22.102 1.00 88.12 296 ILE A O 1
ATOM 2387 N N . LEU A 1 297 ? 9.283 -13.725 20.421 1.00 89.06 297 LEU A N 1
ATOM 2388 C CA . LEU A 1 297 ? 8.498 -12.705 21.129 1.00 89.06 297 LEU A CA 1
ATOM 2389 C C . LEU A 1 297 ? 7.875 -13.274 22.406 1.00 89.06 297 LEU A C 1
ATOM 2391 O O . LEU A 1 297 ? 8.005 -12.673 23.468 1.00 89.06 297 LEU A O 1
ATOM 2395 N N . GLY A 1 298 ? 7.293 -14.475 22.336 1.00 86.19 298 GLY A N 1
ATOM 2396 C CA . GLY A 1 298 ? 6.759 -15.160 23.512 1.00 86.19 298 GLY A CA 1
ATOM 2397 C C . GLY A 1 298 ? 7.830 -15.467 24.566 1.00 86.19 298 GLY A C 1
ATOM 2398 O O . GLY A 1 298 ? 7.551 -15.412 25.761 1.00 86.19 298 GLY A O 1
ATOM 2399 N N . SER A 1 299 ? 9.065 -15.752 24.143 1.00 84.69 299 SER A N 1
ATOM 2400 C CA . SER A 1 299 ? 10.201 -15.967 25.049 1.00 84.69 299 SER A CA 1
ATOM 2401 C C . SER A 1 299 ? 10.713 -14.660 25.662 1.00 84.69 299 SER A C 1
ATOM 2403 O O . SER A 1 299 ? 10.988 -14.631 26.858 1.00 84.69 299 SER A O 1
ATOM 2405 N N . ILE A 1 300 ? 10.795 -13.580 24.872 1.00 80.81 300 ILE A N 1
ATOM 2406 C CA . ILE A 1 300 ? 11.164 -12.232 25.336 1.00 80.81 300 ILE A CA 1
ATOM 2407 C C . ILE A 1 300 ? 10.193 -11.782 26.425 1.00 80.81 300 ILE A C 1
ATOM 2409 O O . ILE A 1 300 ? 10.630 -11.316 27.467 1.00 80.81 300 ILE A O 1
ATOM 2413 N N . MET A 1 301 ? 8.890 -11.975 26.220 1.00 79.44 301 MET A N 1
ATOM 2414 C CA . MET A 1 301 ? 7.865 -11.575 27.187 1.00 79.44 301 MET A CA 1
ATOM 2415 C C . MET A 1 301 ? 7.925 -12.381 28.494 1.00 79.44 301 MET A C 1
ATOM 2417 O O . MET A 1 301 ? 7.632 -11.845 29.554 1.00 79.44 301 MET A O 1
ATOM 2421 N N . LYS A 1 302 ? 8.353 -13.651 28.450 1.00 79.25 302 LYS A N 1
ATOM 2422 C CA . LYS A 1 302 ? 8.494 -14.513 29.641 1.00 79.25 302 LYS A CA 1
ATOM 2423 C C . LYS A 1 302 ? 9.813 -14.326 30.405 1.00 79.25 302 LYS A C 1
ATOM 2425 O O . LYS A 1 302 ? 9.946 -14.858 31.505 1.00 79.25 302 LYS A O 1
ATOM 2430 N N . ALA A 1 303 ? 10.810 -13.654 29.830 1.00 71.12 303 ALA A N 1
ATOM 2431 C CA . ALA A 1 303 ? 12.141 -13.562 30.420 1.00 71.12 303 ALA A CA 1
ATOM 2432 C C . ALA A 1 303 ? 12.194 -12.505 31.540 1.00 71.12 303 ALA A C 1
ATOM 2434 O O . ALA A 1 303 ? 12.189 -11.311 31.276 1.00 71.12 303 ALA A O 1
ATOM 2435 N N . THR A 1 304 ? 12.338 -12.942 32.793 1.00 56.19 304 THR A N 1
ATOM 2436 C CA . THR A 1 304 ? 12.395 -12.095 34.005 1.00 56.19 304 THR A CA 1
ATOM 2437 C C . THR A 1 304 ? 13.782 -11.503 34.323 1.00 56.19 304 THR A C 1
ATOM 2439 O O . THR A 1 304 ? 14.038 -11.067 35.442 1.00 56.19 304 THR A O 1
ATOM 2442 N N . GLY A 1 305 ? 14.680 -11.436 33.333 1.00 48.12 305 GLY A N 1
ATOM 2443 C CA . GLY A 1 305 ? 15.958 -10.718 33.425 1.00 48.12 305 GLY A CA 1
ATOM 2444 C C . GLY A 1 305 ? 17.234 -11.573 33.518 1.00 48.12 305 GLY A C 1
ATOM 2445 O O . GLY A 1 305 ? 17.263 -12.674 34.058 1.00 48.12 305 GLY A O 1
ATOM 2446 N N . ALA A 1 306 ? 18.309 -10.993 32.964 1.00 40.00 306 ALA A N 1
ATOM 2447 C CA . ALA A 1 306 ? 19.737 -11.357 33.008 1.00 40.00 306 ALA A CA 1
ATOM 2448 C C . ALA A 1 306 ? 20.268 -12.575 32.212 1.00 40.00 306 ALA A C 1
ATOM 2450 O O . ALA A 1 306 ? 21.470 -12.833 32.269 1.00 40.00 306 ALA A O 1
ATOM 2451 N N . GLY A 1 307 ? 19.452 -13.280 31.417 1.00 42.88 307 GLY A N 1
ATOM 2452 C CA . GLY A 1 307 ? 19.925 -14.458 30.662 1.00 42.88 307 GLY A CA 1
ATOM 2453 C C . GLY A 1 307 ? 19.503 -14.588 29.196 1.00 42.88 307 GLY A C 1
ATOM 2454 O O . GLY A 1 307 ? 19.920 -15.543 28.542 1.00 42.88 307 GLY A O 1
ATOM 2455 N N . SER A 1 308 ? 18.680 -13.692 28.645 1.00 45.97 308 SER A N 1
ATOM 2456 C CA . SER A 1 308 ? 18.217 -13.844 27.260 1.00 45.97 308 SER A CA 1
ATOM 2457 C C . SER A 1 308 ? 19.250 -13.282 26.287 1.00 45.97 308 SER A C 1
ATOM 2459 O O . SER A 1 308 ? 19.603 -12.106 26.376 1.00 45.97 308 SER A O 1
ATOM 2461 N N . HIS A 1 309 ? 19.708 -14.105 25.341 1.00 48.44 309 HIS A N 1
ATOM 2462 C CA . HIS A 1 309 ? 20.407 -13.644 24.141 1.00 48.44 309 HIS A CA 1
ATOM 2463 C C . HIS A 1 309 ? 19.757 -12.353 23.625 1.00 48.44 309 HIS A C 1
ATOM 2465 O O . HIS A 1 309 ? 18.536 -12.298 23.483 1.00 48.44 309 HIS A O 1
ATOM 2471 N N . SER A 1 310 ? 20.565 -11.311 23.421 1.00 52.50 310 SER A N 1
ATOM 2472 C CA . SER A 1 310 ? 20.121 -9.972 23.035 1.00 52.50 310 SER A CA 1
ATOM 2473 C C . SER A 1 310 ? 19.587 -9.974 21.600 1.00 52.50 310 SER A C 1
ATOM 2475 O O . SER A 1 310 ? 20.256 -9.514 20.675 1.00 52.50 310 SER A O 1
ATOM 2477 N N . PHE A 1 311 ? 18.405 -10.542 21.388 1.00 61.31 311 PHE A N 1
ATOM 2478 C CA . PHE A 1 311 ? 17.688 -10.383 20.135 1.00 61.31 311 PHE A CA 1
ATOM 2479 C C . PHE A 1 311 ? 17.254 -8.929 20.015 1.00 61.31 311 PHE A C 1
ATOM 2481 O O . PHE A 1 311 ? 16.711 -8.357 20.963 1.00 61.31 311 PHE A O 1
ATOM 2488 N N . ASN A 1 312 ? 17.484 -8.324 18.850 1.00 79.44 312 ASN A N 1
ATOM 2489 C CA . ASN A 1 312 ? 16.954 -6.996 18.584 1.00 79.44 312 ASN A CA 1
ATOM 2490 C C . ASN A 1 312 ? 15.421 -7.093 18.502 1.00 79.44 312 ASN A C 1
ATOM 2492 O O . ASN A 1 312 ? 14.866 -7.511 17.486 1.00 79.44 312 ASN A O 1
ATOM 2496 N N . GLN A 1 313 ? 14.742 -6.720 19.589 1.00 84.50 313 GLN A N 1
ATOM 2497 C CA . GLN A 1 313 ? 13.284 -6.732 19.719 1.00 84.50 313 GLN A CA 1
ATOM 2498 C C . GLN A 1 313 ? 12.596 -6.064 18.522 1.00 84.50 313 GLN A C 1
ATOM 2500 O O . GLN A 1 313 ? 11.626 -6.606 17.992 1.00 84.50 313 GLN A O 1
ATOM 2505 N N . ALA A 1 314 ? 13.125 -4.931 18.051 1.00 87.81 314 ALA A N 1
ATOM 2506 C CA . ALA A 1 314 ? 12.573 -4.222 16.902 1.00 87.81 314 ALA A CA 1
ATOM 2507 C C . ALA A 1 314 ? 12.635 -5.078 15.626 1.00 87.81 314 ALA A C 1
ATOM 2509 O O . ALA A 1 314 ? 11.659 -5.153 14.880 1.00 87.81 314 ALA A O 1
ATOM 2510 N N . THR A 1 315 ? 13.743 -5.785 15.394 1.00 90.12 315 THR A N 1
ATOM 2511 C CA . THR A 1 315 ? 13.902 -6.705 14.257 1.00 90.12 315 THR A CA 1
ATOM 2512 C C . THR A 1 315 ? 12.918 -7.871 14.331 1.00 90.12 315 THR A C 1
ATOM 2514 O O . THR A 1 315 ? 12.316 -8.225 13.319 1.00 90.12 315 THR A O 1
ATOM 2517 N N . VAL A 1 316 ? 12.710 -8.453 15.517 1.00 92.06 316 VAL A N 1
ATOM 2518 C CA . VAL A 1 316 ? 11.773 -9.575 15.692 1.00 92.06 316 VAL A CA 1
ATOM 2519 C C . VAL A 1 316 ? 10.329 -9.123 15.459 1.00 92.06 316 VAL A C 1
ATOM 2521 O O . VAL A 1 316 ? 9.584 -9.800 14.750 1.00 92.06 316 VAL A O 1
ATOM 2524 N N . VAL A 1 317 ? 9.939 -7.950 15.969 1.00 92.62 317 VAL A N 1
ATOM 2525 C CA . VAL A 1 317 ? 8.608 -7.390 15.692 1.00 92.62 317 VAL A CA 1
ATOM 2526 C C . VAL A 1 317 ? 8.435 -7.089 14.201 1.00 92.62 317 VAL A C 1
ATOM 2528 O O . VAL A 1 317 ? 7.403 -7.436 13.634 1.00 92.62 317 VAL A O 1
ATOM 2531 N N . ARG A 1 318 ? 9.448 -6.532 13.519 1.00 94.62 318 ARG A N 1
ATOM 2532 C CA . ARG A 1 318 ? 9.400 -6.336 12.057 1.00 94.62 318 ARG A CA 1
ATOM 2533 C C . ARG A 1 318 ? 9.226 -7.658 11.300 1.00 94.62 318 ARG A C 1
ATOM 2535 O O . ARG A 1 318 ? 8.454 -7.711 10.344 1.00 94.62 318 ARG A O 1
ATOM 2542 N N . ALA A 1 319 ? 9.892 -8.730 11.732 1.00 96.00 319 ALA A N 1
ATOM 2543 C CA . ALA A 1 319 ? 9.710 -10.060 11.152 1.00 96.00 319 ALA A CA 1
ATOM 2544 C C . ALA A 1 319 ? 8.279 -10.588 11.361 1.00 96.00 319 ALA A C 1
ATOM 2546 O O . ALA A 1 319 ? 7.685 -11.107 10.417 1.00 96.00 319 ALA A O 1
ATOM 2547 N N . PHE A 1 320 ? 7.694 -10.384 12.547 1.00 96.62 320 PHE A N 1
ATOM 2548 C CA . PHE A 1 320 ? 6.288 -10.698 12.824 1.00 96.62 320 PHE A CA 1
ATOM 2549 C C . PHE A 1 320 ? 5.321 -9.879 11.949 1.00 96.62 320 PHE A C 1
ATOM 2551 O O . PHE A 1 320 ? 4.390 -10.436 11.368 1.00 96.62 320 PHE A O 1
ATOM 2558 N N . THR A 1 321 ? 5.572 -8.582 11.758 1.00 96.69 321 THR A N 1
ATOM 2559 C CA . THR A 1 321 ? 4.787 -7.739 10.841 1.00 96.69 321 THR A CA 1
ATOM 2560 C C . THR A 1 321 ? 4.820 -8.279 9.415 1.00 96.69 321 THR A C 1
ATOM 2562 O O . THR A 1 321 ? 3.778 -8.399 8.765 1.00 96.69 321 THR A O 1
ATOM 2565 N N . LEU A 1 322 ? 6.006 -8.638 8.918 1.00 97.62 322 LEU A N 1
ATOM 2566 C CA . LEU A 1 322 ? 6.169 -9.190 7.574 1.00 97.62 322 LEU A CA 1
ATOM 2567 C C . LEU A 1 322 ? 5.578 -10.600 7.446 1.00 97.62 322 LEU A C 1
ATOM 2569 O O . LEU A 1 322 ? 5.044 -10.913 6.385 1.00 97.62 322 LEU A O 1
ATOM 2573 N N . TYR A 1 323 ? 5.592 -11.414 8.507 1.00 97.62 323 TYR A N 1
ATOM 2574 C CA . TYR A 1 323 ? 4.850 -12.679 8.575 1.00 97.62 323 TYR A CA 1
ATOM 2575 C C . TYR A 1 323 ? 3.350 -12.446 8.356 1.00 97.62 323 TYR A C 1
ATOM 2577 O O . TYR A 1 323 ? 2.773 -13.005 7.424 1.00 97.62 323 TYR A O 1
ATOM 2585 N N . CYS A 1 324 ? 2.740 -11.563 9.152 1.00 97.06 324 CYS A N 1
ATOM 2586 C CA . CYS A 1 324 ? 1.313 -11.253 9.073 1.00 97.06 324 CYS A CA 1
ATOM 2587 C C . CYS A 1 324 ? 0.926 -10.701 7.685 1.00 97.06 324 CYS A C 1
ATOM 2589 O O . CYS A 1 324 ? -0.030 -11.178 7.071 1.00 97.06 324 CYS A O 1
ATOM 2591 N N . ARG A 1 325 ? 1.705 -9.757 7.134 1.00 96.31 325 ARG A N 1
ATOM 2592 C CA . ARG A 1 325 ? 1.474 -9.199 5.785 1.00 96.31 325 ARG A CA 1
ATOM 2593 C C . ARG A 1 325 ? 1.651 -10.242 4.679 1.00 96.31 325 ARG A C 1
ATOM 2595 O O . ARG A 1 325 ? 0.854 -10.281 3.740 1.00 96.31 325 ARG A O 1
ATOM 2602 N N . LEU A 1 326 ? 2.679 -11.090 4.767 1.00 96.50 326 LEU A N 1
ATOM 2603 C CA . LEU A 1 326 ? 2.919 -12.142 3.778 1.00 96.50 326 LEU A CA 1
ATOM 2604 C C . LEU A 1 326 ? 1.761 -13.147 3.750 1.00 96.50 326 LEU A C 1
ATOM 2606 O O . LEU A 1 326 ? 1.358 -13.538 2.658 1.00 96.50 326 LEU A O 1
ATOM 2610 N N . SER A 1 327 ? 1.176 -13.503 4.900 1.00 95.00 327 SER A N 1
ATOM 2611 C CA . SER A 1 327 ? -0.013 -14.369 4.959 1.00 95.00 327 SER A CA 1
ATOM 2612 C C . SER A 1 327 ? -1.165 -13.834 4.105 1.00 95.00 327 SER A C 1
ATOM 2614 O O . SER A 1 327 ? -1.741 -14.593 3.331 1.00 95.00 327 SER A O 1
ATOM 2616 N N . ILE A 1 328 ? -1.445 -12.526 4.145 1.00 93.81 328 ILE A N 1
ATOM 2617 C CA . ILE A 1 328 ? -2.485 -11.912 3.297 1.00 93.81 328 ILE A CA 1
ATOM 2618 C C . ILE A 1 328 ? -2.118 -12.000 1.817 1.00 93.81 328 ILE A C 1
ATOM 2620 O O . ILE A 1 328 ? -2.950 -12.369 0.990 1.00 93.81 328 ILE A O 1
ATOM 2624 N N . HIS A 1 329 ? -0.873 -11.683 1.457 1.00 94.75 329 HIS A N 1
ATOM 2625 C CA . HIS A 1 329 ? -0.439 -11.763 0.062 1.00 94.75 329 HIS A CA 1
ATOM 2626 C C . HIS A 1 329 ? -0.531 -13.191 -0.495 1.00 94.75 329 HIS A C 1
ATOM 2628 O O . HIS A 1 329 ? -0.903 -13.379 -1.655 1.00 94.75 329 HIS A O 1
ATOM 2634 N N . LEU A 1 330 ? -0.233 -14.196 0.330 1.00 94.19 330 LEU A N 1
ATOM 2635 C CA . LEU A 1 330 ? -0.389 -15.601 -0.032 1.00 94.19 330 LEU A CA 1
ATOM 2636 C C . LEU A 1 330 ? -1.867 -16.007 -0.097 1.00 94.19 330 LEU A C 1
ATOM 2638 O O . LEU A 1 330 ? -2.246 -16.682 -1.052 1.00 94.19 330 LEU A O 1
ATOM 2642 N N . GLN A 1 331 ? -2.711 -15.540 0.831 1.00 92.06 331 GLN A N 1
ATOM 2643 C CA . GLN A 1 331 ? -4.160 -15.758 0.773 1.00 92.06 331 GLN A CA 1
ATOM 2644 C C . GLN A 1 331 ? -4.757 -15.177 -0.511 1.00 92.06 331 GLN A C 1
ATOM 2646 O O . GLN A 1 331 ? -5.544 -15.842 -1.176 1.00 92.06 331 GLN A O 1
ATOM 2651 N N . HIS A 1 332 ? -4.334 -13.975 -0.914 1.00 91.62 332 HIS A N 1
ATOM 2652 C CA . HIS A 1 332 ? -4.761 -13.379 -2.175 1.00 91.62 332 HIS A CA 1
ATOM 2653 C C . HIS A 1 332 ? -4.323 -14.222 -3.379 1.00 91.62 332 HIS A C 1
ATOM 2655 O O . HIS A 1 332 ? -5.119 -14.468 -4.286 1.00 91.62 332 HIS A O 1
ATOM 2661 N N . LYS A 1 333 ? -3.058 -14.661 -3.403 1.00 91.75 333 LYS A N 1
ATOM 2662 C CA . LYS A 1 333 ? -2.484 -15.395 -4.538 1.00 91.75 333 LYS A CA 1
ATOM 2663 C C . LYS A 1 333 ? -3.077 -16.794 -4.709 1.00 91.75 333 LYS A C 1
ATOM 2665 O O . LYS A 1 333 ? -3.232 -17.240 -5.843 1.00 91.75 333 LYS A O 1
ATOM 2670 N N . PHE A 1 334 ? -3.363 -17.478 -3.604 1.00 89.19 334 PHE A N 1
ATOM 2671 C CA . PHE A 1 334 ? -3.808 -18.874 -3.569 1.00 89.19 334 PHE A CA 1
ATOM 2672 C C . PHE A 1 334 ? -5.259 -19.013 -3.084 1.00 89.19 334 PHE A C 1
ATOM 2674 O O . PHE A 1 334 ? -5.627 -20.053 -2.543 1.00 89.19 334 PHE A O 1
ATOM 2681 N N . SER A 1 335 ? -6.091 -17.987 -3.289 1.00 80.81 335 SER A N 1
ATOM 2682 C CA . SER A 1 335 ? -7.481 -17.942 -2.808 1.00 80.81 335 SER A CA 1
ATOM 2683 C C . SER A 1 335 ? -8.342 -19.109 -3.305 1.00 80.81 335 SER A C 1
ATOM 2685 O O . SER A 1 335 ? -9.207 -19.594 -2.582 1.00 80.81 335 SER A O 1
ATOM 2687 N N . SER A 1 336 ? -8.067 -19.620 -4.510 1.00 74.50 336 SER A N 1
ATOM 2688 C CA . SER A 1 336 ? -8.758 -20.781 -5.089 1.00 74.50 336 SER A CA 1
ATOM 2689 C C . SER A 1 336 ? -8.499 -22.098 -4.351 1.00 74.50 336 SER A C 1
ATOM 2691 O O . SER A 1 336 ? -9.223 -23.065 -4.561 1.00 74.50 336 SER A O 1
ATOM 2693 N N . GLU A 1 337 ? -7.455 -22.168 -3.523 1.00 65.31 337 GLU A N 1
ATOM 2694 C CA . GLU A 1 337 ? -7.045 -23.379 -2.801 1.00 65.31 337 GLU A CA 1
ATOM 2695 C C . GLU A 1 337 ? -7.568 -23.415 -1.349 1.00 65.31 337 GLU A C 1
ATOM 2697 O O . GLU A 1 337 ? -7.156 -24.270 -0.564 1.00 65.31 337 GLU A O 1
ATOM 2702 N N . GLY A 1 338 ? -8.482 -22.507 -0.985 1.00 66.75 338 GLY A N 1
ATOM 2703 C CA . GLY A 1 338 ? -9.137 -22.455 0.324 1.00 66.75 338 GLY A CA 1
ATOM 2704 C C . GLY A 1 338 ? -8.505 -21.469 1.316 1.00 66.75 338 GLY A C 1
ATOM 2705 O O . GLY A 1 338 ? -7.804 -20.527 0.946 1.00 66.75 338 GLY A O 1
ATOM 2706 N N . LYS A 1 339 ? -8.779 -21.672 2.612 1.00 72.12 339 LYS A N 1
ATOM 2707 C CA . LYS A 1 339 ? -8.500 -20.713 3.705 1.00 72.12 339 LYS A CA 1
ATOM 2708 C C . LYS A 1 339 ? -7.148 -20.915 4.414 1.00 72.12 339 LYS A C 1
ATOM 2710 O O . LYS A 1 339 ? -6.984 -20.526 5.566 1.00 72.12 339 LYS A O 1
ATOM 2715 N N . VAL A 1 340 ? -6.177 -21.545 3.751 1.00 77.56 340 VAL A N 1
ATOM 2716 C CA . VAL A 1 340 ? -4.933 -22.027 4.391 1.00 77.56 340 VAL A CA 1
ATOM 2717 C C . VAL A 1 340 ? -4.102 -20.903 5.020 1.00 77.56 340 VAL A C 1
ATOM 2719 O O . VAL A 1 340 ? -3.472 -21.112 6.048 1.00 77.56 340 VAL A O 1
ATOM 2722 N N . TYR A 1 341 ? -4.066 -19.715 4.414 1.00 87.38 341 TYR A N 1
ATOM 2723 C CA . TYR A 1 341 ? -3.239 -18.616 4.925 1.00 87.38 341 TYR A CA 1
ATOM 2724 C C . TYR A 1 341 ? -4.009 -17.687 5.865 1.00 87.38 341 TYR A C 1
ATOM 2726 O O . TYR A 1 341 ? -3.400 -17.050 6.723 1.00 87.38 341 TYR A O 1
ATOM 2734 N N . LEU A 1 342 ? -5.339 -17.651 5.750 1.00 89.62 342 LEU A N 1
ATOM 2735 C CA . LEU A 1 342 ? -6.204 -16.960 6.702 1.00 89.62 342 LEU A CA 1
ATOM 2736 C C . LEU A 1 342 ? -6.201 -17.669 8.065 1.00 89.62 342 LEU A C 1
ATOM 2738 O O . LEU A 1 342 ? -6.119 -16.999 9.093 1.00 89.62 342 LEU A O 1
ATOM 2742 N N . SER A 1 343 ? -6.150 -19.008 8.088 1.00 91.31 343 SER A N 1
ATOM 2743 C CA . SER A 1 343 ? -6.047 -19.771 9.340 1.00 91.31 343 SER A CA 1
ATOM 2744 C C . SER A 1 343 ? -4.780 -19.438 10.134 1.00 91.31 343 SER A C 1
ATOM 2746 O O . SER A 1 343 ? -4.822 -19.411 11.358 1.00 91.31 343 SER A O 1
ATOM 2748 N N . HIS A 1 344 ? -3.670 -19.089 9.474 1.00 92.62 344 HIS A N 1
ATOM 2749 C CA . HIS A 1 344 ? -2.460 -18.619 10.159 1.00 92.62 344 HIS A CA 1
ATOM 2750 C C . HIS A 1 344 ? -2.656 -17.293 10.903 1.00 92.62 344 HIS A C 1
ATOM 2752 O O . HIS A 1 344 ? -1.988 -17.053 11.916 1.00 92.62 344 HIS A O 1
ATOM 2758 N N . LEU A 1 345 ? -3.544 -16.419 10.416 1.00 94.25 345 LEU A N 1
ATOM 2759 C CA . LEU A 1 345 ? -3.935 -15.207 11.134 1.00 94.25 345 LEU A CA 1
ATOM 2760 C C . LEU A 1 345 ? -4.873 -15.556 12.295 1.00 94.25 345 LEU A C 1
ATOM 2762 O O . LEU A 1 345 ? -4.614 -15.097 13.403 1.00 94.25 345 LEU A O 1
ATOM 2766 N N . THR A 1 346 ? -5.847 -16.450 12.103 1.00 94.69 346 THR A N 1
ATOM 2767 C CA . THR A 1 346 ? -6.713 -16.948 13.192 1.00 94.69 346 THR A CA 1
ATOM 2768 C C . THR A 1 346 ? -5.903 -17.580 14.334 1.00 94.69 346 THR A C 1
ATOM 2770 O O . THR A 1 346 ? -6.050 -17.206 15.495 1.00 94.69 346 THR A O 1
ATOM 2773 N N . GLU A 1 347 ? -4.949 -18.460 14.013 1.00 94.88 347 GLU A N 1
ATOM 2774 C CA . GLU A 1 347 ? -3.992 -19.051 14.966 1.00 94.88 347 GLU A CA 1
ATOM 2775 C C . GLU A 1 347 ? -3.116 -17.991 15.655 1.00 94.88 347 GLU A C 1
ATOM 2777 O O . GLU A 1 347 ? -2.599 -18.191 16.757 1.00 94.88 347 GLU A O 1
ATOM 2782 N N . THR A 1 348 ? -2.890 -16.856 14.995 1.00 96.31 348 THR A N 1
ATOM 2783 C CA . THR A 1 348 ? -2.149 -15.734 15.573 1.00 96.31 348 THR A CA 1
ATOM 2784 C C . THR A 1 348 ? -3.004 -14.929 16.541 1.00 96.31 348 THR A C 1
ATOM 2786 O O . THR A 1 348 ? -2.484 -14.577 17.596 1.00 96.31 348 THR A O 1
ATOM 2789 N N . GLY A 1 349 ? -4.296 -14.742 16.264 1.00 95.94 349 GLY A N 1
ATOM 2790 C CA . GLY A 1 349 ? -5.262 -14.211 17.228 1.00 95.94 349 GLY A CA 1
ATOM 2791 C C . GLY A 1 349 ? -5.318 -15.053 18.505 1.00 95.94 349 GLY A C 1
ATOM 2792 O O . GLY A 1 349 ? -5.062 -14.537 19.589 1.00 95.94 349 GLY A O 1
ATOM 2793 N N . ALA A 1 350 ? -5.494 -16.372 18.372 1.00 95.31 350 ALA A N 1
ATOM 2794 C CA . ALA A 1 350 ? -5.507 -17.291 19.518 1.00 95.31 350 ALA A CA 1
ATOM 2795 C C . ALA A 1 350 ? -4.181 -17.281 20.309 1.00 95.31 350 ALA A C 1
ATOM 2797 O O . ALA A 1 350 ? -4.153 -17.378 21.541 1.00 95.31 350 ALA A O 1
ATOM 2798 N N . TRP A 1 351 ? -3.047 -17.142 19.614 1.00 95.50 351 TRP A N 1
ATOM 2799 C CA . TRP A 1 351 ? -1.748 -16.971 20.267 1.00 95.50 351 TRP A CA 1
ATOM 2800 C C . TRP A 1 351 ? -1.658 -15.644 21.035 1.00 95.50 351 TRP A C 1
ATOM 2802 O O . TRP A 1 351 ? -1.144 -15.636 22.150 1.00 95.50 351 TRP A O 1
ATOM 2812 N N . ILE A 1 352 ? -2.184 -14.542 20.491 1.00 94.62 352 ILE A N 1
ATOM 2813 C CA . ILE A 1 352 ? -2.230 -13.245 21.182 1.00 94.62 352 ILE A CA 1
ATOM 2814 C C . ILE A 1 352 ? -3.039 -13.355 22.473 1.00 94.62 352 ILE A C 1
ATOM 2816 O O . ILE A 1 352 ? -2.550 -12.946 23.524 1.00 94.62 352 ILE A O 1
ATOM 2820 N N . GLU A 1 353 ? -4.228 -13.952 22.427 1.00 92.75 353 GLU A N 1
ATOM 2821 C CA . GLU A 1 353 ? -5.076 -14.117 23.613 1.00 92.75 353 GLU A CA 1
ATOM 2822 C C . GLU A 1 353 ? -4.387 -14.939 24.708 1.00 92.75 353 GLU A C 1
ATOM 2824 O O . GLU A 1 353 ? -4.416 -14.575 25.881 1.00 92.75 353 GLU A O 1
ATOM 2829 N N . SER A 1 354 ? -3.714 -16.027 24.326 1.00 91.31 354 SER A N 1
ATOM 2830 C CA . SER A 1 354 ? -3.096 -16.955 25.279 1.00 91.31 354 SER A CA 1
ATOM 2831 C C . SER A 1 354 ? -1.714 -16.524 25.783 1.00 91.31 354 SER A C 1
ATOM 2833 O O . SER A 1 354 ? -1.346 -16.865 26.906 1.00 91.31 354 SER A O 1
ATOM 2835 N N . HIS A 1 355 ? -0.928 -15.806 24.974 1.00 89.44 355 HIS A N 1
ATOM 2836 C CA . HIS A 1 355 ? 0.484 -15.523 25.264 1.00 89.44 355 HIS A CA 1
ATOM 2837 C C . HIS A 1 355 ? 0.831 -14.040 25.363 1.00 89.44 355 HIS A C 1
ATOM 2839 O O . HIS A 1 355 ? 1.845 -13.725 25.976 1.00 89.44 355 HIS A O 1
ATOM 2845 N N . VAL A 1 356 ? 0.052 -13.135 24.768 1.00 90.06 356 VAL A N 1
ATOM 2846 C CA . VAL A 1 356 ? 0.371 -11.696 24.740 1.00 90.06 356 VAL A CA 1
ATOM 2847 C C . VAL A 1 356 ? -0.521 -10.925 25.704 1.00 90.06 356 VAL A C 1
ATOM 2849 O O . VAL A 1 356 ? -0.035 -10.140 26.515 1.00 90.06 356 VAL A O 1
ATOM 2852 N N . LEU A 1 357 ? -1.823 -11.202 25.671 1.00 88.50 357 LEU A N 1
ATOM 2853 C CA . LEU A 1 357 ? -2.826 -10.518 26.476 1.00 88.50 357 LEU A CA 1
ATOM 2854 C C . LEU A 1 357 ? -2.595 -10.595 27.999 1.00 88.50 357 LEU A C 1
ATOM 2856 O O . LEU A 1 357 ? -2.796 -9.571 28.659 1.00 88.50 357 LEU A O 1
ATOM 2860 N N . PRO A 1 358 ? -2.111 -11.717 28.583 1.00 87.31 358 PRO A N 1
ATOM 2861 C CA . PRO A 1 358 ? -1.843 -11.793 30.020 1.00 87.31 358 PRO A CA 1
ATOM 2862 C C . PRO A 1 358 ? -0.889 -10.710 30.535 1.00 87.31 358 PRO A C 1
ATOM 2864 O O . PRO A 1 358 ? -1.058 -10.242 31.654 1.00 87.31 358 PRO A O 1
ATOM 2867 N N . PHE A 1 359 ? 0.059 -10.249 29.715 1.00 80.69 359 PHE A N 1
ATOM 2868 C CA . PHE A 1 359 ? 1.021 -9.207 30.094 1.00 80.69 359 PHE A CA 1
ATOM 2869 C C . PHE A 1 359 ? 0.417 -7.798 30.116 1.00 80.69 359 PHE A C 1
ATOM 2871 O O . PHE A 1 359 ? 0.953 -6.901 30.758 1.00 80.69 359 PHE A O 1
ATOM 2878 N N . ILE A 1 360 ? -0.713 -7.602 29.434 1.00 77.50 360 ILE A N 1
ATOM 2879 C CA . ILE A 1 360 ? -1.479 -6.349 29.435 1.00 77.50 360 ILE A CA 1
ATOM 2880 C C . ILE A 1 360 ? -2.474 -6.318 30.606 1.00 77.50 360 ILE A C 1
ATOM 2882 O O . ILE A 1 360 ? -2.842 -5.241 31.075 1.00 77.50 360 ILE A O 1
ATOM 2886 N N . LEU A 1 361 ? -2.895 -7.497 31.077 1.00 72.19 361 LEU A N 1
ATOM 2887 C CA . LEU A 1 361 ? -3.821 -7.683 32.196 1.00 72.19 361 LEU A CA 1
ATOM 2888 C C . LEU A 1 361 ? -3.179 -7.484 33.578 1.00 72.19 361 LEU A C 1
ATOM 2890 O O . LEU A 1 361 ? -3.910 -7.221 34.530 1.00 72.19 361 LEU A O 1
ATOM 2894 N N . MET A 1 362 ? -1.854 -7.621 33.711 1.00 61.44 362 MET A N 1
ATOM 2895 C CA . MET A 1 362 ? -1.169 -7.510 35.006 1.00 61.44 362 MET A CA 1
ATOM 2896 C C . MET A 1 362 ? -1.403 -6.125 35.639 1.00 61.44 362 MET A C 1
ATOM 2898 O O . MET A 1 362 ? -1.092 -5.089 35.047 1.00 61.44 362 MET A O 1
ATOM 2902 N N . HIS A 1 363 ? -1.984 -6.114 36.843 1.00 52.41 363 HIS A N 1
ATOM 2903 C CA . HIS A 1 363 ? -2.254 -4.896 37.608 1.00 52.41 363 HIS A CA 1
ATOM 2904 C C . HIS A 1 363 ? -0.954 -4.233 38.084 1.00 52.41 363 HIS A C 1
ATOM 2906 O O . HIS A 1 363 ? 0.034 -4.909 38.361 1.00 52.41 363 HIS A O 1
ATOM 2912 N N . GLU A 1 364 ? -0.998 -2.911 38.281 1.00 49.22 364 GLU A N 1
ATOM 2913 C CA . GLU A 1 364 ? 0.100 -2.053 38.777 1.00 49.22 364 GLU A CA 1
ATOM 2914 C C . GLU A 1 364 ? 0.731 -2.498 40.118 1.00 49.22 364 GLU A C 1
ATOM 2916 O O . GLU A 1 364 ? 1.699 -1.893 40.564 1.00 49.22 364 GLU A O 1
ATOM 2921 N N . GLN A 1 365 ? 0.204 -3.539 40.771 1.00 42.75 365 GLN A N 1
ATOM 2922 C CA . GLN A 1 365 ? 0.704 -4.073 42.041 1.00 42.75 365 GLN A CA 1
ATOM 2923 C C . GLN A 1 365 ? 1.807 -5.137 41.895 1.00 42.75 365 GLN A C 1
ATOM 2925 O O . GLN A 1 365 ? 2.480 -5.427 42.882 1.00 42.75 365 GLN A O 1
ATOM 2930 N N . GLU A 1 366 ? 2.043 -5.704 40.706 1.00 47.94 366 GLU A N 1
ATOM 2931 C CA . GLU A 1 366 ? 3.217 -6.558 40.467 1.00 47.94 366 GLU A CA 1
ATOM 2932 C C . GLU A 1 366 ? 4.393 -5.700 39.970 1.00 47.94 366 GLU A C 1
ATOM 2934 O O . GLU A 1 366 ? 4.621 -5.556 38.771 1.00 47.94 366 GLU A O 1
ATOM 2939 N N . GLU A 1 367 ? 5.153 -5.134 40.917 1.00 44.44 367 GLU A N 1
ATOM 2940 C CA . GLU A 1 367 ? 6.327 -4.242 40.750 1.00 44.44 367 GLU A CA 1
ATOM 2941 C C . GLU A 1 367 ? 7.490 -4.786 39.875 1.00 44.44 367 GLU A C 1
ATOM 2943 O O . GLU A 1 367 ? 8.569 -4.202 39.851 1.00 44.44 367 GLU A O 1
ATOM 2948 N N . ASN A 1 368 ? 7.312 -5.882 39.129 1.00 51.03 368 ASN A N 1
ATOM 2949 C CA . ASN A 1 368 ? 8.371 -6.535 38.350 1.00 51.03 368 ASN A CA 1
ATOM 2950 C C . ASN A 1 368 ? 8.093 -6.690 36.843 1.00 51.03 368 ASN A C 1
ATOM 2952 O O . ASN A 1 368 ? 8.917 -7.289 36.148 1.00 51.03 368 ASN A O 1
ATOM 2956 N N . VAL A 1 369 ? 6.991 -6.161 36.295 1.00 56.12 369 VAL A N 1
ATOM 2957 C CA . VAL A 1 369 ? 6.812 -6.144 34.830 1.00 56.12 369 VAL A CA 1
ATOM 2958 C C . VAL A 1 369 ? 7.542 -4.938 34.241 1.00 56.12 369 VAL A C 1
ATOM 2960 O O . VAL A 1 369 ? 7.138 -3.795 34.435 1.00 56.12 369 VAL A O 1
ATOM 2963 N N . LEU A 1 370 ? 8.624 -5.196 33.502 1.00 64.75 370 LEU A N 1
ATOM 2964 C CA . LEU A 1 370 ? 9.370 -4.163 32.784 1.00 64.75 370 LEU A CA 1
ATOM 2965 C C . LEU A 1 370 ? 8.435 -3.463 31.778 1.00 64.75 370 LEU A C 1
ATOM 2967 O O . LEU A 1 370 ? 7.840 -4.133 30.936 1.00 64.75 370 LEU A O 1
ATOM 2971 N N . GLU A 1 371 ? 8.327 -2.133 31.844 1.00 73.00 371 GLU A N 1
ATOM 2972 C CA . GLU A 1 371 ? 7.499 -1.281 30.961 1.00 73.00 371 GLU A CA 1
ATOM 2973 C C . GLU A 1 371 ? 7.660 -1.637 29.471 1.00 73.00 371 GLU A C 1
ATOM 2975 O O . GLU A 1 371 ? 6.692 -1.713 28.714 1.00 73.00 371 GLU A O 1
ATOM 2980 N N . GLN A 1 372 ? 8.877 -2.027 29.096 1.00 73.88 372 GLN A N 1
ATOM 2981 C CA . GLN A 1 372 ? 9.237 -2.539 27.781 1.00 73.88 372 GLN A CA 1
ATOM 2982 C C . GLN A 1 372 ? 8.363 -3.721 27.305 1.00 73.88 372 GLN A C 1
ATOM 2984 O O . GLN A 1 372 ? 8.018 -3.780 26.128 1.00 73.88 372 GLN A O 1
ATOM 2989 N N . HIS A 1 373 ? 7.958 -4.658 28.175 1.00 78.56 373 HIS A N 1
ATOM 2990 C CA . HIS A 1 373 ? 7.097 -5.791 27.793 1.00 78.56 373 HIS A CA 1
ATOM 2991 C C . HIS A 1 373 ? 5.683 -5.352 27.404 1.00 78.56 373 HIS A C 1
ATOM 2993 O O . HIS A 1 373 ? 5.085 -5.936 26.495 1.00 78.56 373 HIS A O 1
ATOM 2999 N N . ILE A 1 374 ? 5.153 -4.319 28.062 1.00 81.88 374 ILE A N 1
ATOM 3000 C CA . ILE A 1 374 ? 3.841 -3.751 27.739 1.00 81.88 374 ILE A CA 1
ATOM 3001 C C . ILE A 1 374 ? 3.898 -3.102 26.358 1.00 81.88 374 ILE A C 1
ATOM 3003 O O . ILE A 1 374 ? 3.033 -3.383 25.530 1.00 81.88 374 ILE A O 1
ATOM 3007 N N . GLU A 1 375 ? 4.934 -2.308 26.077 1.00 84.56 375 GLU A N 1
ATOM 3008 C CA . GLU A 1 375 ? 5.125 -1.678 24.764 1.00 84.56 375 GLU A CA 1
ATOM 3009 C C . GLU A 1 375 ? 5.217 -2.721 23.640 1.00 84.56 375 GLU A C 1
ATOM 3011 O O . GLU A 1 375 ? 4.554 -2.587 22.608 1.00 84.56 375 GLU A O 1
ATOM 3016 N N . VAL A 1 376 ? 5.977 -3.808 23.848 1.00 86.94 376 VAL A N 1
ATOM 3017 C CA . VAL A 1 376 ? 6.058 -4.912 22.871 1.00 86.94 376 VAL A CA 1
ATOM 3018 C C . VAL A 1 376 ? 4.680 -5.521 22.636 1.00 86.94 376 VAL A C 1
ATOM 3020 O O . VAL A 1 376 ? 4.289 -5.743 21.492 1.00 86.94 376 VAL A O 1
ATOM 3023 N N . SER A 1 377 ? 3.941 -5.790 23.714 1.00 89.62 377 SER A N 1
ATOM 3024 C CA . SER A 1 377 ? 2.625 -6.430 23.653 1.00 89.62 377 SER A CA 1
ATOM 3025 C C . SER A 1 377 ? 1.624 -5.569 22.885 1.00 89.62 377 SER A C 1
ATOM 3027 O O . SER A 1 377 ? 0.917 -6.066 22.007 1.00 89.62 377 SER A O 1
ATOM 3029 N N . GLN A 1 378 ? 1.610 -4.262 23.162 1.00 90.69 378 GLN A N 1
ATOM 3030 C CA . GLN A 1 378 ? 0.786 -3.293 22.442 1.00 90.69 378 GLN A CA 1
ATOM 3031 C C . GLN A 1 378 ? 1.148 -3.248 20.957 1.00 90.69 378 GLN A C 1
ATOM 3033 O O . GLN A 1 378 ? 0.257 -3.281 20.108 1.00 90.69 378 GLN A O 1
ATOM 3038 N N . LEU A 1 379 ? 2.443 -3.246 20.626 1.00 91.69 379 LEU A N 1
ATOM 3039 C CA . LEU A 1 379 ? 2.908 -3.230 19.243 1.00 91.69 379 LEU A CA 1
ATOM 3040 C C . LEU A 1 379 ? 2.523 -4.511 18.486 1.00 91.69 379 LEU A C 1
ATOM 3042 O O . LEU A 1 379 ? 2.062 -4.426 17.349 1.00 91.69 379 LEU A O 1
ATOM 3046 N N . ILE A 1 380 ? 2.642 -5.687 19.113 1.00 94.81 380 ILE A N 1
ATOM 3047 C CA . ILE A 1 380 ? 2.208 -6.972 18.534 1.00 94.81 380 ILE A CA 1
ATOM 3048 C C . ILE A 1 380 ? 0.712 -6.938 18.205 1.00 94.81 380 ILE A C 1
ATOM 3050 O O . ILE A 1 380 ? 0.318 -7.281 17.087 1.00 94.81 380 ILE A O 1
ATOM 3054 N N . ILE A 1 381 ? -0.118 -6.504 19.158 1.00 95.25 381 ILE A N 1
ATOM 3055 C CA . ILE A 1 381 ? -1.571 -6.409 18.973 1.00 95.25 381 ILE A CA 1
ATOM 3056 C C . ILE A 1 381 ? -1.905 -5.406 17.870 1.00 95.25 381 ILE A C 1
ATOM 3058 O O . ILE A 1 381 ? -2.685 -5.717 16.974 1.00 95.25 381 ILE A O 1
ATOM 3062 N N . GLN A 1 382 ? -1.281 -4.228 17.885 1.00 94.81 382 GLN A N 1
ATOM 3063 C CA . GLN A 1 382 ? -1.517 -3.186 16.890 1.00 94.81 382 GLN A CA 1
ATOM 3064 C C . GLN A 1 382 ? -1.155 -3.657 15.474 1.00 94.81 382 GLN A C 1
ATOM 3066 O O . GLN A 1 382 ? -1.914 -3.415 14.532 1.00 94.81 382 GLN A O 1
ATOM 3071 N N . VAL A 1 383 ? -0.033 -4.368 15.316 1.00 95.69 383 VAL A N 1
ATOM 3072 C CA . VAL A 1 383 ? 0.374 -4.981 14.042 1.00 95.69 383 VAL A CA 1
ATOM 3073 C C . VAL A 1 383 ? -0.665 -5.994 13.573 1.00 95.69 383 VAL A C 1
ATOM 3075 O O . VAL A 1 383 ? -1.109 -5.924 12.428 1.00 95.69 383 VAL A O 1
ATOM 3078 N N . TYR A 1 384 ? -1.080 -6.912 14.448 1.00 97.50 384 TYR A N 1
ATOM 3079 C CA . TYR A 1 384 ? -2.077 -7.928 14.117 1.00 97.50 384 TYR A CA 1
ATOM 3080 C C . TYR A 1 384 ? -3.407 -7.304 13.682 1.00 97.50 384 TYR A C 1
ATOM 3082 O O . TYR A 1 384 ? -3.905 -7.622 12.603 1.00 97.50 384 TYR A O 1
ATOM 3090 N N . LEU A 1 385 ? -3.944 -6.371 14.473 1.00 97.44 385 LEU A N 1
ATOM 3091 C CA . LEU A 1 385 ? -5.211 -5.696 14.189 1.00 97.44 385 LEU A CA 1
ATOM 3092 C C . LEU A 1 385 ? -5.152 -4.902 12.880 1.00 97.44 385 LEU A C 1
ATOM 3094 O O . LEU A 1 385 ? -6.078 -4.984 12.077 1.00 97.44 385 LEU A O 1
ATOM 3098 N N . THR A 1 386 ? -4.051 -4.189 12.620 1.00 96.62 386 THR A N 1
ATOM 3099 C CA . THR A 1 386 ? -3.870 -3.430 11.370 1.00 96.62 386 THR A CA 1
ATOM 3100 C C . THR A 1 386 ? -3.879 -4.355 10.154 1.00 96.62 386 THR A C 1
ATOM 3102 O O . THR A 1 386 ? -4.558 -4.076 9.169 1.00 96.62 386 THR A O 1
ATOM 3105 N N . VAL A 1 387 ? -3.174 -5.487 10.237 1.00 96.06 387 VAL A N 1
ATOM 3106 C CA . VAL A 1 387 ? -3.137 -6.480 9.159 1.00 96.06 387 VAL A CA 1
ATOM 3107 C C . VAL A 1 387 ? -4.517 -7.113 8.953 1.00 96.06 387 VAL A C 1
ATOM 3109 O O . VAL A 1 387 ? -4.974 -7.209 7.819 1.00 96.06 387 VAL A O 1
ATOM 3112 N N . CYS A 1 388 ? -5.224 -7.488 10.021 1.00 96.81 388 CYS A N 1
ATOM 3113 C CA . CYS A 1 388 ? -6.575 -8.049 9.911 1.00 96.81 388 CYS A CA 1
ATOM 3114 C C . CYS A 1 388 ? -7.566 -7.049 9.301 1.00 96.81 388 CYS A C 1
ATOM 3116 O O . CYS A 1 388 ? -8.349 -7.421 8.429 1.00 96.81 388 CYS A O 1
ATOM 3118 N N . LYS A 1 389 ? -7.478 -5.771 9.692 1.00 96.31 389 LYS A N 1
ATOM 3119 C CA . LYS A 1 389 ? -8.237 -4.672 9.084 1.00 96.31 389 LYS A CA 1
ATOM 3120 C C . LYS A 1 389 ? -7.974 -4.590 7.578 1.00 96.31 389 LYS A C 1
ATOM 3122 O O . LYS A 1 389 ? -8.916 -4.567 6.793 1.00 96.31 389 LYS A O 1
ATOM 3127 N N . ASP A 1 390 ? -6.704 -4.588 7.167 1.00 94.69 390 ASP A N 1
ATOM 3128 C CA . ASP A 1 390 ? -6.331 -4.546 5.748 1.00 94.69 390 ASP A CA 1
ATOM 3129 C C . ASP A 1 390 ? -6.832 -5.784 4.984 1.00 94.69 390 ASP A C 1
ATOM 3131 O O . ASP A 1 390 ? -7.251 -5.646 3.839 1.00 94.69 390 ASP A O 1
ATOM 3135 N N . ALA A 1 391 ? -6.837 -6.974 5.603 1.00 93.75 391 ALA A N 1
ATOM 3136 C CA . ALA A 1 391 ? -7.365 -8.202 4.998 1.00 93.75 391 ALA A CA 1
ATOM 3137 C C . ALA A 1 391 ? -8.862 -8.097 4.673 1.00 93.75 391 ALA A C 1
ATOM 3139 O O . ALA A 1 391 ? -9.294 -8.532 3.605 1.00 93.75 391 ALA A O 1
ATOM 3140 N N . ILE A 1 392 ? -9.643 -7.524 5.591 1.00 93.44 392 ILE A N 1
ATOM 3141 C CA . ILE A 1 392 ? -11.089 -7.330 5.428 1.00 93.44 392 ILE A CA 1
ATOM 3142 C C . ILE A 1 392 ? -11.351 -6.259 4.367 1.00 93.44 392 ILE A C 1
ATOM 3144 O O . ILE A 1 392 ? -12.109 -6.513 3.436 1.00 93.44 392 ILE A O 1
ATOM 3148 N N . MET A 1 393 ? -10.636 -5.131 4.435 1.00 93.31 393 MET A N 1
ATOM 3149 C CA . MET A 1 393 ? -10.743 -4.022 3.476 1.00 93.31 393 MET A CA 1
ATOM 3150 C C . MET A 1 393 ? -10.524 -4.469 2.021 1.00 93.31 393 MET A C 1
ATOM 3152 O O . MET A 1 393 ? -11.175 -3.979 1.103 1.00 93.31 393 MET A O 1
ATOM 3156 N N . VAL A 1 394 ? -9.606 -5.415 1.779 1.00 91.12 394 VAL A N 1
ATOM 3157 C CA . VAL A 1 394 ? -9.350 -5.954 0.427 1.00 91.12 394 VAL A CA 1
ATOM 3158 C C . VAL A 1 394 ? -10.219 -7.170 0.069 1.00 91.12 394 VAL A C 1
ATOM 3160 O O . VAL A 1 394 ? -9.978 -7.810 -0.955 1.00 91.12 394 VAL A O 1
ATOM 3163 N N . GLY A 1 395 ? -11.213 -7.507 0.896 1.00 89.12 395 GLY A N 1
ATOM 3164 C CA . GLY A 1 395 ? -12.186 -8.573 0.642 1.00 89.12 395 GLY A CA 1
ATOM 3165 C C . GLY A 1 395 ? -11.659 -9.998 0.840 1.00 89.12 395 GLY A C 1
ATOM 3166 O O . GLY A 1 395 ? -12.205 -10.932 0.258 1.00 89.12 395 GLY A O 1
ATOM 3167 N N . LEU A 1 396 ? -10.586 -10.188 1.617 1.00 89.62 396 LEU A N 1
ATOM 3168 C CA . LEU A 1 396 ? -9.998 -11.510 1.890 1.00 89.62 396 LEU A CA 1
ATOM 3169 C C . LEU A 1 396 ? -10.438 -12.113 3.232 1.00 89.62 396 LEU A C 1
ATOM 3171 O O . LEU A 1 396 ? -10.242 -13.309 3.439 1.00 89.62 396 LEU A O 1
ATOM 3175 N N . GLY A 1 397 ? -10.990 -11.304 4.141 1.00 88.75 397 GLY A N 1
ATOM 3176 C CA . GLY A 1 397 ? -11.553 -11.767 5.409 1.00 88.75 397 GLY A CA 1
ATOM 3177 C C . GLY A 1 397 ? -13.001 -12.219 5.236 1.00 88.75 397 GLY A C 1
ATOM 3178 O O . GLY A 1 397 ? -13.882 -11.384 5.030 1.00 88.75 397 GLY A O 1
ATOM 3179 N N . ASP A 1 398 ? -13.248 -13.522 5.321 1.00 86.50 398 ASP A N 1
ATOM 3180 C CA . ASP A 1 398 ? -14.601 -14.084 5.321 1.00 86.50 398 ASP A CA 1
ATOM 3181 C C . ASP A 1 398 ? -15.304 -13.918 6.679 1.00 86.50 398 ASP A C 1
ATOM 3183 O O . ASP A 1 398 ? -14.697 -13.491 7.661 1.00 86.50 398 ASP A O 1
ATOM 3187 N N . THR A 1 399 ? -16.594 -14.249 6.735 1.00 86.00 399 THR A N 1
ATOM 3188 C CA . THR A 1 399 ? -17.428 -14.113 7.942 1.00 86.00 399 THR A CA 1
ATOM 3189 C C . THR A 1 399 ? -16.878 -14.888 9.144 1.00 86.00 399 THR A C 1
ATOM 3191 O O . THR A 1 399 ? -16.879 -14.374 10.259 1.00 86.00 399 THR A O 1
ATOM 3194 N N . GLU A 1 400 ? -16.339 -16.091 8.930 1.00 87.88 400 GLU A N 1
ATOM 3195 C CA . GLU A 1 400 ? -15.738 -16.926 9.982 1.00 87.88 400 GLU A CA 1
ATOM 3196 C C . GLU A 1 400 ? -14.490 -16.271 10.592 1.00 87.88 400 GLU A C 1
ATOM 3198 O O . GLU A 1 400 ? -14.317 -16.252 11.815 1.00 87.88 400 GLU A O 1
ATOM 3203 N N . PHE A 1 401 ? -13.623 -15.708 9.748 1.00 91.25 401 PHE A N 1
ATOM 3204 C CA . PHE A 1 401 ? -12.456 -14.955 10.187 1.00 91.25 401 PHE A CA 1
ATOM 3205 C C . PHE A 1 401 ? -12.849 -13.659 10.893 1.00 91.25 401 PHE A C 1
ATOM 3207 O O . PHE A 1 401 ? -12.267 -13.324 11.925 1.00 91.25 401 PHE A O 1
ATOM 3214 N N . GLN A 1 402 ? -13.837 -12.936 10.363 1.00 91.75 402 GLN A N 1
ATOM 3215 C CA . GLN A 1 402 ? -14.329 -11.717 10.992 1.00 91.75 402 GLN A CA 1
ATOM 3216 C C . GLN A 1 402 ? -14.925 -12.005 12.378 1.00 91.75 402 GLN A C 1
ATOM 3218 O O . GLN A 1 402 ? -14.635 -11.263 13.311 1.00 91.75 402 GLN A O 1
ATOM 3223 N N . ALA A 1 403 ? -15.681 -13.095 12.547 1.00 90.44 403 ALA A N 1
ATOM 3224 C CA . ALA A 1 403 ? -16.225 -13.503 13.844 1.00 90.44 403 ALA A CA 1
ATOM 3225 C C . ALA A 1 403 ? -15.109 -13.789 14.864 1.00 90.44 403 ALA A C 1
ATOM 3227 O O . ALA A 1 403 ? -15.102 -13.200 15.943 1.00 90.44 403 ALA A O 1
ATOM 3228 N N . HIS A 1 404 ? -14.098 -14.580 14.483 1.00 92.44 404 HIS A N 1
ATOM 3229 C CA . HIS A 1 404 ? -12.919 -14.809 15.330 1.00 92.44 404 HIS A CA 1
ATOM 3230 C C . HIS A 1 404 ? -12.187 -13.507 15.679 1.00 92.44 404 HIS A C 1
ATOM 3232 O O . HI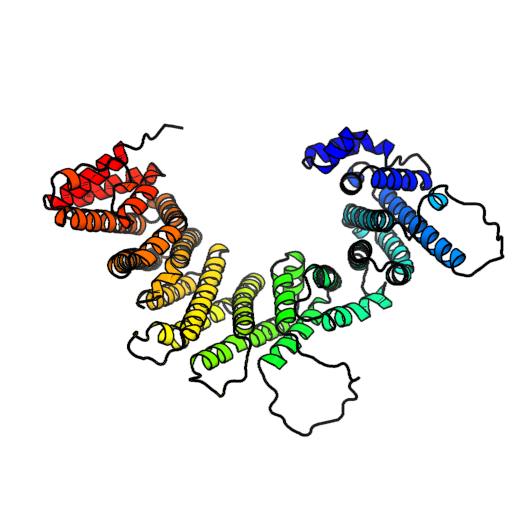S A 1 404 ? -11.693 -13.342 16.792 1.00 92.44 404 HIS A O 1
ATOM 3238 N N . LEU A 1 405 ? -12.086 -12.571 14.732 1.00 95.12 405 LEU A N 1
ATOM 3239 C CA . LEU A 1 405 ? -11.461 -11.279 14.987 1.00 95.12 405 LEU A CA 1
ATOM 3240 C C . LEU A 1 405 ? -12.263 -10.456 16.002 1.00 95.12 405 LEU A C 1
ATOM 3242 O O . LEU A 1 405 ? -11.653 -9.840 16.873 1.00 95.12 405 LEU A O 1
ATOM 3246 N N . LEU A 1 406 ? -13.597 -10.450 15.917 1.00 94.12 406 LEU A N 1
ATOM 3247 C CA . LEU A 1 406 ? -14.457 -9.769 16.890 1.00 94.12 406 LEU A CA 1
ATOM 3248 C C . LEU A 1 406 ? -14.279 -10.354 18.300 1.00 94.12 406 LEU A C 1
ATOM 3250 O O . LEU A 1 406 ? -14.170 -9.579 19.250 1.00 94.12 406 LEU A O 1
ATOM 3254 N N . ASP A 1 407 ? -14.155 -11.678 18.432 1.00 92.88 407 ASP A N 1
ATOM 3255 C CA . ASP A 1 407 ? -13.882 -12.337 19.719 1.00 92.88 407 ASP A CA 1
ATOM 3256 C C . ASP A 1 407 ? -12.532 -11.896 20.307 1.00 92.88 407 ASP A C 1
ATOM 3258 O O . ASP A 1 407 ? -12.463 -11.450 21.455 1.00 92.88 407 ASP A O 1
ATOM 3262 N N . VAL A 1 408 ? -11.469 -11.895 19.494 1.00 94.31 408 VAL A N 1
ATOM 3263 C CA . VAL A 1 408 ? -10.140 -11.412 19.915 1.00 94.31 408 VAL A CA 1
ATOM 3264 C C . VAL A 1 408 ? -10.187 -9.936 20.323 1.00 94.31 408 VAL A C 1
ATOM 3266 O O . VAL A 1 408 ? -9.586 -9.538 21.324 1.00 94.31 408 VAL A O 1
ATOM 3269 N N . ILE A 1 409 ? -10.911 -9.101 19.573 1.00 94.56 409 ILE A N 1
ATOM 3270 C CA . ILE A 1 409 ? -11.100 -7.681 19.897 1.00 94.56 409 ILE A CA 1
ATOM 3271 C C . ILE A 1 409 ? -11.826 -7.524 21.234 1.00 94.56 409 ILE A C 1
ATOM 3273 O O . ILE A 1 409 ? -11.429 -6.687 22.049 1.00 94.56 409 ILE A O 1
ATOM 3277 N N . LEU A 1 410 ? -12.861 -8.327 21.482 1.00 92.06 410 LEU A N 1
ATOM 3278 C CA . LEU A 1 410 ? -13.596 -8.311 22.740 1.00 92.06 410 LEU A CA 1
ATOM 3279 C C . LEU A 1 410 ? -12.677 -8.666 23.915 1.00 92.06 410 LEU A C 1
ATOM 3281 O O . LEU A 1 410 ? -12.665 -7.934 24.907 1.00 92.06 410 LEU A O 1
ATOM 3285 N N . SER A 1 411 ? -11.858 -9.713 23.779 1.00 91.56 411 SER A N 1
ATOM 3286 C CA . SER A 1 411 ? -10.836 -10.102 24.760 1.00 91.56 411 SER A CA 1
ATOM 3287 C C . SER A 1 411 ? -9.858 -8.952 25.047 1.00 91.56 411 SER A C 1
ATOM 3289 O O . SER A 1 411 ? -9.576 -8.645 26.206 1.00 91.56 411 SER A O 1
ATOM 3291 N N . ILE A 1 412 ? -9.387 -8.244 24.012 1.00 91.44 412 ILE A N 1
ATOM 3292 C CA . ILE A 1 412 ? -8.493 -7.082 24.166 1.00 91.44 412 ILE A CA 1
ATOM 3293 C C . ILE A 1 412 ? -9.188 -5.932 24.908 1.00 91.44 412 ILE A C 1
ATOM 3295 O O . ILE A 1 412 ? -8.607 -5.335 25.819 1.00 91.44 412 ILE A O 1
ATOM 3299 N N . MET A 1 413 ? -10.438 -5.634 24.554 1.00 88.62 413 MET A N 1
ATOM 3300 C CA . MET A 1 413 ? -11.223 -4.545 25.142 1.00 88.62 413 MET A CA 1
ATOM 3301 C C . MET A 1 413 ? -11.607 -4.780 26.605 1.00 88.62 413 MET A C 1
ATOM 3303 O O . MET A 1 413 ? -11.856 -3.818 27.333 1.00 88.62 413 MET A O 1
ATOM 3307 N N . GLN A 1 414 ? -11.640 -6.034 27.057 1.00 86.12 414 GLN A N 1
ATOM 3308 C CA . GLN A 1 414 ? -11.857 -6.362 28.467 1.00 86.12 414 GLN A CA 1
ATOM 3309 C C . GLN A 1 414 ? -10.659 -5.988 29.356 1.00 86.12 414 GLN A C 1
ATOM 3311 O O . GLN A 1 414 ? -10.816 -5.871 30.572 1.00 86.12 414 GLN A O 1
ATOM 3316 N N . THR A 1 415 ? -9.480 -5.742 28.777 1.00 83.94 415 THR A N 1
ATOM 3317 C CA . THR A 1 415 ? -8.295 -5.309 29.530 1.00 83.94 415 THR A CA 1
ATOM 3318 C C . THR A 1 415 ? -8.349 -3.814 29.869 1.00 83.94 415 THR A C 1
ATOM 3320 O O . THR A 1 415 ? -8.759 -2.994 29.048 1.00 83.94 415 THR A O 1
ATOM 3323 N N . GLU A 1 416 ? -7.880 -3.407 31.059 1.00 74.69 416 GLU A N 1
ATOM 3324 C CA . GLU A 1 416 ? -7.871 -1.979 31.444 1.00 74.69 416 GLU A CA 1
ATOM 3325 C C . GLU A 1 416 ? -7.015 -1.112 30.507 1.00 74.69 416 GLU A C 1
ATOM 3327 O O . GLU A 1 416 ? -7.297 0.073 30.305 1.00 74.69 416 GLU A O 1
ATOM 3332 N N . ARG A 1 417 ? -5.975 -1.706 29.915 1.00 79.00 417 ARG A N 1
ATOM 3333 C CA . ARG A 1 417 ? -5.060 -1.036 28.991 1.00 79.00 417 ARG A CA 1
ATOM 3334 C C . ARG A 1 417 ? -5.482 -1.152 27.529 1.00 79.00 417 ARG A C 1
ATOM 3336 O O . ARG A 1 417 ? -4.869 -0.480 26.716 1.00 79.00 417 ARG A O 1
ATOM 3343 N N . GLY A 1 418 ? -6.539 -1.890 27.181 1.00 83.06 418 GLY A N 1
ATOM 3344 C CA . GLY A 1 418 ? -6.978 -2.121 25.794 1.00 83.06 418 GLY A CA 1
ATOM 3345 C C . GLY A 1 418 ? -7.343 -0.859 25.001 1.00 83.06 418 GLY A C 1
ATOM 3346 O O . GLY A 1 418 ? -7.412 -0.897 23.776 1.00 83.06 418 GLY A O 1
ATOM 3347 N N . CYS A 1 419 ? -7.499 0.287 25.671 1.00 87.25 419 CYS A N 1
ATOM 3348 C CA . CYS A 1 419 ? -7.846 1.570 25.058 1.00 87.25 419 CYS A CA 1
ATOM 3349 C C . CYS A 1 419 ? -6.897 2.013 23.927 1.00 87.25 419 CYS A C 1
ATOM 3351 O O . CYS A 1 419 ? -7.334 2.727 23.027 1.00 87.25 419 CYS A O 1
ATOM 3353 N N . PHE A 1 420 ? -5.620 1.598 23.948 1.00 88.50 420 PHE A N 1
ATOM 3354 C CA . PHE A 1 420 ? -4.626 2.021 22.948 1.00 88.50 420 PHE A CA 1
ATOM 3355 C C . PHE A 1 420 ? -5.013 1.638 21.511 1.00 88.50 420 PHE A C 1
ATOM 3357 O O . PHE A 1 420 ? -4.629 2.329 20.571 1.00 88.50 420 PHE A O 1
ATOM 3364 N N . CYS A 1 421 ? -5.772 0.551 21.329 1.00 93.38 421 CYS A N 1
ATOM 3365 C CA . CYS A 1 421 ? -6.118 0.040 20.004 1.00 93.38 421 CYS A CA 1
ATOM 3366 C C . CYS A 1 421 ? -7.453 0.572 19.460 1.00 93.38 421 CYS A C 1
ATOM 3368 O O . CYS A 1 421 ? -7.770 0.303 18.303 1.00 93.38 421 CYS A O 1
ATOM 3370 N N . ILE A 1 422 ? -8.213 1.359 20.238 1.00 95.00 422 ILE A N 1
ATOM 3371 C CA . ILE A 1 422 ? -9.559 1.835 19.869 1.00 95.00 422 ILE A CA 1
ATOM 3372 C C . ILE A 1 422 ? -9.627 2.491 18.476 1.00 95.00 422 ILE A C 1
ATOM 3374 O O . ILE A 1 422 ? -10.551 2.148 17.736 1.00 95.00 422 ILE A O 1
ATOM 3378 N N . PRO A 1 423 ? -8.693 3.377 18.062 1.00 95.69 423 PRO A N 1
ATOM 3379 C CA . PRO A 1 423 ? -8.722 3.935 16.708 1.00 95.69 423 PRO A CA 1
ATOM 3380 C C . PRO A 1 423 ? -8.725 2.850 15.620 1.00 95.69 423 PRO A C 1
ATOM 3382 O O . PRO A 1 423 ? -9.501 2.919 14.671 1.00 95.69 423 PRO A O 1
ATOM 3385 N N . THR A 1 424 ? -7.909 1.808 15.792 1.00 96.69 424 THR A N 1
ATOM 3386 C CA . THR A 1 424 ? -7.830 0.656 14.883 1.00 96.69 424 THR A CA 1
ATOM 3387 C C . THR A 1 424 ? -9.098 -0.186 14.931 1.00 96.69 424 THR A C 1
ATOM 3389 O O . THR A 1 424 ? -9.560 -0.645 13.891 1.00 96.69 424 THR A O 1
ATOM 3392 N N . LEU A 1 425 ? -9.676 -0.376 16.122 1.00 96.25 425 LEU A N 1
ATOM 3393 C CA . LEU A 1 425 ? -10.911 -1.140 16.294 1.00 96.25 425 LEU A CA 1
ATOM 3394 C C . LEU A 1 425 ? -12.086 -0.488 15.568 1.00 96.25 425 LEU A C 1
ATOM 3396 O O . LEU A 1 425 ? -12.829 -1.186 14.890 1.00 96.25 425 LEU A O 1
ATOM 3400 N N . LEU A 1 426 ? -12.221 0.839 15.646 1.00 96.75 426 LEU A N 1
ATOM 3401 C CA . LEU A 1 426 ? -13.246 1.576 14.901 1.00 96.75 426 LEU A CA 1
ATOM 3402 C C . LEU A 1 426 ? -13.103 1.370 13.388 1.00 96.75 426 LEU A C 1
ATOM 3404 O O . LEU A 1 426 ? -14.098 1.110 12.713 1.00 96.75 426 LEU A O 1
ATOM 3408 N N . CYS A 1 427 ? -11.871 1.403 12.867 1.00 97.06 427 CYS A N 1
ATOM 3409 C CA . CYS A 1 427 ? -11.618 1.063 11.469 1.00 97.06 427 CYS A CA 1
ATOM 3410 C C . CYS A 1 427 ? -12.023 -0.384 11.159 1.00 97.06 427 CYS A C 1
ATOM 3412 O O . CYS A 1 427 ? -12.670 -0.617 10.150 1.00 97.06 427 CYS A O 1
ATOM 3414 N N . ILE A 1 428 ? -11.698 -1.356 12.019 1.00 96.69 428 ILE A N 1
ATOM 3415 C CA . ILE A 1 428 ? -12.091 -2.760 11.806 1.00 96.69 428 ILE A CA 1
ATOM 3416 C C . ILE A 1 428 ? -13.612 -2.909 11.761 1.00 96.69 428 ILE A C 1
ATOM 3418 O O . ILE A 1 428 ? -14.118 -3.535 10.838 1.00 96.69 428 ILE A O 1
ATOM 3422 N N . LEU A 1 429 ? -14.344 -2.323 12.715 1.00 94.88 429 LEU A N 1
ATOM 3423 C CA . LEU A 1 429 ? -15.808 -2.397 12.737 1.00 94.88 429 LEU A CA 1
ATOM 3424 C C . LEU A 1 429 ? -16.419 -1.794 11.465 1.00 94.88 429 LEU A C 1
ATOM 3426 O O . LEU A 1 429 ? -17.362 -2.355 10.915 1.00 94.88 429 LEU A O 1
ATOM 3430 N N . LYS A 1 430 ? -15.852 -0.690 10.965 1.00 93.94 430 LYS A N 1
ATOM 3431 C CA . LYS A 1 430 ? -16.244 -0.084 9.687 1.00 93.94 430 LYS A CA 1
ATOM 3432 C C . LYS A 1 430 ? -16.015 -1.046 8.513 1.00 93.94 430 LYS A C 1
ATOM 3434 O O . LYS A 1 430 ? -16.961 -1.322 7.780 1.00 93.94 430 LYS A O 1
ATOM 3439 N N . GLU A 1 431 ? -14.800 -1.579 8.359 1.00 94.12 431 GLU A N 1
ATOM 3440 C CA . GLU A 1 431 ? -14.469 -2.507 7.263 1.00 94.12 431 GLU A CA 1
ATOM 3441 C C . GLU A 1 431 ? -15.323 -3.784 7.322 1.00 94.12 431 GLU A C 1
ATOM 3443 O O . GLU A 1 431 ? -15.717 -4.326 6.294 1.00 94.12 431 GLU A O 1
ATOM 3448 N N . ILE A 1 432 ? -15.652 -4.251 8.526 1.00 91.19 432 ILE A N 1
ATOM 3449 C CA . ILE A 1 432 ? -16.530 -5.400 8.744 1.00 91.19 432 ILE A CA 1
ATOM 3450 C C . ILE A 1 432 ? -17.953 -5.132 8.234 1.00 91.19 432 ILE A C 1
ATOM 3452 O O . ILE A 1 432 ? -18.518 -5.981 7.541 1.00 91.19 432 ILE A O 1
ATOM 3456 N N . ILE A 1 433 ? -18.533 -3.968 8.544 1.00 88.69 433 ILE A N 1
ATOM 3457 C CA . ILE A 1 433 ? -19.865 -3.589 8.043 1.00 88.69 433 ILE A CA 1
ATOM 3458 C C . ILE A 1 433 ? -19.850 -3.528 6.511 1.00 88.69 433 ILE A C 1
ATOM 3460 O O . ILE A 1 433 ? -20.742 -4.074 5.864 1.00 88.69 433 ILE A O 1
ATOM 3464 N N . GLU A 1 434 ? -18.820 -2.916 5.922 1.00 88.62 434 GLU A N 1
ATOM 3465 C CA . GLU A 1 434 ? -18.679 -2.814 4.464 1.00 88.62 434 GLU A CA 1
ATOM 3466 C C . GLU A 1 434 ? -18.512 -4.193 3.804 1.00 88.62 434 GLU A C 1
ATOM 3468 O O . GLU A 1 434 ? -19.160 -4.489 2.796 1.00 88.62 434 GLU A O 1
ATOM 3473 N N . ALA A 1 435 ? -17.707 -5.080 4.394 1.00 86.50 435 ALA A N 1
ATOM 3474 C CA . ALA A 1 435 ? -17.508 -6.437 3.893 1.00 86.50 435 ALA A CA 1
ATOM 3475 C C . ALA A 1 435 ? -18.785 -7.289 3.986 1.00 86.50 435 ALA A C 1
ATOM 3477 O O . ALA A 1 435 ? -19.138 -7.968 3.022 1.00 86.50 435 ALA A O 1
ATOM 3478 N N . SER A 1 436 ? -19.514 -7.213 5.102 1.00 78.12 436 SER A N 1
ATOM 3479 C CA . SER A 1 436 ? -20.735 -8.005 5.341 1.00 78.12 436 SER A CA 1
ATOM 3480 C C . SER A 1 436 ? -21.856 -7.705 4.351 1.00 78.12 436 SER A C 1
ATOM 3482 O O . SER A 1 436 ? -22.711 -8.547 4.118 1.00 78.12 436 SER A O 1
ATOM 3484 N N . LEU A 1 437 ? -21.853 -6.510 3.763 1.00 71.00 437 LEU A N 1
ATOM 3485 C CA . LEU A 1 437 ? -22.868 -6.066 2.807 1.00 71.00 437 LEU A CA 1
ATOM 3486 C C . LEU A 1 437 ? -22.488 -6.351 1.350 1.00 71.00 437 LEU A C 1
ATOM 3488 O O . LEU A 1 437 ? -23.353 -6.384 0.478 1.00 71.00 437 LEU A O 1
ATOM 3492 N N . THR A 1 438 ? -21.199 -6.566 1.073 1.00 72.38 438 THR A N 1
ATOM 3493 C CA . THR A 1 438 ? -20.727 -7.021 -0.248 1.00 72.38 438 THR A CA 1
ATOM 3494 C C . THR A 1 438 ? -20.798 -8.538 -0.396 1.00 72.38 438 THR A C 1
ATOM 3496 O O . THR A 1 438 ? -20.943 -9.048 -1.509 1.00 72.38 438 THR A O 1
ATOM 3499 N N . GLN A 1 439 ? -20.712 -9.262 0.718 1.00 65.19 439 GLN A N 1
ATOM 3500 C CA . GLN A 1 439 ? -20.930 -10.698 0.784 1.00 65.19 439 GLN A CA 1
ATOM 3501 C C . GLN A 1 439 ? -22.440 -10.922 0.937 1.00 65.19 439 GLN A C 1
ATOM 3503 O O . GLN A 1 439 ? -23.020 -10.516 1.934 1.00 65.19 439 GLN A O 1
ATOM 3508 N N . ASN A 1 440 ? -23.106 -11.529 -0.051 1.00 53.94 440 ASN A N 1
ATOM 3509 C CA . ASN A 1 440 ? -24.504 -11.955 0.093 1.00 53.94 440 ASN A CA 1
ATOM 3510 C C . ASN A 1 440 ? -24.560 -13.066 1.157 1.00 53.94 440 ASN A C 1
ATOM 3512 O O . ASN A 1 440 ? -24.473 -14.239 0.807 1.00 53.94 440 ASN A O 1
ATOM 3516 N N . ILE A 1 441 ? -24.604 -12.710 2.444 1.00 57.62 441 ILE A N 1
ATOM 3517 C CA . ILE A 1 441 ? -24.712 -13.682 3.534 1.00 57.62 441 ILE A CA 1
ATOM 3518 C C . ILE A 1 441 ? -26.051 -14.407 3.354 1.00 57.62 441 ILE A C 1
ATOM 3520 O O . ILE A 1 441 ? -27.111 -13.785 3.395 1.00 57.62 441 ILE A O 1
ATOM 3524 N N . ASP A 1 442 ? -25.985 -15.716 3.099 1.00 51.53 442 ASP A N 1
ATOM 3525 C CA . ASP A 1 442 ? -27.108 -16.546 2.636 1.00 51.53 442 ASP A CA 1
ATOM 3526 C C . ASP A 1 442 ? -28.248 -16.692 3.675 1.00 51.53 442 ASP A C 1
ATOM 3528 O O . ASP A 1 442 ? -29.331 -17.176 3.336 1.00 51.53 442 ASP A O 1
ATOM 3532 N N . THR A 1 443 ? -28.046 -16.254 4.927 1.00 60.56 443 THR A N 1
ATOM 3533 C CA . THR A 1 443 ? -29.052 -16.301 6.003 1.00 60.56 443 THR A CA 1
ATOM 3534 C C . THR A 1 443 ? -29.088 -15.027 6.853 1.00 60.56 443 THR A C 1
ATOM 3536 O O . THR A 1 443 ? -28.077 -14.619 7.423 1.00 60.56 443 THR A O 1
ATOM 3539 N N . ASP A 1 444 ? -30.290 -14.466 7.008 1.00 65.50 444 ASP A N 1
ATOM 3540 C CA . ASP A 1 444 ? -30.605 -13.248 7.782 1.00 65.50 444 ASP A CA 1
ATOM 3541 C C . ASP A 1 444 ? -30.182 -13.349 9.270 1.00 65.50 444 ASP A C 1
ATOM 3543 O O . ASP A 1 444 ? -29.775 -12.372 9.893 1.00 65.50 444 ASP A O 1
ATOM 3547 N N . GLU A 1 445 ? -30.195 -14.558 9.843 1.00 71.75 445 GLU A N 1
ATOM 3548 C CA . GLU A 1 445 ? -29.912 -14.809 11.268 1.00 71.75 445 GLU A CA 1
ATOM 3549 C C . GLU A 1 445 ? -28.410 -14.761 11.627 1.00 71.75 445 GLU A C 1
ATOM 3551 O O . GLU A 1 445 ? -28.026 -14.203 12.663 1.00 71.75 445 GLU A O 1
ATOM 3556 N N . GLU A 1 446 ? -27.537 -15.290 10.762 1.00 68.75 446 GLU A N 1
ATOM 3557 C CA . GLU A 1 446 ? -26.078 -15.210 10.943 1.00 68.75 446 GLU A CA 1
ATOM 3558 C C . GLU A 1 446 ? -25.590 -13.766 10.802 1.00 68.75 446 GLU A C 1
ATOM 3560 O O . GLU A 1 446 ? -24.818 -13.282 11.635 1.00 68.75 446 GLU A O 1
ATOM 3565 N N . LEU A 1 447 ? -26.112 -13.050 9.799 1.00 74.81 447 LEU A N 1
ATOM 3566 C CA . LEU A 1 447 ? -25.856 -11.625 9.615 1.00 74.81 447 LEU A CA 1
ATOM 3567 C C . LEU A 1 447 ? -26.329 -10.829 10.841 1.00 74.81 447 LEU A C 1
ATOM 3569 O O . LEU A 1 447 ? -25.574 -10.006 11.351 1.00 74.81 447 LEU A O 1
ATOM 3573 N N . ALA A 1 448 ? -27.527 -11.101 11.371 1.00 77.06 448 ALA A N 1
ATOM 3574 C CA . ALA A 1 448 ? -28.048 -10.415 12.554 1.00 77.06 448 ALA A CA 1
ATOM 3575 C C . ALA A 1 448 ? -27.176 -10.626 13.806 1.00 77.06 448 ALA A C 1
ATOM 3577 O O . ALA A 1 448 ? -26.871 -9.665 14.516 1.00 77.06 448 ALA A O 1
ATOM 3578 N N . THR A 1 449 ? -26.730 -11.859 14.062 1.00 79.62 449 THR A N 1
ATOM 3579 C CA . THR A 1 449 ? -25.844 -12.187 15.198 1.00 79.62 449 THR A CA 1
ATOM 3580 C C . THR A 1 449 ? -24.514 -11.444 15.090 1.00 79.62 449 THR A C 1
ATOM 3582 O O . THR A 1 449 ? -24.010 -10.868 16.057 1.00 79.62 449 THR A O 1
ATOM 3585 N N . PHE A 1 450 ? -23.964 -11.419 13.883 1.00 78.75 450 PHE A N 1
ATOM 3586 C CA . PHE A 1 450 ? -22.697 -10.780 13.582 1.00 78.75 450 PHE A CA 1
ATOM 3587 C C . PHE A 1 450 ? -22.765 -9.249 13.727 1.00 78.75 450 PHE A C 1
ATOM 3589 O O . PHE A 1 450 ? -21.934 -8.621 14.385 1.00 78.75 450 PHE A O 1
ATOM 3596 N N . LEU A 1 451 ? -23.826 -8.650 13.198 1.00 81.38 451 LEU A N 1
ATOM 3597 C CA . LEU A 1 451 ? -24.146 -7.234 13.334 1.00 81.38 451 LEU A CA 1
ATOM 3598 C C . LEU A 1 451 ? -24.394 -6.815 14.796 1.00 81.38 451 LEU A C 1
ATOM 3600 O O . LEU A 1 451 ? -23.947 -5.748 15.224 1.00 81.38 451 LEU A O 1
ATOM 3604 N N . HIS A 1 452 ? -25.030 -7.675 15.593 1.00 86.19 452 HIS A N 1
ATOM 3605 C CA . HIS A 1 452 ? -25.179 -7.464 17.032 1.00 86.19 452 HIS A CA 1
ATOM 3606 C C . HIS A 1 452 ? -23.818 -7.441 17.752 1.00 86.19 452 HIS A C 1
ATOM 3608 O O . HIS A 1 452 ? -23.594 -6.599 18.624 1.00 86.19 452 HIS A O 1
ATOM 3614 N N . ALA A 1 453 ? -22.873 -8.311 17.376 1.00 89.75 453 ALA A N 1
ATOM 3615 C CA . ALA A 1 453 ? -21.520 -8.293 17.939 1.00 89.75 453 ALA A CA 1
ATOM 3616 C C . ALA A 1 453 ? -20.779 -6.977 17.627 1.00 89.75 453 ALA A C 1
ATOM 3618 O O . ALA A 1 453 ? -20.130 -6.410 18.511 1.00 89.75 453 ALA A O 1
ATOM 3619 N N . VAL A 1 454 ? -20.936 -6.442 16.409 1.00 90.50 454 VAL A N 1
ATOM 3620 C CA . VAL A 1 454 ? -20.398 -5.126 16.016 1.00 90.50 454 VAL A CA 1
ATOM 3621 C C . VAL A 1 454 ? -20.968 -4.005 16.892 1.00 90.50 454 VAL A C 1
ATOM 3623 O O . VAL A 1 454 ? -20.205 -3.195 17.424 1.00 90.50 454 VAL A O 1
ATOM 3626 N N . GLN A 1 455 ? -22.288 -3.976 17.095 1.00 91.06 455 GLN A N 1
ATOM 3627 C CA . GLN A 1 455 ? -22.942 -2.996 17.970 1.00 91.06 455 GLN A CA 1
ATOM 3628 C C . GLN A 1 455 ? -22.443 -3.107 19.420 1.00 91.06 455 GLN A C 1
ATOM 3630 O O . GLN A 1 455 ? -22.079 -2.099 20.030 1.00 91.06 455 GLN A O 1
ATOM 3635 N N . ALA A 1 456 ? -22.389 -4.322 19.970 1.00 92.81 456 ALA A N 1
ATOM 3636 C CA . ALA A 1 456 ? -21.941 -4.556 21.340 1.00 92.81 456 ALA A CA 1
ATOM 3637 C C . ALA A 1 456 ? -20.490 -4.090 21.555 1.00 92.81 456 ALA A C 1
ATOM 3639 O O . ALA A 1 456 ? -20.168 -3.472 22.573 1.00 92.81 456 ALA A O 1
ATOM 3640 N N . LEU A 1 457 ? -19.612 -4.329 20.578 1.00 93.69 457 LEU A N 1
ATOM 3641 C CA . LEU A 1 457 ? -18.234 -3.843 20.612 1.00 93.69 457 LEU A CA 1
ATOM 3642 C C . LEU A 1 457 ? -18.144 -2.321 20.503 1.00 93.69 457 LEU A C 1
ATOM 3644 O O . LEU A 1 457 ? -17.363 -1.712 21.235 1.00 93.69 457 LEU A O 1
ATOM 3648 N N . PHE A 1 458 ? -18.964 -1.692 19.660 1.00 95.50 458 PHE A N 1
ATOM 3649 C CA . PHE A 1 458 ? -19.036 -0.234 19.582 1.00 95.50 458 PHE A CA 1
ATOM 3650 C C . PHE A 1 458 ? -19.447 0.395 20.924 1.00 95.50 458 PHE A C 1
ATOM 3652 O O . PHE A 1 458 ? -18.810 1.345 21.390 1.00 95.50 458 PHE A O 1
ATOM 3659 N N . GLN A 1 459 ? -20.435 -0.186 21.608 1.00 94.62 459 GLN A N 1
ATOM 3660 C CA . GLN A 1 459 ? -20.810 0.231 22.959 1.00 94.62 459 GLN A CA 1
ATOM 3661 C C . GLN A 1 459 ? -19.637 0.105 23.940 1.00 94.62 459 GLN A C 1
ATOM 3663 O O . GLN A 1 459 ? -19.343 1.048 24.679 1.00 94.62 459 GLN A O 1
ATOM 3668 N N . LYS A 1 460 ? -18.908 -1.018 23.918 1.00 93.38 460 LYS A N 1
ATOM 3669 C CA . LYS A 1 460 ? -17.724 -1.213 24.772 1.00 93.38 460 LYS A CA 1
ATOM 3670 C C . LYS A 1 460 ? -16.612 -0.209 24.478 1.00 93.38 460 LYS A C 1
ATOM 3672 O O . LYS A 1 460 ? -15.936 0.226 25.411 1.00 93.38 460 LYS A O 1
ATOM 3677 N N . ILE A 1 461 ? -16.439 0.192 23.218 1.00 94.56 461 ILE A N 1
ATOM 3678 C CA . ILE A 1 461 ? -15.503 1.251 22.831 1.00 94.56 461 ILE A CA 1
ATOM 3679 C C . ILE A 1 461 ? -15.874 2.569 23.521 1.00 94.56 461 ILE A C 1
ATOM 3681 O O . ILE A 1 461 ? -15.025 3.136 24.211 1.00 94.56 461 ILE A O 1
ATOM 3685 N N . LEU A 1 462 ? -17.124 3.037 23.410 1.00 94.44 462 LEU A N 1
ATOM 3686 C CA . LEU A 1 462 ? -17.529 4.302 24.040 1.00 94.44 462 LEU A CA 1
ATOM 3687 C C . LEU A 1 462 ? -17.481 4.238 25.573 1.00 94.44 462 LEU A C 1
ATOM 3689 O O . LEU A 1 462 ? -17.003 5.181 26.207 1.00 94.44 462 LEU A O 1
ATOM 3693 N N . GLU A 1 463 ? -17.896 3.120 26.179 1.00 92.88 463 GLU A N 1
ATOM 3694 C CA . GLU A 1 463 ? -17.763 2.894 27.626 1.00 92.88 463 GLU A CA 1
ATOM 3695 C C . GLU A 1 463 ? -16.299 2.995 28.083 1.00 92.88 463 GLU A C 1
ATOM 3697 O O . GLU A 1 463 ? -16.005 3.569 29.137 1.00 92.88 463 GLU A O 1
ATOM 3702 N N . SER A 1 464 ? -15.373 2.451 27.289 1.00 91.88 464 SER A N 1
ATOM 3703 C CA . SER A 1 464 ? -13.938 2.481 27.567 1.00 91.88 464 SER A CA 1
ATOM 3704 C C . SER A 1 464 ? -13.362 3.897 27.467 1.00 91.88 464 SER A C 1
ATOM 3706 O O . SER A 1 464 ? -12.661 4.344 28.379 1.00 91.88 464 SER A O 1
ATOM 3708 N N . VAL A 1 465 ? -13.741 4.657 26.431 1.00 93.19 465 VAL A N 1
ATOM 3709 C CA . VAL A 1 465 ? -13.365 6.075 26.272 1.00 93.19 465 VAL A CA 1
ATOM 3710 C C . VAL A 1 465 ? -13.873 6.907 27.454 1.00 93.19 465 VAL A C 1
ATOM 3712 O O . VAL A 1 465 ? -13.090 7.611 28.096 1.00 93.19 465 VAL A O 1
ATOM 3715 N N . ALA A 1 466 ? -15.157 6.776 27.804 1.00 92.56 466 ALA A N 1
ATOM 3716 C CA . ALA A 1 466 ? -15.762 7.473 28.939 1.00 92.56 466 ALA A CA 1
ATOM 3717 C C . ALA A 1 466 ? -15.059 7.131 30.265 1.00 92.56 466 ALA A C 1
ATOM 3719 O O . ALA A 1 466 ? -14.775 8.006 31.090 1.00 92.56 466 ALA A O 1
ATOM 3720 N N . ARG A 1 467 ? -14.718 5.852 30.466 1.00 91.00 467 ARG A N 1
ATOM 3721 C CA . ARG A 1 467 ? -13.973 5.392 31.643 1.00 91.00 467 ARG A CA 1
ATOM 3722 C C . ARG A 1 467 ? -12.566 5.987 31.693 1.00 91.00 467 ARG A C 1
ATOM 3724 O O . ARG A 1 467 ? -12.157 6.420 32.773 1.00 91.00 467 ARG A O 1
ATOM 3731 N N . ARG A 1 468 ? -11.839 6.032 30.568 1.00 90.44 468 ARG A N 1
ATOM 3732 C CA . ARG A 1 468 ? -10.484 6.608 30.498 1.00 90.44 468 ARG A CA 1
ATOM 3733 C C . ARG A 1 468 ? -10.511 8.098 30.814 1.00 90.44 468 ARG A C 1
ATOM 3735 O O . ARG A 1 468 ? -9.751 8.524 31.671 1.00 90.44 468 ARG A O 1
ATOM 3742 N N . LEU A 1 469 ? -11.452 8.856 30.249 1.00 91.31 469 LEU A N 1
ATOM 3743 C CA . LEU A 1 469 ? -11.646 10.280 30.562 1.00 91.31 469 LEU A CA 1
ATOM 3744 C C . LEU A 1 469 ? -11.895 10.538 32.048 1.00 91.31 469 LEU A C 1
ATOM 3746 O O . LEU A 1 469 ? -11.402 11.522 32.600 1.00 91.31 469 LEU A O 1
ATOM 3750 N N . ARG A 1 470 ? -12.651 9.650 32.704 1.00 89.00 470 ARG A N 1
ATOM 3751 C CA . ARG A 1 470 ? -12.955 9.764 34.132 1.00 89.00 470 ARG A CA 1
ATOM 3752 C C . ARG A 1 470 ? -11.768 9.400 35.028 1.00 89.00 470 ARG A C 1
ATOM 3754 O O . ARG A 1 470 ? -11.593 10.049 36.055 1.00 89.00 470 ARG A O 1
ATOM 3761 N N . LYS A 1 471 ? -11.006 8.352 34.688 1.00 89.50 471 LYS A N 1
ATOM 3762 C CA . LYS A 1 471 ? -9.873 7.862 35.499 1.00 89.50 471 LYS A CA 1
ATOM 3763 C C . LYS A 1 471 ? -8.575 8.647 35.243 1.00 89.50 471 LYS A C 1
ATOM 3765 O O . LYS A 1 471 ? -7.884 8.984 36.194 1.00 89.50 471 LYS A O 1
ATOM 3770 N N . GLN A 1 472 ? -8.250 8.931 33.981 1.00 88.50 472 GLN A N 1
ATOM 3771 C CA . GLN A 1 472 ? -6.994 9.532 33.511 1.00 88.50 472 GLN A CA 1
ATOM 3772 C C . GLN A 1 472 ? -7.302 10.592 32.444 1.00 88.50 472 GLN A C 1
ATOM 3774 O O . GLN A 1 472 ? -7.317 10.317 31.244 1.00 88.50 472 GLN A O 1
ATOM 3779 N N . ARG A 1 473 ? -7.593 11.820 32.890 1.00 89.88 473 ARG A N 1
ATOM 3780 C CA . ARG A 1 473 ? -8.165 12.876 32.037 1.00 89.88 473 ARG A CA 1
ATOM 3781 C C . ARG A 1 473 ? -7.299 13.228 30.825 1.00 89.88 473 ARG A C 1
ATOM 3783 O O . ARG A 1 473 ? -7.842 13.350 29.734 1.00 89.88 473 ARG A O 1
ATOM 3790 N N . GLU A 1 474 ? -5.989 13.390 30.995 1.00 92.12 474 GLU A N 1
ATOM 3791 C CA . GLU A 1 474 ? -5.084 13.791 29.903 1.00 92.12 474 GLU A CA 1
ATOM 3792 C C . GLU A 1 474 ? -5.002 12.729 28.802 1.00 92.12 474 GLU A C 1
ATOM 3794 O O . GLU A 1 474 ? -5.232 13.024 27.631 1.00 92.12 474 GLU A O 1
ATOM 3799 N N . GLU A 1 475 ? -4.772 11.473 29.179 1.00 88.88 475 GLU A N 1
ATOM 3800 C CA . GLU A 1 475 ? -4.748 10.350 28.240 1.00 88.88 475 GLU A CA 1
ATOM 3801 C C . GLU A 1 475 ? -6.120 10.106 27.601 1.00 88.88 475 GLU A C 1
ATOM 3803 O O . GLU A 1 475 ? -6.215 9.781 26.420 1.00 88.88 475 GLU A O 1
ATOM 3808 N N . GLY A 1 476 ? -7.204 10.311 28.357 1.00 91.56 476 GLY A N 1
ATOM 3809 C CA . GLY A 1 476 ? -8.563 10.277 27.826 1.00 91.56 476 GLY A CA 1
ATOM 3810 C C . GLY A 1 476 ? -8.800 11.351 26.762 1.00 91.56 476 GLY A C 1
ATOM 3811 O O . GLY A 1 476 ? -9.412 11.066 25.735 1.00 91.56 476 GLY A O 1
ATOM 3812 N N . LEU A 1 477 ? -8.284 12.569 26.957 1.00 93.25 477 LEU A N 1
ATOM 3813 C CA . LEU A 1 477 ? -8.363 13.637 25.957 1.00 93.25 477 LEU A CA 1
ATOM 3814 C C . LEU A 1 477 ? -7.526 13.316 24.713 1.00 93.25 477 LEU A C 1
ATOM 3816 O O . LEU A 1 477 ? -7.984 13.571 23.599 1.00 93.25 477 LEU A O 1
ATOM 3820 N N . GLN A 1 478 ? -6.335 12.733 24.871 1.00 93.62 478 GLN A N 1
ATOM 3821 C CA . GLN A 1 478 ? -5.527 12.264 23.737 1.00 93.62 478 GLN A CA 1
ATOM 3822 C C . GLN A 1 478 ? -6.253 11.169 22.944 1.00 93.62 478 GLN A C 1
ATOM 3824 O O . GLN A 1 478 ? -6.281 11.212 21.714 1.00 93.62 478 GLN A O 1
ATOM 3829 N N . LEU A 1 479 ? -6.896 10.231 23.644 1.00 93.50 479 LEU A N 1
ATOM 3830 C CA . LEU A 1 479 ? -7.715 9.187 23.036 1.00 93.50 479 LEU A CA 1
ATOM 3831 C C . LEU A 1 479 ? -8.912 9.770 22.275 1.00 93.50 479 LEU A C 1
ATOM 3833 O O . LEU A 1 479 ? -9.163 9.360 21.149 1.00 93.50 479 LEU A O 1
ATOM 3837 N N . ILE A 1 480 ? -9.619 10.757 22.836 1.00 93.81 480 ILE A N 1
ATOM 3838 C CA . ILE A 1 480 ? -10.690 11.466 22.116 1.00 93.81 480 ILE A CA 1
ATOM 3839 C C . ILE A 1 480 ? -10.174 12.028 20.787 1.00 93.81 480 ILE A C 1
ATOM 3841 O O . ILE A 1 480 ? -10.822 11.853 19.757 1.00 93.81 480 ILE A O 1
ATOM 3845 N N . HIS A 1 481 ? -9.022 12.705 20.800 1.00 93.12 481 HIS A N 1
ATOM 3846 C CA . HIS A 1 481 ? -8.462 13.309 19.589 1.00 93.12 481 HIS A CA 1
ATOM 3847 C C . HIS A 1 481 ? -8.099 12.249 18.544 1.00 93.12 481 HIS A C 1
ATOM 3849 O O . HIS A 1 481 ? -8.361 12.448 17.359 1.00 93.12 481 HIS A O 1
ATOM 3855 N N . SER A 1 482 ? -7.542 11.109 18.966 1.00 94.75 482 SER A N 1
ATOM 3856 C CA . SER A 1 482 ? -7.140 10.044 18.041 1.00 94.75 482 SER A CA 1
ATOM 3857 C C . SER A 1 482 ? -8.322 9.303 17.408 1.00 94.75 482 SER A C 1
ATOM 3859 O O . SER A 1 482 ? -8.178 8.778 16.303 1.00 94.75 482 SER A O 1
ATOM 3861 N N . ILE A 1 483 ? -9.500 9.293 18.047 1.00 95.31 483 ILE A N 1
ATOM 3862 C CA . ILE A 1 483 ? -10.686 8.600 17.520 1.00 95.31 483 ILE A CA 1
ATOM 3863 C C . ILE A 1 483 ? -11.577 9.463 16.622 1.00 95.31 483 ILE A C 1
ATOM 3865 O O . ILE A 1 483 ? -12.453 8.906 15.971 1.00 95.31 483 ILE A O 1
ATOM 3869 N N . GLN A 1 484 ? -11.384 10.786 16.535 1.00 93.88 484 GLN A N 1
ATOM 3870 C CA . GLN A 1 484 ? -12.309 11.674 15.804 1.00 93.88 484 GLN A CA 1
ATOM 3871 C C . GLN A 1 484 ? -12.521 11.256 14.343 1.00 93.88 484 GLN A C 1
ATOM 3873 O O . GLN A 1 484 ? -13.657 11.141 13.885 1.00 93.88 484 GLN A O 1
ATOM 3878 N N . MET A 1 485 ? -11.428 11.014 13.617 1.00 95.12 485 MET A N 1
ATOM 3879 C CA . MET A 1 485 ? -11.473 10.566 12.223 1.00 95.12 485 MET A CA 1
ATOM 3880 C C . MET A 1 485 ? -12.093 9.167 12.071 1.00 95.12 485 MET A C 1
ATOM 3882 O O . MET A 1 485 ? -13.108 9.066 11.379 1.00 95.12 485 MET A O 1
ATOM 3886 N N . PRO A 1 486 ? -11.574 8.101 12.718 1.00 96.62 486 PRO A N 1
ATOM 3887 C CA . PRO A 1 486 ? -12.117 6.755 12.528 1.00 96.62 486 PRO A CA 1
ATOM 3888 C C . PRO A 1 486 ? -13.555 6.607 13.048 1.00 96.62 486 PRO A C 1
ATOM 3890 O O . PRO A 1 486 ? -14.344 5.881 12.450 1.00 96.62 486 PRO A O 1
ATOM 3893 N N . LEU A 1 487 ? -13.939 7.335 14.103 1.00 96.50 487 LEU A N 1
ATOM 3894 C CA . LEU A 1 487 ? -15.323 7.381 14.576 1.00 96.50 487 LEU A CA 1
ATOM 3895 C C . LEU A 1 487 ? -16.248 8.027 13.539 1.00 96.50 487 LEU A C 1
ATOM 3897 O O . LEU A 1 487 ? -17.348 7.537 13.304 1.00 96.50 487 LEU A O 1
ATOM 3901 N N . GLY A 1 488 ? -15.802 9.111 12.901 1.00 95.38 488 GLY A N 1
ATOM 3902 C CA . GLY A 1 488 ? -16.541 9.760 11.821 1.00 95.38 488 GLY A CA 1
ATOM 3903 C C . GLY A 1 488 ? -16.789 8.860 10.632 1.00 95.38 488 GLY A C 1
ATOM 3904 O O . GLY A 1 488 ? -17.915 8.786 10.148 1.00 95.38 488 GLY A O 1
ATOM 3905 N N . GLU A 1 489 ? -15.739 8.179 10.177 1.00 95.62 489 GLU A N 1
ATOM 3906 C CA . GLU A 1 489 ? -15.846 7.218 9.083 1.00 95.62 489 GLU A CA 1
ATOM 3907 C C . GLU A 1 489 ? -16.790 6.072 9.447 1.00 95.62 489 GLU A C 1
ATOM 3909 O O . GLU A 1 489 ? -17.671 5.753 8.656 1.00 95.62 489 GLU A O 1
ATOM 3914 N N . PHE A 1 490 ? -16.682 5.519 10.659 1.00 95.81 490 PHE A N 1
ATOM 3915 C CA . PHE A 1 490 ? -17.587 4.476 11.140 1.00 95.81 490 PHE A CA 1
ATOM 3916 C C . PHE A 1 490 ? -19.055 4.933 11.152 1.00 95.81 490 PHE A C 1
ATOM 3918 O O . PHE A 1 490 ? -19.909 4.265 10.570 1.00 95.81 490 PHE A O 1
ATOM 3925 N N . ILE A 1 491 ? -19.355 6.092 11.754 1.00 95.12 491 ILE A N 1
ATOM 3926 C CA . ILE A 1 491 ? -20.720 6.648 11.802 1.00 95.12 491 ILE A CA 1
ATOM 3927 C C . ILE A 1 491 ? -21.247 6.903 10.388 1.00 95.12 491 ILE A C 1
ATOM 3929 O O . ILE A 1 491 ? -22.408 6.620 10.094 1.00 95.12 491 ILE A O 1
ATOM 3933 N N . HIS A 1 492 ? -20.402 7.431 9.501 1.00 93.94 492 HIS A N 1
ATOM 3934 C CA . HIS A 1 492 ? -20.782 7.677 8.118 1.00 93.94 492 HIS A CA 1
ATOM 3935 C C . HIS A 1 492 ? -21.114 6.377 7.381 1.00 93.94 492 HIS A C 1
ATOM 3937 O O . HIS A 1 492 ? -22.164 6.306 6.747 1.00 93.94 492 HIS A O 1
ATOM 3943 N N . THR A 1 493 ? -20.278 5.345 7.513 1.00 92.50 493 THR A N 1
ATOM 3944 C CA . THR A 1 493 ? -20.529 4.017 6.946 1.00 92.50 493 THR A CA 1
ATOM 3945 C C . THR A 1 493 ? -21.849 3.454 7.479 1.00 92.50 493 THR A C 1
ATOM 3947 O O . THR A 1 493 ? -22.729 3.137 6.684 1.00 92.50 493 THR A O 1
ATOM 3950 N N . VAL A 1 494 ? -22.065 3.432 8.799 1.00 91.81 494 VAL A N 1
ATOM 3951 C CA . VAL A 1 494 ? -23.335 2.980 9.405 1.00 91.81 494 VAL A CA 1
ATOM 3952 C C . VAL A 1 494 ? -24.539 3.751 8.844 1.00 91.81 494 VAL A C 1
ATOM 3954 O O . VAL A 1 494 ? -25.568 3.159 8.524 1.00 91.81 494 VAL A O 1
ATOM 3957 N N . GLN A 1 495 ? -24.411 5.068 8.663 1.00 92.38 495 GLN A N 1
ATOM 3958 C CA . GLN A 1 495 ? -25.473 5.903 8.100 1.00 92.38 495 GLN A CA 1
ATOM 3959 C C . GLN A 1 495 ? -25.742 5.623 6.614 1.00 92.38 495 GLN A C 1
ATOM 3961 O O . GLN A 1 495 ? -26.898 5.683 6.195 1.00 92.38 495 GLN A O 1
ATOM 3966 N N . CYS A 1 496 ? -24.714 5.340 5.812 1.00 89.50 496 CYS A N 1
ATOM 3967 C CA . CYS A 1 496 ? -24.867 4.970 4.402 1.00 89.50 496 CYS A CA 1
ATOM 3968 C C . CYS A 1 496 ? -25.632 3.651 4.228 1.00 89.50 496 CYS A C 1
ATOM 3970 O O . CYS A 1 496 ? -26.288 3.459 3.206 1.00 89.50 496 CYS A O 1
ATOM 3972 N N . TRP A 1 497 ? -25.597 2.784 5.241 1.00 82.56 497 TRP A N 1
ATOM 3973 C CA . TRP A 1 497 ? -26.202 1.454 5.218 1.00 82.56 497 TRP A CA 1
ATOM 3974 C C . TRP A 1 497 ? -27.431 1.313 6.127 1.00 82.56 497 TRP A C 1
ATOM 3976 O O . TRP A 1 497 ? -27.869 0.196 6.404 1.00 82.56 497 TRP A O 1
ATOM 3986 N N . CYS A 1 498 ? -28.039 2.425 6.555 1.00 83.00 498 CYS A N 1
ATOM 3987 C CA . CYS A 1 498 ? -29.166 2.411 7.495 1.00 83.00 498 CYS A CA 1
ATOM 3988 C C . CYS A 1 498 ? -30.378 1.596 7.010 1.00 83.00 498 CYS A C 1
ATOM 3990 O O . CYS A 1 498 ? -31.077 0.990 7.815 1.00 83.00 498 CYS A O 1
ATOM 3992 N N . SER A 1 499 ? -30.609 1.535 5.695 1.00 81.88 499 SER A N 1
ATOM 3993 C CA . SER A 1 499 ? -31.691 0.746 5.096 1.00 81.88 499 SER A CA 1
ATOM 3994 C C . SER A 1 499 ? -31.411 -0.756 5.073 1.00 81.88 499 SER A C 1
ATOM 3996 O O . SER A 1 499 ? -32.350 -1.544 5.057 1.00 81.88 499 SER A O 1
ATOM 3998 N N . SER A 1 500 ? -30.134 -1.147 5.037 1.00 78.75 500 SER A N 1
ATOM 3999 C CA . SER A 1 500 ? -29.704 -2.548 4.928 1.00 78.75 500 SER A CA 1
ATOM 4000 C C . SER A 1 500 ? -29.458 -3.181 6.298 1.00 78.75 500 SER A C 1
ATOM 4002 O O . SER A 1 500 ? -29.625 -4.384 6.453 1.00 78.75 500 SER A O 1
ATOM 4004 N N . CYS A 1 501 ? -29.100 -2.376 7.304 1.00 78.25 501 CYS A N 1
ATOM 4005 C CA . CYS A 1 501 ? -28.843 -2.833 8.672 1.00 78.25 501 CYS A CA 1
ATOM 4006 C C . CYS A 1 501 ? -29.546 -1.937 9.711 1.00 78.25 501 CYS A C 1
ATOM 4008 O O . CYS A 1 501 ? -28.862 -1.272 10.498 1.00 78.25 501 CYS A O 1
ATOM 4010 N N . PRO A 1 502 ? -30.893 -1.905 9.752 1.00 84.94 502 PRO A N 1
ATOM 4011 C CA . PRO A 1 502 ? -31.634 -1.002 10.636 1.00 84.94 502 PRO A CA 1
ATOM 4012 C C . PRO A 1 502 ? -31.320 -1.235 12.119 1.00 84.94 502 PRO A C 1
ATOM 4014 O O . PRO A 1 502 ? -31.167 -0.274 12.863 1.00 84.94 502 PRO A O 1
ATOM 4017 N N . THR A 1 503 ? -31.136 -2.490 12.543 1.00 84.19 503 THR A N 1
ATOM 4018 C CA . THR A 1 503 ? -30.824 -2.833 13.940 1.00 84.19 503 THR A CA 1
ATOM 4019 C C . THR A 1 503 ? -29.485 -2.257 14.401 1.00 84.19 503 THR A C 1
ATOM 4021 O O . THR A 1 503 ? -29.407 -1.683 15.483 1.00 84.19 503 THR A O 1
ATOM 4024 N N . VAL A 1 504 ? -28.434 -2.356 13.577 1.00 86.06 504 VAL A N 1
ATOM 4025 C CA . VAL A 1 504 ? -27.116 -1.779 13.911 1.00 86.06 504 VAL A CA 1
ATOM 4026 C C . VAL A 1 504 ? -27.156 -0.271 13.854 1.00 86.06 504 VAL A C 1
ATOM 4028 O O . VAL A 1 504 ? -26.569 0.382 14.709 1.00 86.06 504 VAL A O 1
ATOM 4031 N N . HIS A 1 505 ? -27.842 0.285 12.857 1.00 91.44 505 HIS A N 1
ATOM 4032 C CA . HIS A 1 505 ? -27.997 1.726 12.726 1.00 91.44 505 HIS A CA 1
ATOM 4033 C C . HIS A 1 505 ? -28.678 2.327 13.958 1.00 91.44 505 HIS A C 1
ATOM 4035 O O . HIS A 1 505 ? -28.086 3.202 14.588 1.00 91.44 505 HIS A O 1
ATOM 4041 N N . HIS A 1 506 ? -29.831 1.786 14.357 1.00 91.19 506 HIS A N 1
ATOM 4042 C CA . HIS A 1 506 ? -30.520 2.152 15.594 1.00 91.19 506 HIS A CA 1
ATOM 4043 C C . HIS A 1 506 ? -29.596 1.967 16.802 1.00 91.19 506 HIS A C 1
ATOM 4045 O O . HIS A 1 506 ? -29.264 2.933 17.476 1.00 91.19 506 HIS A O 1
ATOM 4051 N N . GLY A 1 507 ? -29.036 0.770 16.989 1.00 91.88 507 GLY A N 1
ATOM 4052 C CA . GLY A 1 507 ? -28.178 0.462 18.129 1.00 91.88 507 GLY A CA 1
ATOM 4053 C C . GLY A 1 507 ? -26.944 1.361 18.285 1.00 91.88 507 GLY A C 1
ATOM 4054 O O . GLY A 1 507 ? -26.573 1.724 19.405 1.00 91.88 507 GLY A O 1
ATOM 4055 N N . VAL A 1 508 ? -26.305 1.754 17.180 1.00 94.31 508 VAL A N 1
ATOM 4056 C CA . VAL A 1 508 ? -25.189 2.714 17.173 1.00 94.31 508 VAL A CA 1
ATOM 4057 C C . VAL A 1 508 ? -25.674 4.110 17.568 1.00 94.31 508 VAL A C 1
ATOM 4059 O O . VAL A 1 508 ? -25.009 4.772 18.367 1.00 94.31 508 VAL A O 1
ATOM 4062 N N . LEU A 1 509 ? -26.827 4.555 17.059 1.00 95.12 509 LEU A N 1
ATOM 4063 C CA . LEU A 1 509 ? -27.407 5.854 17.409 1.00 95.12 509 LEU A CA 1
ATOM 4064 C C . LEU A 1 509 ? -27.858 5.911 18.869 1.00 95.12 509 LEU A C 1
ATOM 4066 O O . LEU A 1 509 ? -27.494 6.872 19.546 1.00 95.12 509 LEU A O 1
ATOM 4070 N N . SER A 1 510 ? -28.538 4.883 19.383 1.00 94.81 510 SER A N 1
ATOM 4071 C CA . SER A 1 510 ? -28.928 4.805 20.796 1.00 94.81 510 SER A CA 1
ATOM 4072 C C . SER A 1 510 ? -27.690 4.830 21.695 1.00 94.81 510 SER A C 1
ATOM 4074 O O . SER A 1 510 ? -27.655 5.532 22.703 1.00 94.81 510 SER A O 1
ATOM 4076 N N . THR A 1 511 ? -26.617 4.135 21.300 1.00 95.94 511 THR A N 1
ATOM 4077 C CA . THR A 1 511 ? -25.340 4.127 22.032 1.00 95.94 511 THR A CA 1
ATOM 4078 C C . THR A 1 511 ? -24.675 5.511 22.052 1.00 95.94 511 THR A C 1
ATOM 4080 O O . THR A 1 511 ? -24.199 5.957 23.100 1.00 95.94 511 THR A O 1
ATOM 4083 N N . LEU A 1 512 ? -24.653 6.216 20.914 1.00 96.56 512 LEU A N 1
ATOM 4084 C CA . LEU A 1 512 ? -24.158 7.595 20.824 1.00 96.56 512 LEU A CA 1
ATOM 4085 C C . LEU A 1 512 ? -24.994 8.542 21.689 1.00 96.56 512 LEU A C 1
ATOM 4087 O O . LEU A 1 512 ? -24.439 9.336 22.449 1.00 96.56 512 LEU A O 1
ATOM 4091 N N . LEU A 1 513 ? -26.320 8.441 21.591 1.00 96.69 513 LEU A N 1
ATOM 4092 C CA . LEU A 1 513 ? -27.259 9.277 22.325 1.00 96.69 513 LEU A CA 1
ATOM 4093 C C . LEU A 1 513 ? -27.112 9.070 23.833 1.00 96.69 513 LEU A C 1
ATOM 4095 O O . LEU A 1 513 ? -26.962 10.043 24.572 1.00 96.69 513 LEU A O 1
ATOM 4099 N N . ALA A 1 514 ? -27.068 7.816 24.281 1.00 95.50 514 ALA A N 1
ATOM 4100 C CA . ALA A 1 514 ? -26.848 7.469 25.676 1.00 95.50 514 ALA A CA 1
ATOM 4101 C C . ALA A 1 514 ? -25.526 8.051 26.195 1.00 95.50 514 ALA A C 1
ATOM 4103 O O . ALA A 1 514 ? -25.505 8.655 27.266 1.00 95.50 514 ALA A O 1
ATOM 4104 N N . ALA A 1 515 ? -24.432 7.943 25.431 1.00 95.81 515 ALA A N 1
ATOM 4105 C CA . ALA A 1 515 ? -23.140 8.502 25.828 1.00 95.81 515 ALA A CA 1
ATOM 4106 C C . ALA A 1 515 ? -23.194 10.031 26.021 1.00 95.81 515 ALA A C 1
ATOM 4108 O O . ALA A 1 515 ? -22.714 10.532 27.041 1.00 95.81 515 ALA A O 1
ATOM 4109 N N . VAL A 1 516 ? -23.823 10.757 25.086 1.00 95.94 516 VAL A N 1
ATOM 4110 C CA . VAL A 1 516 ? -24.003 12.218 25.167 1.00 95.94 516 VAL A CA 1
ATOM 4111 C C . VAL A 1 516 ? -24.887 12.591 26.362 1.00 95.94 516 VAL A C 1
ATOM 4113 O O . VAL A 1 516 ? -24.488 13.383 27.217 1.00 95.94 516 VAL A O 1
ATOM 4116 N N . VAL A 1 517 ? -26.075 11.991 26.474 1.00 95.69 517 VAL A N 1
ATOM 4117 C CA . VAL A 1 517 ? -27.046 12.318 27.530 1.00 95.69 517 VAL A CA 1
ATOM 4118 C C . VAL A 1 517 ? -26.482 12.006 28.914 1.00 95.69 517 VAL A C 1
ATOM 4120 O O . VAL A 1 517 ? -26.647 12.815 29.829 1.00 95.69 517 VAL A O 1
ATOM 4123 N N . VAL A 1 518 ? -25.787 10.879 29.090 1.00 94.31 518 VAL A N 1
ATOM 4124 C CA . VAL A 1 518 ? -25.211 10.479 30.383 1.00 94.31 518 VAL A CA 1
ATOM 4125 C C . VAL A 1 518 ? -24.109 11.439 30.831 1.00 94.31 518 VAL A C 1
ATOM 4127 O O . VAL A 1 518 ? -24.109 11.868 31.989 1.00 94.31 518 VAL A O 1
ATOM 4130 N N . GLU A 1 519 ? -23.177 11.807 29.949 1.00 94.06 519 GLU A N 1
ATOM 4131 C CA . GLU A 1 519 ? -22.074 12.703 30.315 1.00 94.06 519 GLU A CA 1
ATOM 4132 C C . GLU A 1 519 ? -22.564 14.138 30.570 1.00 94.06 519 GLU A C 1
ATOM 4134 O O . GLU A 1 519 ? -22.168 14.767 31.562 1.00 94.06 519 GLU A O 1
ATOM 4139 N N . MET A 1 520 ? -23.488 14.634 29.743 1.00 93.06 520 MET A N 1
ATOM 4140 C CA . MET A 1 520 ? -24.132 15.931 29.959 1.00 93.06 520 MET A CA 1
ATOM 4141 C C . MET A 1 520 ? -24.930 15.945 31.262 1.00 93.06 520 MET A C 1
ATOM 4143 O O . MET A 1 520 ? -24.752 16.848 32.076 1.00 93.06 520 MET A O 1
ATOM 4147 N N . SER A 1 521 ? -25.734 14.913 31.528 1.00 93.06 521 SER A N 1
ATOM 4148 C CA . SER A 1 521 ? -26.513 14.802 32.769 1.00 93.06 521 SER A CA 1
ATOM 4149 C C . SER A 1 521 ? -25.624 14.763 34.009 1.00 93.06 521 SER A C 1
ATOM 4151 O O . SER A 1 521 ? -25.944 15.370 35.031 1.00 93.06 521 SER A O 1
ATOM 4153 N N . HIS A 1 522 ? -24.489 14.067 33.941 1.00 91.06 522 HIS A N 1
ATOM 4154 C CA . HIS A 1 522 ? -23.519 14.049 35.032 1.00 91.06 522 HIS A CA 1
ATOM 4155 C C . HIS A 1 522 ? -22.878 15.428 35.257 1.00 91.06 522 HIS A C 1
ATOM 4157 O O . HIS A 1 522 ? -22.649 15.811 36.405 1.00 91.06 522 HIS A O 1
ATOM 4163 N N . THR A 1 523 ? -22.617 16.180 34.188 1.00 89.31 523 THR A N 1
ATOM 4164 C CA . THR A 1 523 ? -22.087 17.550 34.273 1.00 89.31 523 THR A CA 1
ATOM 4165 C C . THR A 1 523 ? -23.122 18.503 34.871 1.00 89.31 523 THR A C 1
ATOM 4167 O O . THR A 1 523 ? -22.819 19.194 35.839 1.00 89.31 523 THR A O 1
ATOM 4170 N N . LEU A 1 524 ? -24.373 18.441 34.404 1.00 89.88 524 LEU A N 1
ATOM 4171 C CA . LEU A 1 524 ? -25.495 19.224 34.932 1.00 89.88 524 LEU A CA 1
ATOM 4172 C C . LEU A 1 524 ? -25.764 18.940 36.417 1.00 89.88 524 LEU A C 1
ATOM 4174 O O . LEU A 1 524 ? -26.044 19.857 37.178 1.00 89.88 524 LEU A O 1
ATOM 4178 N N . ARG A 1 525 ? -25.628 17.684 36.868 1.00 89.38 525 ARG A N 1
ATOM 4179 C CA . ARG A 1 525 ? -25.751 17.325 38.297 1.00 89.38 525 ARG A CA 1
ATOM 4180 C C . ARG A 1 525 ? -24.664 17.934 39.179 1.00 89.38 525 ARG A C 1
ATOM 4182 O O . ARG A 1 525 ? -24.873 18.054 40.382 1.00 89.38 525 ARG A O 1
ATOM 4189 N N . LYS A 1 526 ? -23.495 18.233 38.612 1.00 86.94 526 LYS A N 1
ATOM 4190 C CA . LYS A 1 526 ? -22.362 18.829 39.332 1.00 86.94 526 LYS A CA 1
ATOM 4191 C C . LYS A 1 526 ? -22.356 20.354 39.283 1.00 86.94 526 LYS A C 1
ATOM 4193 O O . LYS A 1 526 ? -21.580 20.953 40.026 1.00 86.94 526 LYS A O 1
ATOM 4198 N N . ALA A 1 527 ? -23.188 20.954 38.434 1.00 84.31 527 ALA A N 1
ATOM 4199 C CA . ALA A 1 527 ? -23.280 22.395 38.302 1.00 84.31 527 ALA A CA 1
ATOM 4200 C C . ALA A 1 527 ? -23.718 23.017 39.634 1.00 84.31 527 ALA A C 1
ATOM 4202 O O . ALA A 1 527 ? -24.728 22.625 40.221 1.00 84.31 527 ALA A O 1
ATOM 4203 N N . SER A 1 528 ? -22.923 23.963 40.124 1.00 78.56 528 SER A N 1
ATOM 4204 C CA . SER A 1 528 ? -23.158 24.635 41.409 1.00 78.56 528 SER A CA 1
ATOM 4205 C C . SER A 1 528 ? -23.775 26.022 41.221 1.00 78.56 528 SER A C 1
ATOM 4207 O O . SER A 1 528 ? -24.410 26.550 42.135 1.00 78.56 528 SER A O 1
ATOM 4209 N N . ASN A 1 529 ? -23.611 26.602 40.026 1.00 78.88 529 ASN A N 1
ATOM 4210 C CA . ASN A 1 529 ? -23.916 27.998 39.730 1.00 78.88 529 ASN A CA 1
ATOM 4211 C C . ASN A 1 529 ? -24.869 28.109 38.528 1.00 78.88 529 ASN A C 1
ATOM 4213 O O . ASN A 1 529 ? -24.833 27.283 37.620 1.00 78.88 529 ASN A O 1
ATOM 4217 N N . ALA A 1 530 ? -25.686 29.167 38.481 1.00 74.56 530 ALA A N 1
ATOM 4218 C CA . ALA A 1 530 ? -26.639 29.392 37.385 1.00 74.56 530 ALA A CA 1
ATOM 4219 C C . ALA A 1 530 ? -25.965 29.585 36.010 1.00 74.56 530 ALA A C 1
ATOM 4221 O O . ALA A 1 530 ? -26.556 29.246 34.992 1.00 74.56 530 ALA A O 1
ATOM 4222 N N . GLU A 1 531 ? -24.726 30.086 35.981 1.00 74.00 531 GLU A N 1
ATOM 4223 C CA . GLU A 1 531 ? -23.932 30.244 34.752 1.00 74.00 531 GLU A CA 1
ATOM 4224 C C . GLU A 1 531 ? -23.503 28.894 34.152 1.00 74.00 531 GLU A C 1
ATOM 4226 O O . GLU A 1 531 ? -23.473 28.745 32.936 1.00 74.00 531 GLU A O 1
ATOM 4231 N N . GLU A 1 532 ? -23.258 27.874 34.983 1.00 73.06 532 GLU A N 1
ATOM 4232 C CA . GLU A 1 532 ? -22.927 26.507 34.536 1.00 73.06 532 GLU A CA 1
ATOM 4233 C C . GLU A 1 532 ? -24.160 25.747 34.004 1.00 73.06 532 GLU A C 1
ATOM 4235 O O . GLU A 1 532 ? -24.034 24.682 33.401 1.00 73.06 532 GLU A O 1
ATOM 4240 N N . LEU A 1 533 ? -25.356 26.305 34.223 1.00 80.12 533 LEU A N 1
ATOM 4241 C CA . LEU A 1 533 ? -26.639 25.844 33.691 1.00 80.12 533 LEU A CA 1
ATOM 4242 C C . LEU A 1 533 ? -27.091 26.679 32.481 1.00 80.12 533 LEU A C 1
ATOM 4244 O O . LEU A 1 533 ? -28.257 26.611 32.097 1.00 80.12 533 LEU A O 1
ATOM 4248 N N . ALA A 1 534 ? -26.213 27.485 31.881 1.00 84.50 534 ALA A N 1
ATOM 4249 C CA . ALA A 1 534 ? -26.532 28.165 30.633 1.00 84.50 534 ALA A CA 1
ATOM 4250 C C . ALA A 1 534 ? -26.609 27.159 29.460 1.00 84.50 534 ALA A C 1
ATOM 4252 O O . ALA A 1 534 ? -25.901 26.144 29.474 1.00 84.50 534 ALA A O 1
ATOM 4253 N N . PRO A 1 535 ? -27.451 27.412 28.437 1.00 86.00 535 PRO A N 1
ATOM 4254 C CA . PRO A 1 535 ? -27.453 26.611 27.219 1.00 86.00 535 PRO A CA 1
ATOM 4255 C C . PRO A 1 535 ? -26.098 26.732 26.505 1.00 86.00 535 PRO A C 1
ATOM 4257 O O . PRO A 1 535 ? -25.583 27.845 26.399 1.00 86.00 535 PRO A O 1
ATOM 4260 N N . PRO A 1 536 ? -25.529 25.633 25.989 1.00 89.38 536 PRO A N 1
ATOM 4261 C CA . PRO A 1 536 ? -24.250 25.670 25.292 1.00 89.38 536 PRO A CA 1
ATOM 4262 C C . PRO A 1 536 ? -24.405 26.332 23.913 1.00 89.38 536 PRO A C 1
ATOM 4264 O O . PRO A 1 536 ? -25.404 26.111 23.223 1.00 89.38 536 PRO A O 1
ATOM 4267 N N . GLU A 1 537 ? -23.419 27.133 23.503 1.00 87.06 537 GLU A N 1
ATOM 4268 C CA . GLU A 1 537 ? -23.438 27.862 22.225 1.00 87.06 537 GLU A CA 1
ATOM 4269 C C . GLU A 1 537 ? -22.728 27.081 21.114 1.00 87.06 537 GLU A C 1
ATOM 4271 O O . GLU A 1 537 ? -23.045 27.217 19.936 1.00 87.06 537 GLU A O 1
ATOM 4276 N N . SER A 1 538 ? -21.775 26.229 21.477 1.00 88.38 538 SER A N 1
ATOM 4277 C CA . SER A 1 538 ? -20.958 25.455 20.556 1.00 88.38 538 SER A CA 1
ATOM 4278 C C . SER A 1 538 ? -20.662 24.061 21.104 1.00 88.38 538 SER A C 1
ATOM 4280 O O . SER A 1 538 ? -20.779 23.782 22.297 1.00 88.38 538 SER A O 1
ATOM 4282 N N . THR A 1 539 ? -20.203 23.158 20.235 1.00 89.31 539 THR A N 1
ATOM 4283 C CA . THR A 1 539 ? -19.752 21.826 20.667 1.00 89.31 539 THR A CA 1
ATOM 4284 C C . THR A 1 539 ? -18.549 21.879 21.612 1.00 89.31 539 THR A C 1
ATOM 4286 O O . THR A 1 539 ? -18.275 20.885 22.277 1.00 89.31 539 THR A O 1
ATOM 4289 N N . ALA A 1 540 ? -17.826 23.004 21.674 1.00 88.06 540 ALA A N 1
ATOM 4290 C CA . ALA A 1 540 ? -16.705 23.199 22.593 1.00 88.06 540 ALA A CA 1
ATOM 4291 C C . ALA A 1 540 ? -17.158 23.479 24.036 1.00 88.06 540 ALA A C 1
ATOM 4293 O O . ALA A 1 540 ? -16.390 23.233 24.963 1.00 88.06 540 ALA A O 1
ATOM 4294 N N . ASP A 1 541 ? -18.401 23.934 24.222 1.00 89.00 541 ASP A N 1
ATOM 4295 C CA . ASP A 1 541 ? -18.992 24.196 25.543 1.00 89.00 541 ASP A CA 1
ATOM 4296 C C . ASP A 1 541 ? -19.530 22.914 26.199 1.00 89.00 541 ASP A C 1
ATOM 4298 O O . ASP A 1 541 ? -19.916 22.902 27.368 1.00 89.00 541 ASP A O 1
ATOM 4302 N N . LEU A 1 542 ? -19.562 21.813 25.444 1.00 92.19 542 LEU A N 1
ATOM 4303 C CA . LEU A 1 542 ? -19.968 20.505 25.934 1.00 92.19 542 LEU A CA 1
ATOM 4304 C C . LEU A 1 542 ? -18.806 19.777 26.633 1.00 92.19 542 LEU A C 1
ATOM 4306 O O . LEU A 1 542 ? -17.633 20.009 26.329 1.00 92.19 542 LEU A O 1
ATOM 4310 N N . PRO A 1 543 ? -19.114 18.813 27.521 1.00 93.00 543 PRO A N 1
ATOM 4311 C CA . PRO A 1 543 ? -18.119 17.881 28.038 1.00 93.00 543 PRO A CA 1
ATOM 4312 C C . PRO A 1 543 ? -17.353 17.160 26.910 1.00 93.00 543 PRO A C 1
ATOM 4314 O O . PRO A 1 543 ? -17.913 16.966 25.831 1.00 93.00 543 PRO A O 1
ATOM 4317 N N . PRO A 1 544 ? -16.092 16.735 27.122 1.00 93.38 544 PRO A N 1
ATOM 4318 C CA . PRO A 1 544 ? -15.200 16.337 26.031 1.00 93.38 544 PRO A CA 1
ATOM 4319 C C . PRO A 1 544 ? -15.733 15.235 25.106 1.00 93.38 544 PRO A C 1
ATOM 4321 O O . PRO A 1 544 ? -15.582 15.344 23.883 1.00 93.38 544 PRO A O 1
ATOM 4324 N N . LEU A 1 545 ? -16.343 14.176 25.658 1.00 94.69 545 LEU A N 1
ATOM 4325 C CA . LEU A 1 545 ? -16.886 13.091 24.839 1.00 94.69 545 LEU A CA 1
ATOM 4326 C C . LEU A 1 545 ? -18.114 13.588 24.066 1.00 94.69 545 LEU A C 1
ATOM 4328 O O . LEU A 1 545 ? -18.141 13.480 22.845 1.00 94.69 545 LEU A O 1
ATOM 4332 N N . SER A 1 546 ? -19.062 14.229 24.742 1.00 95.31 546 SER A N 1
ATOM 4333 C CA . SER A 1 546 ? -20.289 14.799 24.178 1.00 95.31 546 SER A CA 1
ATOM 4334 C C . SER A 1 546 ? -19.990 15.807 23.075 1.00 95.31 546 SER A C 1
ATOM 4336 O O . SER A 1 546 ? -20.551 15.710 21.990 1.00 95.31 546 SER A O 1
ATOM 4338 N N . GLY A 1 547 ? -19.055 16.728 23.309 1.00 94.44 547 GLY A N 1
ATOM 4339 C CA . GLY A 1 547 ? -18.603 17.707 22.325 1.00 94.44 547 GLY A CA 1
ATOM 4340 C C . GLY A 1 547 ? -18.028 17.049 21.078 1.00 94.44 547 GLY A C 1
ATOM 4341 O O . GLY A 1 547 ? -18.365 17.442 19.963 1.00 94.44 547 GLY A O 1
ATOM 4342 N N . THR A 1 548 ? -17.234 15.990 21.249 1.00 94.50 548 THR A N 1
ATOM 4343 C CA . THR A 1 548 ? -16.669 15.235 20.124 1.00 94.50 548 THR A CA 1
ATOM 4344 C C . THR A 1 548 ? -17.738 14.469 19.350 1.00 94.50 548 THR A C 1
ATOM 4346 O O . THR A 1 548 ? -17.773 14.555 18.124 1.00 94.50 548 THR A O 1
ATOM 4349 N N . LEU A 1 549 ? -18.629 13.748 20.039 1.00 95.62 549 LEU A N 1
ATOM 4350 C CA . LEU A 1 549 ? -19.719 13.004 19.402 1.00 95.62 549 LEU A CA 1
ATOM 4351 C C . LEU A 1 549 ? -20.645 13.952 18.632 1.00 95.62 549 LEU A C 1
ATOM 4353 O O . LEU A 1 549 ? -20.909 13.731 17.449 1.00 95.62 549 LEU A O 1
ATOM 4357 N N . MET A 1 550 ? -21.057 15.054 19.264 1.00 95.25 550 MET A N 1
ATOM 4358 C CA . MET A 1 550 ? -21.893 16.072 18.634 1.00 95.25 550 MET A CA 1
ATOM 4359 C C . MET A 1 550 ? -21.195 16.711 17.434 1.00 95.25 550 MET A C 1
ATOM 4361 O O . MET A 1 550 ? -21.821 16.834 16.386 1.00 95.25 550 MET A O 1
ATOM 4365 N N . ALA A 1 551 ? -19.899 17.031 17.529 1.00 93.38 551 ALA A N 1
ATOM 4366 C CA . ALA A 1 551 ? -19.123 17.569 16.410 1.00 93.38 551 ALA A CA 1
ATOM 4367 C C . ALA A 1 551 ? -19.051 16.615 15.206 1.00 93.38 551 ALA A C 1
ATOM 4369 O O . ALA A 1 551 ? -18.914 17.076 14.073 1.00 93.38 551 ALA A O 1
ATOM 4370 N N . MET A 1 552 ? -19.145 15.300 15.419 1.00 92.81 552 MET A N 1
ATOM 4371 C CA . MET A 1 552 ? -19.216 14.322 14.330 1.00 92.81 552 MET A CA 1
ATOM 4372 C C . MET A 1 552 ? -20.627 14.183 13.761 1.00 92.81 552 MET A C 1
ATOM 4374 O O . MET A 1 552 ? -20.779 14.126 12.542 1.00 92.81 552 MET A O 1
ATOM 4378 N N . ILE A 1 553 ? -21.651 14.198 14.616 1.00 93.81 553 ILE A N 1
ATOM 4379 C CA . ILE A 1 553 ? -23.061 14.113 14.211 1.00 93.81 553 ILE A CA 1
ATOM 4380 C C . ILE A 1 553 ? -23.443 15.305 13.324 1.00 93.81 553 ILE A C 1
ATOM 4382 O O . ILE A 1 553 ? -23.961 15.109 12.226 1.00 93.81 553 ILE A O 1
ATOM 4386 N N . ILE A 1 554 ? -23.118 16.535 13.740 1.00 93.00 554 ILE A N 1
ATOM 4387 C CA . ILE A 1 554 ? -23.510 17.762 13.021 1.00 93.00 554 ILE A CA 1
ATOM 4388 C C . ILE A 1 554 ? -22.834 17.935 11.654 1.00 93.00 554 ILE A C 1
ATOM 4390 O O . ILE A 1 554 ? -23.278 18.756 10.860 1.00 93.00 554 ILE A O 1
ATOM 4394 N N . LYS A 1 555 ? -21.783 17.165 11.338 1.00 91.00 555 LYS A N 1
ATOM 4395 C CA . LYS A 1 555 ? -21.118 17.224 10.023 1.00 91.00 555 LYS A CA 1
ATOM 4396 C C . LYS A 1 555 ? -21.977 16.668 8.886 1.00 91.00 555 LYS A C 1
ATOM 4398 O O . LYS A 1 555 ? -21.674 16.935 7.727 1.00 91.00 555 LYS A O 1
ATOM 4403 N N . SER A 1 556 ? -23.015 15.883 9.184 1.00 90.56 556 SER A N 1
ATOM 4404 C CA . SER A 1 556 ? -23.854 15.242 8.169 1.00 90.56 556 SER A CA 1
ATOM 4405 C C . SER A 1 556 ? -25.334 15.371 8.496 1.00 90.56 556 SER A C 1
ATOM 4407 O O . SER A 1 556 ? -25.821 14.809 9.474 1.00 90.56 556 SER A O 1
ATOM 4409 N N . ILE A 1 557 ? -26.084 16.033 7.611 1.00 91.25 557 ILE A N 1
ATOM 4410 C CA . ILE A 1 557 ? -27.530 16.239 7.774 1.00 91.25 557 ILE A CA 1
ATOM 4411 C C . ILE A 1 557 ? -28.317 14.924 7.881 1.00 91.25 557 ILE A C 1
ATOM 4413 O O . ILE A 1 557 ? -29.329 14.858 8.577 1.00 91.25 557 ILE A O 1
ATOM 4417 N N . ASN A 1 558 ? -27.843 13.859 7.227 1.00 92.94 558 ASN A N 1
ATOM 4418 C CA . ASN A 1 558 ? -28.473 12.541 7.300 1.00 92.94 558 ASN A CA 1
ATOM 4419 C C . ASN A 1 558 ? -28.270 11.904 8.679 1.00 92.94 558 ASN A C 1
ATOM 4421 O O . ASN A 1 558 ? -29.213 11.338 9.224 1.00 92.94 558 ASN A O 1
ATOM 4425 N N . VAL A 1 559 ? -27.072 12.043 9.257 1.00 94.50 559 VAL A N 1
ATOM 4426 C CA . VAL A 1 559 ? -26.782 11.560 10.616 1.00 94.50 559 VAL A CA 1
ATOM 4427 C C . VAL A 1 559 ? -27.595 12.359 11.632 1.00 94.50 559 VAL A C 1
ATOM 4429 O O . VAL A 1 559 ? -28.236 11.759 12.486 1.00 94.50 559 VAL A O 1
ATOM 4432 N N . VAL A 1 560 ? -27.653 13.691 11.496 1.00 95.06 560 VAL A N 1
ATOM 4433 C CA . VAL A 1 560 ? -28.480 14.562 12.353 1.00 95.06 560 VAL A CA 1
ATOM 4434 C C . VAL A 1 560 ? -29.944 14.140 12.329 1.00 95.06 560 VAL A C 1
ATOM 4436 O O . VAL A 1 560 ? -30.555 14.010 13.384 1.00 95.06 560 VAL A O 1
ATOM 4439 N N . ARG A 1 561 ? -30.514 13.901 11.141 1.00 94.56 561 ARG A N 1
ATOM 4440 C CA . ARG A 1 561 ? -31.913 13.475 11.012 1.00 94.56 561 ARG A CA 1
ATOM 4441 C C . ARG A 1 561 ? -32.165 12.161 11.747 1.00 94.56 561 ARG A C 1
ATOM 4443 O O . ARG A 1 561 ? -33.112 12.084 12.521 1.00 94.56 561 ARG A O 1
ATOM 4450 N N . SER A 1 562 ? -31.322 11.157 11.522 1.00 95.69 562 SER A N 1
ATOM 4451 C CA . SER A 1 562 ? -31.454 9.863 12.194 1.00 95.69 562 SER A CA 1
ATOM 4452 C C . SER A 1 562 ? -31.286 9.987 13.710 1.00 95.69 562 SER A C 1
ATOM 4454 O O . SER A 1 562 ? -32.069 9.423 14.461 1.00 95.69 562 SER A O 1
ATOM 4456 N N . PHE A 1 563 ? -30.311 10.776 14.163 1.00 96.12 563 PHE A N 1
ATOM 4457 C CA . PHE A 1 563 ? -30.044 11.010 15.580 1.00 96.12 563 PHE A CA 1
ATOM 4458 C C . PHE A 1 563 ? -31.191 11.751 16.287 1.00 96.12 563 PHE A C 1
ATOM 4460 O O . PHE A 1 563 ? -31.511 11.448 17.430 1.00 96.12 563 PHE A O 1
ATOM 4467 N N . LEU A 1 564 ? -31.843 12.703 15.611 1.00 95.75 564 LEU A N 1
ATOM 4468 C CA . LEU A 1 564 ? -33.029 13.383 16.140 1.00 95.75 564 LEU A CA 1
ATOM 4469 C C . LEU A 1 564 ? -34.256 12.468 16.198 1.00 95.75 564 LEU A C 1
ATOM 4471 O O . LEU A 1 564 ? -35.051 12.599 17.126 1.00 95.75 564 LEU A O 1
ATOM 4475 N N . ASN A 1 565 ? -34.413 11.561 15.230 1.00 95.00 565 ASN A N 1
ATOM 4476 C CA . ASN A 1 565 ? -35.469 10.551 15.280 1.00 95.00 565 ASN A CA 1
ATOM 4477 C C . ASN A 1 565 ? -35.261 9.620 16.479 1.00 95.00 565 ASN A C 1
ATOM 4479 O O . ASN A 1 565 ? -36.189 9.435 17.256 1.00 95.00 565 ASN A O 1
ATOM 4483 N N . GLU A 1 566 ? -34.032 9.141 16.683 1.00 95.56 566 GLU A N 1
ATOM 4484 C CA . GLU A 1 566 ? -33.663 8.337 17.852 1.00 95.56 566 GLU A CA 1
ATOM 4485 C C . GLU A 1 566 ? -33.942 9.082 19.165 1.00 95.56 566 GLU A C 1
ATOM 4487 O O . GLU A 1 566 ? -34.579 8.556 20.070 1.00 95.56 566 GLU A O 1
ATOM 4492 N N . LEU A 1 567 ? -33.535 10.355 19.255 1.00 95.81 567 LEU A N 1
ATOM 4493 C CA . LEU A 1 567 ? -33.809 11.195 20.422 1.00 95.81 567 LEU A CA 1
ATOM 4494 C C . LEU A 1 567 ? -35.313 11.322 20.698 1.00 95.81 567 LEU A C 1
ATOM 4496 O O . LEU A 1 567 ? -35.732 11.272 21.853 1.00 95.81 567 LEU A O 1
ATOM 4500 N N . MET A 1 568 ? -36.119 11.506 19.650 1.00 94.88 568 MET A N 1
ATOM 4501 C CA . MET A 1 568 ? -37.573 11.568 19.772 1.00 94.88 568 MET A CA 1
ATOM 4502 C C . MET A 1 568 ? -38.133 10.243 20.296 1.00 94.88 568 MET A C 1
ATOM 4504 O O . MET A 1 568 ? -38.940 10.263 21.223 1.00 94.88 568 MET A O 1
ATOM 4508 N N . GLU A 1 569 ? -37.694 9.115 19.738 1.00 94.25 569 GLU A N 1
ATOM 4509 C CA . GLU A 1 569 ? -38.124 7.780 20.155 1.00 94.25 569 GLU A CA 1
ATOM 4510 C C . GLU A 1 569 ? -37.761 7.504 21.618 1.00 94.25 569 GLU A C 1
ATOM 4512 O O . GLU A 1 569 ? -38.652 7.169 22.395 1.00 94.25 569 GLU A O 1
ATOM 4517 N N . CYS A 1 570 ? -36.522 7.765 22.047 1.00 93.06 570 CYS A N 1
ATOM 4518 C CA . CYS A 1 570 ? -36.109 7.588 23.444 1.00 93.06 570 CYS A CA 1
ATOM 4519 C C . CYS A 1 570 ? -36.901 8.468 24.431 1.00 93.06 570 CYS A C 1
ATOM 4521 O O . CYS A 1 570 ? -37.118 8.071 25.575 1.00 93.06 570 CYS A O 1
ATOM 4523 N N . ILE A 1 571 ? -37.344 9.665 24.025 1.00 92.94 571 ILE A N 1
ATOM 4524 C CA . ILE A 1 571 ? -38.207 10.518 24.864 1.00 92.94 571 ILE A CA 1
ATOM 4525 C C . ILE A 1 571 ? -39.632 9.952 24.926 1.00 92.94 571 ILE A C 1
ATOM 4527 O O . ILE A 1 571 ? -40.228 9.912 25.999 1.00 92.94 571 ILE A O 1
ATOM 4531 N N . VAL A 1 572 ? -40.188 9.520 23.790 1.00 93.12 572 VAL A N 1
ATOM 4532 C CA . VAL A 1 572 ? -41.551 8.962 23.710 1.00 93.12 572 VAL A CA 1
ATOM 4533 C C . VAL A 1 572 ? -41.657 7.628 24.452 1.00 93.12 572 VAL A C 1
ATOM 4535 O O . VAL A 1 572 ? -42.676 7.368 25.087 1.00 93.12 572 VAL A O 1
ATOM 4538 N N . CYS A 1 573 ? -40.607 6.811 24.403 1.00 92.00 573 CYS A N 1
ATOM 4539 C CA . CYS A 1 573 ? -40.505 5.535 25.108 1.00 92.00 573 CYS A CA 1
ATOM 4540 C C . CYS A 1 573 ? -40.105 5.679 26.588 1.00 92.00 573 CYS A C 1
ATOM 4542 O O . CYS A 1 573 ? -39.902 4.665 27.250 1.00 92.00 573 CYS A O 1
ATOM 4544 N N . GLU A 1 574 ? -39.986 6.909 27.106 1.00 89.62 574 GLU A N 1
ATOM 4545 C CA . GLU A 1 574 ? -39.596 7.214 28.493 1.00 89.62 574 GLU A CA 1
ATOM 4546 C C . GLU A 1 574 ? -38.194 6.698 28.895 1.00 89.62 574 GLU A C 1
ATOM 4548 O O . GLU A 1 574 ? -37.862 6.629 30.075 1.00 89.62 574 GLU A O 1
ATOM 4553 N N . GLU A 1 575 ? -37.318 6.402 27.929 1.00 89.06 575 GLU A N 1
ATOM 4554 C CA . GLU A 1 575 ? -35.913 6.054 28.196 1.00 89.06 575 GLU A CA 1
ATOM 4555 C C . GLU A 1 575 ? -35.098 7.279 28.642 1.00 89.06 575 GLU A C 1
ATOM 4557 O O . GLU A 1 575 ? -34.165 7.172 29.443 1.00 89.06 575 GLU A O 1
ATOM 4562 N N . ILE A 1 576 ? -35.462 8.467 28.144 1.00 88.88 576 ILE A N 1
ATOM 4563 C CA . ILE A 1 576 ? -34.946 9.756 28.613 1.00 88.88 576 ILE A CA 1
ATOM 4564 C C . ILE A 1 576 ? -36.010 10.413 29.485 1.00 88.88 576 ILE A C 1
ATOM 4566 O O . ILE A 1 576 ? -36.859 11.173 29.018 1.00 88.88 576 ILE A O 1
ATOM 4570 N N . GLU A 1 577 ? -35.913 10.159 30.784 1.00 88.06 577 GLU A N 1
ATOM 4571 C CA . GLU A 1 577 ? -36.812 10.720 31.786 1.00 88.06 577 GLU A CA 1
ATOM 4572 C C . GLU A 1 577 ? -36.091 11.604 32.818 1.00 88.06 577 GLU A C 1
ATOM 4574 O O . GLU A 1 577 ? -34.871 11.551 33.028 1.00 88.06 577 GLU A O 1
ATOM 4579 N N . GLY A 1 578 ? -36.880 12.451 33.481 1.00 90.25 578 GLY A N 1
ATOM 4580 C CA . GLY A 1 578 ? -36.418 13.363 34.520 1.00 90.25 578 GLY A CA 1
ATOM 4581 C C . GLY A 1 578 ? -35.851 14.683 33.988 1.00 90.25 578 GLY A C 1
ATOM 4582 O O . GLY A 1 578 ? -35.331 14.787 32.878 1.00 90.25 578 GLY A O 1
ATOM 4583 N N . ILE A 1 579 ? -35.934 15.726 34.822 1.00 90.56 579 ILE A N 1
ATOM 4584 C CA . ILE A 1 579 ? -35.621 17.107 34.419 1.00 90.56 579 ILE A CA 1
ATOM 4585 C C . ILE A 1 579 ? -34.189 17.271 33.898 1.00 90.56 579 ILE A C 1
ATOM 4587 O O . ILE A 1 579 ? -33.957 18.033 32.969 1.00 90.56 579 ILE A O 1
ATOM 4591 N N . ILE A 1 580 ? -33.233 16.528 34.460 1.00 91.69 580 ILE A N 1
ATOM 4592 C CA . ILE A 1 580 ? -31.814 16.624 34.096 1.00 91.69 580 ILE A CA 1
ATOM 4593 C C . ILE A 1 580 ? -31.564 16.021 32.711 1.00 91.69 580 ILE A C 1
ATOM 4595 O O . ILE A 1 580 ? -30.947 16.672 31.870 1.00 91.69 580 ILE A O 1
ATOM 4599 N N . SER A 1 581 ? -32.073 14.816 32.455 1.00 91.25 581 SER A N 1
ATOM 4600 C CA . SER A 1 581 ? -31.916 14.127 31.170 1.00 91.25 581 SER A CA 1
ATOM 4601 C C . SER A 1 581 ? -32.658 14.871 30.054 1.00 91.25 581 SER A C 1
ATOM 4603 O O . SER A 1 581 ? -32.121 15.039 28.962 1.00 91.25 581 SER A O 1
ATOM 4605 N N . LEU A 1 582 ? -33.846 15.415 30.351 1.00 93.19 582 LEU A N 1
ATOM 4606 C CA . LEU A 1 582 ? -34.594 16.274 29.426 1.00 93.19 582 LEU A CA 1
ATOM 4607 C C . LEU A 1 582 ? -33.877 17.605 29.151 1.00 93.19 582 LEU A C 1
ATOM 4609 O O . LEU A 1 582 ? -33.905 18.096 28.025 1.00 93.19 582 LEU A O 1
ATOM 4613 N N . THR A 1 583 ? -33.190 18.175 30.146 1.00 92.88 583 THR A N 1
ATOM 4614 C CA . THR A 1 583 ? -32.352 19.370 29.947 1.00 92.88 583 THR A CA 1
ATOM 4615 C C . THR A 1 583 ? -31.158 19.049 29.045 1.00 92.88 583 THR A C 1
ATOM 4617 O O . THR A 1 583 ? -30.872 19.809 28.122 1.00 92.88 583 THR A O 1
ATOM 4620 N N . ALA A 1 584 ? -30.504 17.897 29.233 1.00 93.88 584 ALA A N 1
ATOM 4621 C CA . ALA A 1 584 ? -29.443 17.436 28.338 1.00 93.88 584 ALA A CA 1
ATOM 4622 C C . ALA A 1 584 ? -29.954 17.250 26.895 1.00 93.88 584 ALA A C 1
ATOM 4624 O O . ALA A 1 584 ? -29.322 17.732 25.957 1.00 93.88 584 ALA A O 1
ATOM 4625 N N . ALA A 1 585 ? -31.133 16.645 26.715 1.00 93.88 585 ALA A N 1
ATOM 4626 C CA . ALA A 1 585 ? -31.790 16.534 25.411 1.00 93.88 585 ALA A CA 1
ATOM 4627 C C . ALA A 1 585 ? -32.089 17.906 24.779 1.00 93.88 585 ALA A C 1
ATOM 4629 O O . ALA A 1 585 ? -31.847 18.112 23.590 1.00 93.88 585 ALA A O 1
ATOM 4630 N N . ALA A 1 586 ? -32.554 18.881 25.566 1.00 92.56 586 ALA A N 1
ATOM 4631 C CA . ALA A 1 586 ? -32.768 20.242 25.080 1.00 92.56 586 ALA A CA 1
ATOM 4632 C C . ALA A 1 586 ? -31.456 20.892 24.609 1.00 92.56 586 ALA A C 1
ATOM 4634 O O . ALA A 1 586 ? -31.428 21.531 23.558 1.00 92.56 586 ALA A O 1
ATOM 4635 N N . TYR A 1 587 ? -30.355 20.691 25.337 1.00 94.00 587 TYR A N 1
ATOM 4636 C CA . TYR A 1 587 ? -29.040 21.213 24.956 1.00 94.00 587 TYR A CA 1
ATOM 4637 C C . TYR A 1 587 ? -28.517 20.590 23.656 1.00 94.00 587 TYR A C 1
ATOM 4639 O O . TYR A 1 587 ? -27.956 21.306 22.829 1.00 94.00 587 TYR A O 1
ATOM 4647 N N . ILE A 1 588 ? -28.753 19.292 23.431 1.00 93.69 588 ILE A N 1
ATOM 4648 C CA . ILE A 1 588 ? -28.459 18.628 22.149 1.00 93.69 588 ILE A CA 1
ATOM 4649 C C . ILE A 1 588 ? -29.161 19.360 20.995 1.00 93.69 588 ILE A C 1
ATOM 4651 O O . ILE A 1 588 ? -28.529 19.686 19.988 1.00 93.69 588 ILE A O 1
ATOM 4655 N N . VAL A 1 589 ? -30.455 19.662 21.148 1.00 92.88 589 VAL A N 1
ATOM 4656 C CA . VAL A 1 589 ? -31.245 20.365 20.123 1.00 92.88 589 VAL A CA 1
ATOM 4657 C C . VAL A 1 589 ? -30.742 21.795 19.902 1.00 92.88 589 VAL A C 1
ATOM 4659 O O . VAL A 1 589 ? -30.672 22.241 18.756 1.00 92.88 589 VAL A O 1
ATOM 4662 N N . VAL A 1 590 ? -30.357 22.507 20.968 1.00 92.00 590 VAL A N 1
ATOM 4663 C CA . VAL A 1 590 ? -29.763 23.853 20.868 1.00 92.00 590 VAL A CA 1
ATOM 4664 C C . VAL A 1 590 ? -28.487 23.816 20.028 1.00 92.00 590 VAL A C 1
ATOM 4666 O O . VAL A 1 590 ? -28.383 24.577 19.070 1.00 92.00 590 VAL A O 1
ATOM 4669 N N . ILE A 1 591 ? -27.573 22.885 20.309 1.00 91.19 591 ILE A N 1
ATOM 4670 C CA . ILE A 1 591 ? -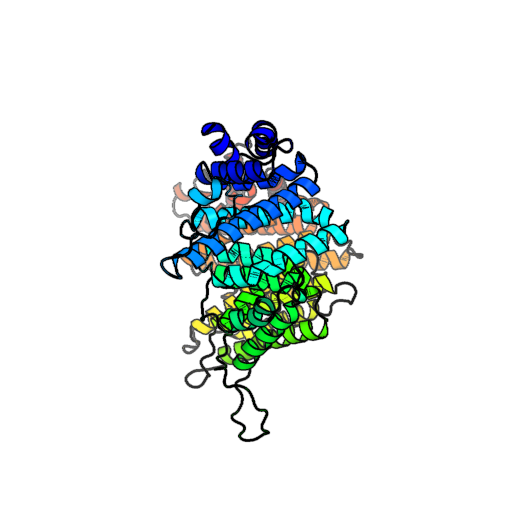26.322 22.730 19.553 1.00 91.19 591 ILE A CA 1
ATOM 4671 C C . ILE A 1 591 ? -26.579 22.441 18.076 1.00 91.19 591 ILE A C 1
ATOM 4673 O O . ILE A 1 591 ? -25.950 23.053 17.218 1.00 91.19 591 ILE A O 1
ATOM 4677 N N . ILE A 1 592 ? -27.525 21.553 17.760 1.00 90.56 592 ILE A N 1
ATOM 4678 C CA . ILE A 1 592 ? -27.877 21.245 16.366 1.00 90.56 592 ILE A CA 1
ATOM 4679 C C . ILE A 1 592 ? -28.453 22.480 15.659 1.00 90.56 592 ILE A C 1
ATOM 4681 O O . ILE A 1 592 ? -28.160 22.700 14.487 1.00 90.56 592 ILE A O 1
ATOM 4685 N N . LYS A 1 593 ? -29.247 23.303 16.358 1.00 84.81 593 LYS A N 1
ATOM 4686 C CA . LYS A 1 593 ? -29.858 24.517 15.798 1.00 84.81 593 LYS A CA 1
ATOM 4687 C C . LYS A 1 593 ? -28.840 25.620 15.495 1.00 84.81 593 LYS A C 1
ATOM 4689 O O . LYS A 1 593 ? -29.054 26.375 14.554 1.00 84.81 593 LYS A O 1
ATOM 4694 N N . VAL A 1 594 ? -27.775 25.745 16.289 1.00 74.19 594 VAL A N 1
ATOM 4695 C CA . VAL A 1 594 ? -26.734 26.773 16.080 1.00 74.19 594 VAL A CA 1
ATOM 4696 C C . VAL A 1 594 ? -25.919 26.509 14.802 1.00 74.19 594 VAL A C 1
ATOM 4698 O O . VAL A 1 594 ? -25.302 27.419 14.253 1.00 74.19 594 VAL A O 1
ATOM 4701 N N . VAL A 1 595 ? -25.949 25.282 14.279 1.00 65.81 595 VAL A N 1
ATOM 4702 C CA . VAL A 1 595 ? -25.270 24.915 13.035 1.00 65.81 595 VAL A CA 1
ATOM 4703 C C . VAL A 1 595 ? -26.152 25.281 11.836 1.00 65.81 595 VAL A C 1
ATOM 4705 O O . VAL A 1 595 ? -27.130 24.598 11.536 1.00 65.81 595 VAL A O 1
ATOM 4708 N N . ASP A 1 596 ? -25.788 26.346 11.117 1.00 55.62 596 ASP A N 1
ATOM 4709 C CA . ASP A 1 596 ? -26.412 26.696 9.836 1.00 55.62 596 ASP A CA 1
ATOM 4710 C C . ASP A 1 596 ? -26.088 25.626 8.778 1.00 55.62 596 ASP A C 1
ATOM 4712 O O . ASP A 1 596 ? -25.026 25.626 8.146 1.00 55.62 596 ASP A O 1
ATOM 4716 N N . PHE A 1 597 ? -27.030 24.712 8.539 1.00 56.97 597 PHE A N 1
ATOM 4717 C CA . PHE A 1 597 ? -26.992 23.815 7.385 1.00 56.97 597 PHE A CA 1
ATOM 4718 C C . PHE A 1 597 ? -27.315 24.619 6.123 1.00 56.97 597 PHE A C 1
ATOM 4720 O O . PHE A 1 597 ? -28.462 24.696 5.683 1.00 56.97 597 PHE A O 1
ATOM 4727 N N . SER A 1 598 ? -26.295 25.252 5.545 1.00 34.59 598 SER A N 1
ATOM 4728 C CA . SER A 1 598 ? -26.411 25.897 4.236 1.00 34.59 598 SER A CA 1
ATOM 4729 C C . SER A 1 598 ? -26.796 24.836 3.196 1.00 34.59 598 SER A C 1
ATOM 4731 O O . SER A 1 598 ? -26.074 23.843 3.074 1.00 34.59 598 SER A O 1
ATOM 4733 N N . PRO A 1 599 ? -27.900 24.989 2.446 1.00 35.78 599 PRO A N 1
ATOM 4734 C CA . PRO A 1 599 ? -28.228 24.047 1.388 1.00 35.78 599 PRO A CA 1
ATOM 4735 C C . PRO A 1 599 ? -27.231 24.244 0.237 1.00 35.78 599 PRO A C 1
ATOM 4737 O O . PRO A 1 599 ? -27.234 25.297 -0.399 1.00 35.78 599 PRO A O 1
ATOM 4740 N N . THR A 1 600 ? -26.350 23.269 0.000 1.00 31.59 600 THR A N 1
ATOM 4741 C CA . THR A 1 600 ? -25.591 23.164 -1.262 1.00 31.59 600 THR A CA 1
ATOM 4742 C C . THR A 1 600 ? -26.458 22.627 -2.377 1.00 31.59 600 THR A C 1
ATOM 4744 O O . THR A 1 600 ? -27.123 21.595 -2.117 1.00 31.59 600 THR A O 1
#

Foldseek 3Di:
DLVLLVCLLPDDPVSVLVSLVVCVCVQQVVVDDLLVNVVSLLVSCVSPLSSSLSSLLNNCVVDPLVSLLSNLLSLVVLLVLQVVVVVVVVPDDDDPDDDPPDRPSSVVDHLVPVSSLLSSLSSSLSSCVSCVVVLVVPVVSVVVSLLSLLVCLVVQVVSDDDLSNVLSSLSVLLSHACVSNVVPSVCLLVQLQPDDAPDDCSSNLSSLSSCLSNLNVLSLLVLLLVLLQCQLDVDDPDPDDDDDPDDPDPRDRHNNSSLVSLVSQCVDPSSVVSVLPPDPVSLVSLLVSLVSLLVVLLVVLPDLDDDDDPRPLVSSLSSLLSSLLSLLSNCVSPVVVDCVSLVVLLVLLVSLLVRLLVLLQDDPPPVRRDPVSNVSSLSSVLSSLQSLLVCLLVLSQDLVSLVSVLVSLVSLLVGLRSLVCLLSLLSSLLSVLVNLVVPPPVDPVSSLVSLVSSLVSLLSNLVSLVVCCVPPVVVSLVSLVSNLVSVLSSLVSLLVCCVVCVPSNLSNLLSLLCSQLVQQLVQVVPDPDVVSLDQDLELVNGDSSNSSSLVSQLVDPSSVVSSVVSLVVCVVVVVQDDPSSVSSSVSSVNHSVSDPPDDD

Sequence (600 aa):
MEHLLTRLEVDSRPVSRRLVNLLFNSFLPVNQPEEVWCERCVTLIQMNPAAARKFYRYAYEYTAPTNIAKFMLTIRRCLNACIQRAIKENQDDDEESEKENISMLNNVLSINDVASMASLLEITVILWRSIHKALDHNEEAKGYTIRKFASVLPEYFKVFKDDRCMIPLVILASFMPASAIPTFSCGVISKLRNLEKGADENKYSTLIDCLCRWGQVGHIMELICDWISDEMTPRKSNTASERRVRIQVTYQSKPELALDYLEYLLTHSMNRDCLLSVPKKKLNQLLKVLGAAKDILGSIMKATGAGSHSFNQATVVRAFTLYCRLSIHLQHKFSSEGKVYLSHLTETGAWIESHVLPFILMHEQEENVLEQHIEVSQLIIQVYLTVCKDAIMVGLGDTEFQAHLLDVILSIMQTERGCFCIPTLLCILKEIIEASLTQNIDTDEELATFLHAVQALFQKILESVARRLRKQREEGLQLIHSIQMPLGEFIHTVQCWCSSCPTVHHGVLSTLLAAVVVEMSHTLRKASNAEELAPPESTADLPPLSGTLMAMIIKSINVVRSFLNELMECIVCEEIEGIISLTAAAYIVVIIKVVDFSPT

Secondary structure (DSSP, 8-state):
-HHHHHHHHHS-HHHHHHHHHHHHHHH--TTS-HHHHHHHHHHHHHH-HHHHHHHHHHHTTSS-HHHHHHHHHHHHHHHHHHHHHHHHHTS-S----------THHHH--TT-HHHHHHHHHHHHHHHHHHHHHHHT-HHHHHHHHHHHHTTHHHHHHH--SHHHHHHHHHHHHTS-GGG-HHHHHHHHHHHHHSPTT--HHHHHHHHHHHHHTT-HHHHHHHHHHHHHHHHS---------------------HHHHHHHHHHHHHSHHHHHHHHTS-HHHHHHHHHHHHTHHHHHHHHHH--SS-S----HHHHHHHHHHHHHHHHHHHHHTGGG-SHHHHHHHHHHHHIIIIIHHHHH--TT-TT--HHHHHHHHHHHHHHHHHHHHHHHTT---HHHHHHHHHHHHHHHTSTTGGGGHHHHHHHHHHHHHHHHHS--S-HHHHHHHHHHHHHHHHHHHHHHHHHHHH-HHHHHHHHHHHHHHHHHHHHHHHHTTTT-HHHHHHHHHHHHHHHHHHHHHHHHH--SGGGGSPPSSTTSS-HHHHHHHHHHTT-HHHHHHHHHHHHHHHHTTSS-SHHHHHHHHHHHHHHHHS-----

Organism: Chelonoidis abingdonii (NCBI:txid106734)